Protein AF-A0A961A0A3-F1 (afdb_monomer_lite)

Secondary structure (DSSP, 8-state):
---TTS--SS-----------------------------SGGGSPPTTSPP--TT---TT-----S--S-SS-EEGGG--TTTS-TTS-HHHHHHHHHHHHHHHHHHHHHHHHHHHHHHHHHTTT----TTSSS-EEEEEE--TTS-TTS----SEEEEEEEE-TTS-EEEEEEEEE--TT-TTSEEEEEEEEE-TTSEEEEEEEEEETTTEEEEEEEEEEE-TTS-EEEEEEEEEEEEE-TTSSEEEEEEEEEEE-SSEEEEEEEEEEEEEEEETTEEEEEEEEEEEEEEEEEEE-PPTTSPP-GGGEEEEEEEEEEEEEEEETTEEEEEEEEEEE-TTT--B-TT-TTHHHHTTPPPPPP--------GGG---TTT---SEEEE--HHHHHHHH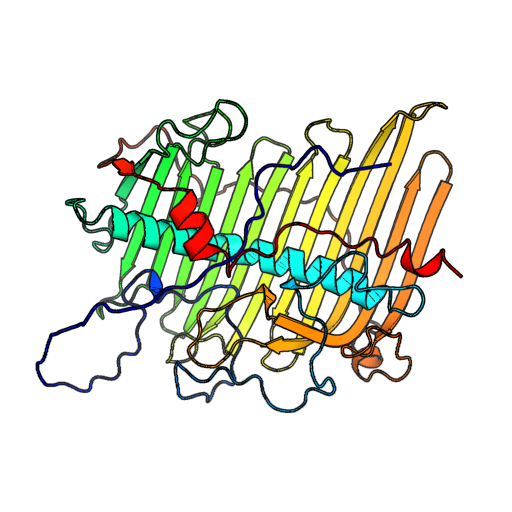GGG--------SSGGGT--

Radius of gyration: 22.67 Å; chains: 1; bounding box: 64×48×59 Å

Foldseek 3Di:
DDPPPDPPDDDDDDDDDDDDDDDDDDDDDDDPPPQLFAQDLVSADQLLAAAAAQPDDDPLDLDLDDDFPAPAFAFLLPDFQVLFALQFDLQVQVVSQVVQVLLLLSLVLVLVSLQVVVLCVVVVVPPDDLLPQDKAKAAEAQDPPPPPDPDDDFRMKIWGFDADPVSHTQKIKMWGAHPPHHNFHTFWIWMWGADPQQWIWIWIWGDDPQFWIKIWIKTAGAHSNNHGNWMKIKIKTWHADPVNQWIKIKIKIWIHHSWKIWIWMKMKIKGWDQDPVGIKIKMKMKTKTKMWTKDQQDHRPDDAFSSSIRTAWIKMWMKIWMAIPVGIDIDTDIWTAGRNRSGTDPPGPRSVVRPPDDIDDDDDDDGDQDDPRDDRSVPDDHPYYRYGHVVCSCVSSVSSHSDNRRHDSVCNNVPD

Sequence (416 aa):
MNQKTLFRGLAVFAVLLAGNLLSACGSSTGSTSSGTGVTTIDALPLSVSPVVASTSASMSARMMASTSLAESGTPLGELDSTTFGSSSSRAMCELSNRFRDSIGSAAQGDLILCYIQTAFVTNSNLDVDIYDGQPHVFALDFGESQNEEDGGGPSKIRITITKDSSGQITDFSMYACGDQGDADAQSEYLNQTIGSDGSFTMVSKGVRGEQDAHLVEVEGTLNSSGRFTSKTIDVSYTYQDTSGDFSGSGQSTLVQGSDQLTYSGFEGGSFSFETGEGTVEGTYSNRVYAVSELLDGNADGDPLNIGLYAIGDGAALVSWSGSDTFGSWSETATEGWNGDTTAPDSEAEEISSVEGQTLPTVTDVSIAFTGDEIYDCTADEPEATVIIDQTDLDETCSNLSLGHDYVDCYDINEEG

pLDDT: mean 81.53, std 21.29, range [19.03, 97.88]

Structure (mmCIF, N/CA/C/O backbone):
data_AF-A0A961A0A3-F1
#
_entry.id   AF-A0A961A0A3-F1
#
loop_
_atom_site.group_PDB
_atom_site.id
_atom_site.type_symbol
_atom_site.label_atom_id
_atom_site.label_alt_id
_atom_site.label_comp_id
_atom_site.label_asym_id
_atom_site.label_entity_id
_atom_site.label_seq_id
_atom_site.pdbx_PDB_ins_code
_atom_site.Cartn_x
_atom_site.Cartn_y
_atom_site.Cartn_z
_atom_site.occupancy
_atom_site.B_iso_or_equiv
_atom_site.auth_seq_id
_atom_site.auth_comp_id
_atom_site.auth_asym_id
_atom_site.auth_atom_id
_atom_site.pdbx_PDB_model_num
ATOM 1 N N . MET A 1 1 ? 27.831 4.145 -4.049 1.00 23.00 1 MET A N 1
ATOM 2 C CA . MET A 1 1 ? 28.430 4.460 -2.724 1.00 23.00 1 MET A CA 1
ATOM 3 C C . MET A 1 1 ? 27.495 3.857 -1.676 1.00 23.00 1 MET A C 1
ATOM 5 O O . MET A 1 1 ? 26.300 4.028 -1.827 1.00 23.00 1 MET A O 1
ATOM 9 N N . ASN A 1 2 ? 27.984 3.049 -0.725 1.00 22.70 2 ASN A N 1
ATOM 10 C CA . ASN A 1 2 ? 27.153 2.154 0.108 1.00 22.70 2 ASN A CA 1
ATOM 11 C C . ASN A 1 2 ? 26.049 2.880 0.916 1.00 22.70 2 ASN A C 1
ATOM 13 O O . ASN A 1 2 ? 26.308 3.337 2.026 1.00 22.70 2 ASN A O 1
ATOM 17 N N . GLN A 1 3 ? 24.808 2.852 0.418 1.00 25.61 3 GLN A N 1
ATOM 18 C CA . GLN A 1 3 ? 23.547 3.242 1.084 1.00 25.61 3 GLN A CA 1
ATOM 19 C C . GLN A 1 3 ? 23.142 2.328 2.271 1.00 25.61 3 GLN A C 1
ATOM 21 O O . GLN A 1 3 ? 22.043 2.411 2.802 1.00 25.61 3 GLN A O 1
ATOM 26 N N . LYS A 1 4 ? 24.031 1.445 2.743 1.00 24.33 4 LYS A N 1
ATOM 27 C CA . LYS A 1 4 ? 23.709 0.328 3.658 1.00 24.33 4 LYS A CA 1
ATOM 28 C C . LYS A 1 4 ? 23.647 0.678 5.156 1.00 24.33 4 LYS A C 1
ATOM 30 O O . LYS A 1 4 ? 23.757 -0.229 5.990 1.00 24.33 4 LYS A O 1
ATOM 35 N N . THR A 1 5 ? 23.516 1.954 5.532 1.00 24.55 5 THR A N 1
ATOM 36 C CA . THR A 1 5 ? 23.771 2.344 6.935 1.00 24.55 5 THR A CA 1
ATOM 37 C C . THR A 1 5 ? 22.895 3.428 7.557 1.00 24.55 5 THR A C 1
ATOM 39 O O . THR A 1 5 ? 23.265 3.878 8.635 1.00 24.55 5 THR A O 1
ATOM 42 N N . LEU A 1 6 ? 21.745 3.800 6.977 1.00 23.67 6 LEU A N 1
ATOM 43 C CA . LEU A 1 6 ? 20.834 4.753 7.645 1.00 23.67 6 LEU A CA 1
ATOM 44 C C . LEU A 1 6 ? 19.404 4.260 7.937 1.00 23.67 6 LEU A C 1
ATOM 46 O O . LEU A 1 6 ? 1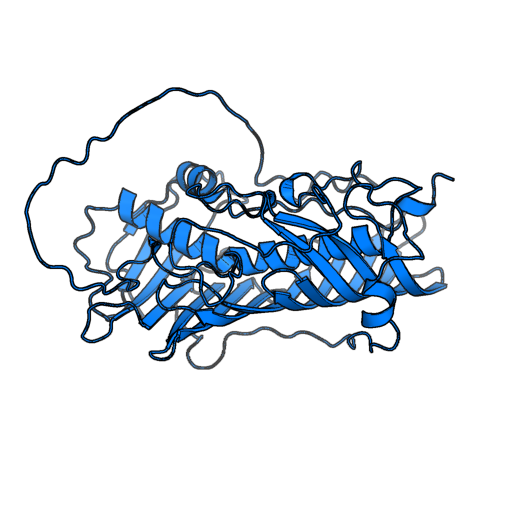8.689 4.949 8.641 1.00 23.67 6 LEU A O 1
ATOM 50 N N . PHE A 1 7 ? 19.014 3.052 7.521 1.00 26.67 7 PHE A N 1
ATOM 51 C CA . PHE A 1 7 ? 17.717 2.447 7.887 1.00 26.67 7 PHE A CA 1
ATOM 52 C C . PHE A 1 7 ? 17.903 1.039 8.467 1.00 26.67 7 PHE A C 1
ATOM 54 O O . PHE A 1 7 ? 17.322 0.053 8.026 1.00 26.67 7 PHE A O 1
ATOM 61 N N . ARG A 1 8 ? 18.799 0.919 9.453 1.00 22.03 8 ARG A N 1
ATOM 62 C CA . ARG A 1 8 ? 18.996 -0.318 10.225 1.00 22.03 8 ARG A CA 1
ATOM 63 C C . ARG A 1 8 ? 18.114 -0.293 11.468 1.00 22.03 8 ARG A C 1
ATOM 65 O O . ARG A 1 8 ? 18.623 -0.237 12.579 1.00 22.03 8 ARG A O 1
ATOM 72 N N . GLY A 1 9 ? 16.808 -0.342 11.254 1.00 22.22 9 GLY A N 1
ATOM 73 C CA . GLY A 1 9 ? 15.817 -0.356 12.322 1.00 22.22 9 GLY A CA 1
ATOM 74 C C . GLY A 1 9 ? 14.645 -1.275 12.013 1.00 22.22 9 GLY A C 1
ATOM 75 O O . GLY A 1 9 ? 13.529 -0.849 12.213 1.00 22.22 9 GLY A O 1
ATOM 76 N N . LEU A 1 10 ? 14.894 -2.463 11.444 1.00 25.67 10 LEU A N 1
ATOM 77 C CA . LEU A 1 10 ? 14.088 -3.695 11.547 1.00 25.67 10 LEU A CA 1
ATOM 78 C C . LEU A 1 10 ? 14.518 -4.648 10.422 1.00 25.67 10 LEU A C 1
ATOM 80 O O . LEU A 1 10 ? 14.302 -4.353 9.253 1.00 25.67 10 LEU A O 1
ATOM 84 N N . ALA A 1 11 ? 15.151 -5.767 10.781 1.00 20.67 11 ALA A N 1
ATOM 85 C CA . ALA A 1 11 ? 14.963 -7.094 10.180 1.00 20.67 11 ALA A CA 1
ATOM 86 C C . ALA A 1 11 ? 16.125 -8.037 10.541 1.00 20.67 11 ALA A C 1
ATOM 88 O O . ALA A 1 11 ? 17.293 -7.647 10.587 1.00 20.67 11 ALA A O 1
ATOM 89 N N . VAL A 1 12 ? 15.756 -9.317 10.648 1.00 21.05 12 VAL A N 1
ATOM 90 C CA . VAL A 1 12 ? 16.569 -10.545 10.657 1.00 21.05 12 VAL A CA 1
ATOM 91 C C . VAL A 1 12 ? 16.906 -11.124 12.040 1.00 21.05 12 VAL A C 1
ATOM 93 O O . VAL A 1 12 ? 17.910 -10.771 12.649 1.00 21.05 12 VAL A O 1
ATOM 96 N N . PHE A 1 13 ? 16.162 -12.169 12.440 1.00 20.72 13 PHE A N 1
ATOM 97 C CA . PHE A 1 13 ? 16.736 -13.522 12.554 1.00 20.72 13 PHE A CA 1
ATOM 98 C C . PHE A 1 13 ? 15.674 -14.634 12.446 1.00 20.72 13 PHE A C 1
ATOM 100 O O . PHE A 1 13 ? 14.594 -14.548 13.016 1.00 20.72 13 PHE A O 1
ATOM 107 N N . ALA A 1 14 ? 16.015 -15.694 11.706 1.00 20.44 14 ALA A N 1
ATOM 108 C CA . ALA A 1 14 ? 15.151 -16.811 11.334 1.00 20.44 14 ALA A CA 1
ATOM 109 C C . ALA A 1 14 ? 15.231 -18.033 12.284 1.00 20.44 14 ALA A C 1
ATOM 111 O O . ALA A 1 14 ? 16.320 -18.458 12.668 1.00 20.44 14 ALA A O 1
ATOM 112 N N . VAL A 1 15 ? 14.049 -18.619 12.536 1.00 20.36 15 VAL A N 1
ATOM 113 C CA . VAL A 1 15 ? 13.645 -20.046 12.643 1.00 20.36 15 VAL A CA 1
ATOM 114 C C . VAL A 1 15 ? 14.369 -21.008 13.609 1.00 20.36 15 VAL A C 1
ATOM 116 O O . VAL A 1 15 ? 15.500 -21.431 13.373 1.00 20.36 15 VAL A O 1
ATOM 119 N N . LEU A 1 16 ? 13.588 -21.573 14.552 1.00 19.03 16 LEU A N 1
ATOM 120 C CA . LEU A 1 16 ? 13.520 -23.029 14.804 1.00 19.03 16 LEU A CA 1
ATOM 121 C C . LEU A 1 16 ? 12.223 -23.455 15.535 1.00 19.03 16 LEU A C 1
ATOM 123 O O . LEU A 1 16 ? 11.919 -22.985 16.626 1.00 19.03 16 LEU A O 1
ATOM 127 N N . LEU A 1 17 ? 11.495 -24.393 14.913 1.00 20.84 17 LEU A N 1
ATOM 128 C CA . LEU A 1 17 ? 10.236 -25.023 15.343 1.00 20.84 17 LEU A CA 1
ATOM 129 C C . LEU A 1 17 ? 10.252 -25.646 16.756 1.00 20.84 17 LEU A C 1
ATOM 131 O O . LEU A 1 17 ? 11.180 -26.391 17.073 1.00 20.84 17 LEU A O 1
ATOM 135 N N . ALA A 1 18 ? 9.106 -25.573 17.462 1.00 20.38 18 ALA A N 1
ATOM 136 C CA . ALA A 1 18 ? 8.465 -26.734 18.116 1.00 20.38 18 ALA A CA 1
ATOM 137 C C . ALA A 1 18 ? 7.010 -26.473 18.600 1.00 20.38 18 ALA A C 1
ATOM 139 O O . ALA A 1 18 ? 6.784 -25.950 19.681 1.00 20.38 18 ALA A O 1
ATOM 140 N N . GLY A 1 19 ? 6.034 -26.952 17.820 1.00 20.33 19 GLY A N 1
ATOM 141 C CA . GLY A 1 19 ? 4.873 -27.761 18.234 1.00 20.33 19 GLY A CA 1
ATOM 142 C C . GLY A 1 19 ? 3.993 -27.428 19.461 1.00 20.33 19 GLY A C 1
ATOM 143 O O . GLY A 1 19 ? 4.349 -27.758 20.587 1.00 20.33 19 GLY A O 1
ATOM 144 N N . ASN A 1 20 ? 2.718 -27.160 19.131 1.00 21.73 20 ASN A N 1
ATOM 145 C CA . ASN A 1 20 ? 1.479 -27.833 19.586 1.00 21.73 20 ASN A CA 1
ATOM 146 C C . ASN A 1 20 ? 0.574 -27.238 20.696 1.00 21.73 20 ASN A C 1
ATOM 148 O O . ASN A 1 20 ? 0.892 -27.260 21.879 1.00 21.73 20 ASN A O 1
ATOM 152 N N . LEU A 1 21 ? -0.677 -27.035 20.239 1.00 23.64 21 LEU A N 1
ATOM 153 C CA . LEU A 1 21 ? -1.987 -27.326 20.850 1.00 23.64 21 LEU A CA 1
ATOM 154 C C . LEU A 1 21 ? -2.582 -26.314 21.840 1.00 23.64 21 LEU A C 1
ATOM 156 O O . LEU A 1 21 ? -2.347 -26.384 23.043 1.00 23.64 21 LEU A O 1
ATOM 160 N N . LEU A 1 22 ? -3.574 -25.559 21.351 1.00 23.69 22 LEU A N 1
ATOM 161 C CA . LEU A 1 22 ? -4.747 -25.213 22.151 1.00 23.69 22 LEU A CA 1
ATOM 162 C C . LEU A 1 22 ? -6.007 -25.854 21.559 1.00 23.69 22 LEU A C 1
ATOM 164 O O . LEU A 1 22 ? -6.425 -25.620 20.430 1.00 23.69 22 LEU A O 1
ATOM 168 N N . SER A 1 23 ? -6.569 -26.736 22.380 1.00 23.86 23 SER A N 1
ATOM 169 C CA . SER A 1 23 ? -7.814 -27.468 22.205 1.00 23.86 23 SER A CA 1
ATOM 170 C C . SER A 1 23 ? -9.001 -26.539 22.470 1.00 23.86 23 SER A C 1
ATOM 172 O O . SER A 1 23 ? -9.282 -26.231 23.627 1.00 23.86 23 SER A O 1
ATOM 174 N N . ALA A 1 24 ? -9.757 -26.168 21.436 1.00 24.48 24 ALA A N 1
ATOM 175 C CA . ALA A 1 24 ? -11.082 -25.579 21.609 1.00 24.48 24 ALA A CA 1
ATOM 176 C C . ALA A 1 24 ? -12.099 -26.688 21.932 1.00 24.48 24 ALA A C 1
ATOM 178 O O . ALA A 1 24 ? -12.445 -27.522 21.095 1.00 24.48 24 ALA A O 1
ATOM 179 N N . CYS A 1 25 ? -12.562 -26.713 23.181 1.00 23.69 25 CYS A N 1
ATOM 180 C CA . CYS A 1 25 ? -13.624 -27.589 23.656 1.00 23.69 25 CYS A CA 1
ATOM 181 C C . CYS A 1 25 ? -14.890 -26.738 23.832 1.00 23.69 25 CYS A C 1
ATOM 183 O O . CYS A 1 25 ? -14.920 -25.861 24.690 1.00 23.69 25 CYS A O 1
ATOM 185 N N . GLY A 1 26 ? -15.931 -26.988 23.035 1.00 25.61 26 GLY A N 1
ATOM 186 C CA . GLY A 1 26 ? -17.210 -26.286 23.166 1.00 25.61 26 GLY A CA 1
ATOM 187 C C . GLY A 1 26 ? -18.261 -26.787 22.181 1.00 25.61 26 GLY A C 1
ATOM 188 O O . GLY A 1 26 ? -18.357 -26.309 21.060 1.00 25.61 26 GLY A O 1
ATOM 189 N N . SER A 1 27 ? -19.053 -27.777 22.595 1.00 27.00 27 SER A N 1
ATOM 190 C CA . SER A 1 27 ? -20.219 -28.273 21.853 1.00 27.00 27 SER A CA 1
ATOM 191 C C . SER A 1 27 ? -21.494 -27.532 22.271 1.00 27.00 27 SER A C 1
ATOM 193 O O . SER A 1 27 ? -21.807 -27.525 23.457 1.00 27.00 27 SER A O 1
ATOM 195 N N . SER A 1 28 ? -22.288 -27.022 21.319 1.00 26.50 28 SER A N 1
ATOM 196 C CA . SER A 1 28 ? -23.733 -27.327 21.218 1.00 26.50 28 SER A CA 1
ATOM 197 C C . SER A 1 28 ? -24.417 -26.709 19.979 1.00 26.50 28 SER A C 1
ATOM 199 O O . SER A 1 28 ? -24.438 -25.508 19.764 1.00 26.50 28 SER A O 1
ATOM 201 N N . THR A 1 29 ? -24.979 -27.614 19.174 1.00 27.73 29 THR A N 1
ATOM 202 C CA . THR A 1 29 ? -26.204 -27.577 18.348 1.00 27.73 29 THR A CA 1
ATOM 203 C C . THR A 1 29 ? -26.929 -26.249 18.050 1.00 27.73 29 THR A C 1
ATOM 205 O O . THR A 1 29 ? -27.637 -25.722 18.899 1.00 27.73 29 THR A O 1
ATOM 208 N N . GLY A 1 30 ? -26.997 -25.923 16.750 1.00 29.06 30 GLY A N 1
ATOM 209 C CA . GLY A 1 30 ? -28.276 -25.773 16.039 1.00 29.06 30 GLY A CA 1
ATOM 210 C C . GLY A 1 30 ? -28.766 -24.359 15.712 1.00 29.06 30 GLY A C 1
ATOM 211 O O . GLY A 1 30 ? -29.608 -23.831 16.428 1.00 29.06 30 GLY A O 1
ATOM 212 N N . SER A 1 31 ? -28.372 -23.834 14.546 1.00 28.58 31 SER A N 1
ATOM 213 C CA . SER A 1 31 ? -29.263 -23.244 13.523 1.00 28.58 31 SER A CA 1
ATOM 214 C C . SER A 1 31 ? -28.430 -22.809 12.316 1.00 28.58 31 SER A C 1
ATOM 216 O O . SER A 1 31 ? -27.595 -21.920 12.412 1.00 28.58 31 SER A O 1
ATOM 218 N N . THR A 1 32 ? -28.645 -23.448 11.167 1.00 32.38 32 THR A N 1
ATOM 219 C CA . THR A 1 32 ? -28.157 -22.974 9.868 1.00 32.38 32 THR A CA 1
ATOM 220 C C . THR A 1 32 ? -28.912 -21.704 9.483 1.00 32.38 32 THR A C 1
ATOM 222 O O . THR A 1 32 ? -29.945 -21.768 8.817 1.00 32.38 32 THR A O 1
ATOM 225 N N . SER A 1 33 ? -28.398 -20.554 9.905 1.00 31.58 33 SER A N 1
ATOM 226 C CA . SER A 1 33 ? -28.515 -19.312 9.149 1.00 31.58 33 SER A CA 1
ATOM 227 C C . SER A 1 33 ? -27.120 -18.999 8.629 1.00 31.58 33 SER A C 1
ATOM 229 O O . SER A 1 33 ? -26.242 -18.607 9.390 1.00 31.58 33 SER A O 1
ATOM 231 N N . SER A 1 34 ? -26.901 -19.247 7.343 1.00 35.22 34 SER A N 1
ATOM 232 C CA . SER A 1 34 ? -25.707 -18.860 6.593 1.00 35.22 34 SER A CA 1
ATOM 233 C C . SER A 1 34 ? -25.646 -17.335 6.458 1.00 35.22 34 SER A C 1
ATOM 235 O O . SER A 1 34 ? -25.916 -16.786 5.395 1.00 35.22 34 SER A O 1
ATOM 237 N N . GLY A 1 35 ? -25.374 -16.665 7.576 1.00 38.62 35 GLY A N 1
ATOM 238 C CA . GLY A 1 35 ? -24.906 -15.289 7.621 1.00 38.62 35 GLY A CA 1
ATOM 239 C C . GLY A 1 35 ? -23.389 -15.328 7.696 1.00 38.62 35 GLY A C 1
ATOM 240 O O . GLY A 1 35 ? -22.830 -15.404 8.784 1.00 38.62 35 GLY A O 1
ATOM 241 N N . THR A 1 36 ? -22.737 -15.359 6.538 1.00 52.56 36 THR A N 1
ATOM 242 C CA . THR A 1 36 ? -21.280 -15.240 6.401 1.00 52.56 36 THR A CA 1
ATOM 243 C C . THR A 1 36 ? -20.917 -13.757 6.513 1.00 52.56 36 THR A C 1
ATOM 245 O O . THR A 1 36 ? -20.592 -13.114 5.524 1.00 52.56 36 THR A O 1
ATOM 248 N N . GLY A 1 37 ? -21.125 -13.181 7.696 1.00 62.78 37 GLY A N 1
ATOM 249 C CA . GLY A 1 37 ? -20.909 -11.761 7.959 1.00 62.78 37 GLY A CA 1
ATOM 250 C C . GLY A 1 37 ? -19.626 -11.507 8.740 1.00 62.78 37 GLY A C 1
ATOM 251 O O . GLY A 1 37 ? -19.222 -12.335 9.554 1.00 62.78 37 GLY A O 1
ATOM 252 N N . VAL A 1 38 ? -19.000 -10.355 8.511 1.00 79.19 38 VAL A N 1
ATOM 253 C CA . VAL A 1 38 ? -17.797 -9.908 9.228 1.00 79.19 38 VAL A CA 1
ATOM 254 C C . VAL A 1 38 ? -18.207 -9.423 10.617 1.00 79.19 38 VAL A C 1
ATOM 256 O O . VAL A 1 38 ? -18.822 -8.373 10.732 1.00 79.19 38 VAL A O 1
ATOM 259 N N . THR A 1 39 ? -17.943 -10.178 11.684 1.00 85.81 39 THR A N 1
ATOM 260 C CA . THR A 1 39 ? -18.427 -9.827 13.041 1.00 85.81 39 THR A CA 1
ATOM 261 C C . THR A 1 39 ? -17.349 -9.291 13.982 1.00 85.81 39 THR A C 1
ATOM 263 O O . THR A 1 39 ? -17.673 -8.761 15.050 1.00 85.81 39 THR A O 1
ATOM 266 N N . THR A 1 40 ? -16.084 -9.450 13.611 1.00 87.94 40 THR A N 1
ATOM 267 C CA . THR A 1 40 ? -14.895 -9.145 14.415 1.00 87.94 40 THR A CA 1
ATOM 268 C C . THR A 1 40 ? -13.804 -8.559 13.517 1.00 87.94 40 THR A C 1
ATOM 270 O O . THR A 1 40 ? -13.849 -8.747 12.301 1.00 87.94 40 THR A O 1
ATOM 273 N N . ILE A 1 41 ? -12.852 -7.827 14.106 1.00 86.62 41 ILE A N 1
ATOM 274 C CA . ILE A 1 41 ? -11.774 -7.145 13.362 1.00 86.62 41 ILE A CA 1
ATOM 275 C C . ILE A 1 41 ? -10.962 -8.139 12.518 1.00 86.62 41 ILE A C 1
ATOM 277 O O . ILE A 1 41 ? -10.655 -7.855 11.369 1.00 86.62 41 ILE A O 1
ATOM 281 N N . ASP A 1 42 ? -10.693 -9.335 13.045 1.00 84.62 42 ASP A N 1
ATOM 282 C CA . ASP A 1 42 ? -9.925 -10.392 12.370 1.00 84.62 42 ASP A CA 1
ATOM 283 C C . ASP A 1 42 ? -10.611 -10.973 11.126 1.00 84.62 42 ASP A C 1
ATOM 285 O O . ASP A 1 42 ? -9.980 -11.646 10.313 1.00 84.62 42 ASP A O 1
ATOM 289 N N . ALA A 1 43 ? -11.911 -10.713 10.977 1.00 86.62 43 ALA A N 1
ATOM 290 C CA . ALA A 1 43 ? -12.692 -11.109 9.817 1.00 86.62 43 ALA A CA 1
ATOM 291 C C . ALA A 1 43 ? -12.848 -9.977 8.787 1.00 86.62 43 ALA A C 1
ATOM 293 O O . ALA A 1 43 ? -13.506 -10.197 7.765 1.00 86.62 43 ALA A O 1
ATOM 294 N N . LEU A 1 44 ? -12.312 -8.773 9.045 1.00 90.00 44 LEU A N 1
ATOM 295 C CA . LEU A 1 44 ? -12.367 -7.672 8.084 1.00 90.00 44 LEU A CA 1
ATOM 296 C C . LEU A 1 44 ? -11.628 -8.053 6.791 1.00 90.00 44 LEU A C 1
ATOM 298 O O . LEU A 1 44 ? -10.585 -8.710 6.842 1.00 90.00 44 LEU A O 1
ATOM 302 N N . PRO A 1 45 ? -12.155 -7.669 5.614 1.00 90.94 45 PRO A N 1
ATOM 303 C CA . PRO A 1 45 ? -11.460 -7.890 4.357 1.00 90.94 45 PRO A CA 1
ATOM 304 C C . PRO A 1 45 ? -10.114 -7.164 4.364 1.00 90.94 45 PRO A C 1
ATOM 306 O O . PRO A 1 45 ? -10.066 -5.947 4.522 1.00 90.94 45 PRO A O 1
ATOM 309 N N . LEU A 1 46 ? -9.031 -7.910 4.147 1.00 92.25 46 LEU A N 1
ATOM 310 C CA . LEU A 1 46 ? -7.707 -7.315 3.995 1.00 92.25 46 LEU A CA 1
ATOM 311 C C . LEU A 1 46 ? -7.607 -6.640 2.628 1.00 92.25 46 LEU A C 1
ATOM 313 O O . LEU A 1 46 ? -7.911 -7.272 1.608 1.00 92.25 46 LEU A O 1
ATOM 317 N N . SER A 1 47 ? -7.137 -5.399 2.588 1.00 92.88 47 SER A N 1
ATOM 318 C CA . SER A 1 47 ? -6.946 -4.634 1.355 1.00 92.88 47 SER A CA 1
ATOM 319 C C . SER A 1 47 ? -6.070 -5.361 0.334 1.00 92.88 47 SER A C 1
ATOM 321 O O . SER A 1 47 ? -6.334 -5.320 -0.870 1.00 92.88 47 SER A O 1
ATOM 323 N N . VAL A 1 48 ? -5.075 -6.113 0.808 1.00 92.00 48 VAL A N 1
ATOM 324 C CA . VAL A 1 48 ? -4.143 -6.884 -0.023 1.00 92.00 48 VAL A CA 1
ATOM 325 C C . VAL A 1 48 ? -4.602 -8.314 -0.293 1.00 92.00 48 VAL A C 1
ATOM 327 O O . VAL A 1 48 ? -3.890 -9.054 -0.962 1.00 92.00 48 VAL A O 1
ATOM 330 N N . SER A 1 49 ? -5.792 -8.727 0.157 1.00 89.88 49 SER A N 1
ATOM 331 C CA . SER A 1 49 ? -6.323 -10.074 -0.117 1.00 89.88 49 SER A CA 1
ATOM 332 C C . SER A 1 49 ? -6.602 -10.311 -1.610 1.00 89.88 49 SER A C 1
ATOM 334 O O . SER A 1 49 ? -6.943 -9.369 -2.327 1.00 89.88 49 SER A O 1
ATOM 336 N N . PRO A 1 50 ? -6.478 -11.552 -2.111 1.00 85.50 50 PRO A N 1
ATOM 337 C CA . PRO A 1 50 ? -6.602 -11.826 -3.538 1.00 85.50 50 PRO A CA 1
ATOM 338 C C . PRO A 1 50 ? -8.034 -11.611 -4.032 1.00 85.50 50 PRO A C 1
ATOM 340 O O . PRO A 1 50 ? -9.012 -11.838 -3.305 1.00 85.50 50 PRO A O 1
ATOM 343 N N . VAL A 1 51 ? -8.148 -11.245 -5.306 1.00 85.94 51 VAL A N 1
ATOM 344 C CA . VAL A 1 51 ? -9.424 -11.170 -6.016 1.00 85.94 51 VAL A CA 1
ATOM 345 C C . VAL A 1 51 ? -9.818 -12.565 -6.495 1.00 85.94 51 VAL A C 1
ATOM 347 O O . VAL A 1 51 ? -9.024 -13.290 -7.085 1.00 85.94 51 VAL A O 1
ATOM 350 N N . VAL A 1 52 ? -11.062 -12.959 -6.235 1.00 80.50 52 VAL A N 1
ATOM 351 C CA . VAL A 1 52 ? -11.604 -14.267 -6.620 1.00 80.50 52 VAL A CA 1
ATOM 352 C C . VAL A 1 52 ? -12.698 -14.121 -7.670 1.00 80.50 52 VAL A C 1
ATOM 354 O O . VAL A 1 52 ? -13.401 -13.113 -7.734 1.00 80.50 52 VAL A O 1
ATOM 357 N N . ALA A 1 53 ? -12.923 -15.175 -8.454 1.00 71.81 53 ALA A N 1
ATOM 358 C CA . ALA A 1 53 ? -14.085 -15.226 -9.334 1.00 71.81 53 ALA A CA 1
ATOM 359 C C . ALA A 1 53 ? -15.403 -15.084 -8.538 1.00 71.81 53 ALA A C 1
ATOM 361 O O . ALA A 1 53 ? -15.572 -15.648 -7.453 1.00 71.81 53 ALA A O 1
ATOM 362 N N . SER A 1 54 ? -16.387 -14.388 -9.114 1.00 64.00 54 SER A N 1
ATOM 363 C CA . SER A 1 54 ? -17.669 -14.040 -8.469 1.00 64.00 54 SER A CA 1
ATOM 364 C C . SER A 1 54 ? -18.521 -15.227 -7.988 1.00 64.00 54 SER A C 1
ATOM 366 O O . SER A 1 54 ? -19.453 -15.039 -7.210 1.00 64.00 54 SER A O 1
ATOM 368 N N . THR A 1 55 ? -18.207 -16.453 -8.420 1.00 57.44 55 THR A N 1
ATOM 369 C CA . THR A 1 55 ? -18.938 -17.688 -8.074 1.00 57.44 55 THR A CA 1
ATOM 370 C C . THR A 1 55 ? -18.204 -18.598 -7.079 1.00 57.44 55 THR A C 1
ATOM 372 O O . THR A 1 55 ? -18.707 -19.678 -6.759 1.00 57.44 55 THR A O 1
ATOM 375 N N . SER A 1 56 ? -17.045 -18.183 -6.557 1.00 56.50 56 SER A N 1
ATOM 376 C CA . SER A 1 56 ? -16.259 -18.972 -5.600 1.00 56.50 56 SER A CA 1
ATOM 377 C C . SER A 1 56 ? -16.998 -19.141 -4.263 1.00 56.50 56 SER A C 1
ATOM 379 O O . SER A 1 56 ? -17.176 -18.199 -3.496 1.00 56.50 56 SER A O 1
ATOM 381 N N . ALA A 1 57 ? -17.451 -20.370 -3.990 1.00 40.59 57 ALA A N 1
ATOM 382 C CA . ALA A 1 57 ? -18.391 -20.705 -2.913 1.00 40.59 57 ALA A CA 1
ATOM 383 C C . ALA A 1 57 ? -17.747 -21.113 -1.565 1.00 40.59 57 ALA A C 1
ATOM 385 O O . ALA A 1 57 ? -18.454 -21.588 -0.677 1.00 40.59 57 ALA A O 1
ATOM 386 N N . SER A 1 58 ? -16.427 -20.970 -1.393 1.00 44.41 58 SER A N 1
ATOM 387 C CA . SER A 1 58 ? -15.707 -21.375 -0.174 1.00 44.41 58 SER A CA 1
ATOM 388 C C . SER A 1 58 ? -14.752 -20.281 0.303 1.00 44.41 58 SER A C 1
ATOM 390 O O . SER A 1 58 ? -13.962 -19.783 -0.495 1.00 44.41 58 SER A O 1
ATOM 392 N N . MET A 1 59 ? -14.767 -19.964 1.608 1.00 39.62 59 MET A N 1
ATOM 393 C CA . MET A 1 59 ? -13.793 -19.050 2.236 1.00 39.62 59 MET A CA 1
ATOM 394 C C . MET A 1 59 ? -12.348 -19.565 2.133 1.00 39.62 59 MET A C 1
ATOM 396 O O . MET A 1 59 ? -11.410 -18.780 2.224 1.00 39.62 59 MET A O 1
ATOM 400 N N . SER A 1 60 ? -12.167 -20.868 1.913 1.00 38.69 60 SER A N 1
ATOM 401 C CA . SER A 1 60 ? -10.855 -21.509 1.798 1.00 38.69 60 SER A CA 1
ATOM 402 C C . SER A 1 60 ? -10.328 -21.584 0.368 1.00 38.69 60 SER A C 1
ATOM 404 O O . SER A 1 60 ? -9.172 -21.927 0.219 1.00 38.69 60 SER A O 1
ATOM 406 N N . ALA A 1 61 ? -11.144 -21.316 -0.660 1.00 37.56 61 ALA A N 1
ATOM 407 C CA . ALA A 1 61 ? -10.730 -21.458 -2.057 1.00 37.56 61 ALA A CA 1
ATOM 408 C C . ALA A 1 61 ? -10.225 -20.115 -2.609 1.00 37.56 61 ALA A C 1
ATOM 410 O O . ALA A 1 61 ? -11.022 -19.240 -2.961 1.00 37.56 61 ALA A O 1
ATOM 411 N N . ARG A 1 62 ? -8.903 -19.946 -2.676 1.00 50.59 62 ARG A N 1
ATOM 412 C CA . ARG A 1 62 ? -8.216 -18.869 -3.397 1.00 50.59 62 ARG A CA 1
ATOM 413 C C . ARG A 1 62 ? -7.973 -19.365 -4.823 1.00 50.59 62 ARG A C 1
ATOM 415 O O . ARG A 1 62 ? -6.945 -19.946 -5.128 1.00 50.59 62 ARG A O 1
ATOM 422 N N . MET A 1 63 ? -8.957 -19.211 -5.707 1.00 40.09 63 MET A N 1
ATOM 423 C CA . MET A 1 63 ? -8.746 -19.511 -7.128 1.00 40.09 63 MET A CA 1
ATOM 424 C C . MET A 1 63 ? -8.695 -18.213 -7.926 1.00 40.09 63 MET A C 1
ATOM 426 O O . MET A 1 63 ? -9.740 -17.611 -8.189 1.00 40.09 63 MET A O 1
ATOM 430 N N . MET A 1 64 ? -7.481 -17.826 -8.320 1.00 47.38 64 MET A N 1
ATOM 431 C CA . MET A 1 64 ? -7.250 -17.044 -9.535 1.00 47.38 64 MET A CA 1
ATOM 432 C C . MET A 1 64 ? -7.406 -17.994 -10.732 1.00 47.38 64 MET A C 1
ATOM 434 O O . MET A 1 64 ? -6.960 -19.144 -10.691 1.00 47.38 64 MET A O 1
ATOM 438 N N . ALA A 1 65 ? -8.177 -17.598 -11.744 1.00 39.16 65 ALA A N 1
ATOM 439 C CA . ALA A 1 65 ? -8.670 -18.523 -12.764 1.00 39.16 65 ALA A CA 1
ATOM 440 C C . ALA A 1 65 ? -7.716 -18.660 -13.970 1.00 39.16 65 ALA A C 1
ATOM 442 O O . ALA A 1 65 ? -7.671 -17.806 -14.837 1.00 39.16 65 ALA A O 1
ATOM 443 N N . SER A 1 66 ? -7.024 -19.801 -14.032 1.00 38.81 66 SER A N 1
ATOM 444 C CA . SER A 1 66 ? -6.791 -20.716 -15.175 1.00 38.81 66 SER A CA 1
ATOM 445 C C . SER A 1 66 ? -6.354 -20.249 -16.582 1.00 38.81 66 SER A C 1
ATOM 447 O O . SER A 1 66 ? -6.513 -21.046 -17.514 1.00 38.81 66 SER A O 1
ATOM 449 N N . THR A 1 67 ? -5.787 -19.062 -16.787 1.00 44.41 67 THR A N 1
ATOM 450 C CA . THR A 1 67 ? -5.079 -18.742 -18.051 1.00 44.41 67 THR A CA 1
ATOM 451 C C . THR A 1 67 ? -3.761 -18.008 -17.835 1.00 44.41 67 THR A C 1
ATOM 453 O O . THR A 1 67 ? -3.406 -17.182 -18.662 1.00 44.41 67 THR A O 1
ATOM 456 N N . SER A 1 68 ? -3.046 -18.300 -16.747 1.00 53.53 68 SER A N 1
ATOM 457 C CA . SER A 1 68 ? -1.669 -17.818 -16.635 1.00 53.53 68 SER A CA 1
ATOM 458 C C . SER A 1 68 ? -0.780 -18.551 -17.644 1.00 53.53 68 SER A C 1
ATOM 460 O O . SER A 1 68 ? -0.840 -19.784 -17.742 1.00 53.53 68 SER A O 1
ATOM 462 N N . LEU A 1 69 ? -0.029 -17.786 -18.432 1.00 59.94 69 LEU A N 1
ATOM 463 C CA . LEU A 1 69 ? 1.032 -18.253 -19.318 1.00 59.94 69 LEU A CA 1
ATOM 464 C C . LEU A 1 69 ? 2.300 -18.597 -18.523 1.00 59.94 69 LEU A C 1
ATOM 466 O O . LEU A 1 69 ? 2.988 -19.553 -18.890 1.00 59.94 69 LEU A O 1
ATOM 470 N N . ALA A 1 70 ? 2.550 -17.895 -17.412 1.00 63.25 70 ALA A N 1
ATOM 471 C CA . ALA A 1 70 ? 3.641 -18.186 -16.485 1.00 63.25 70 ALA A CA 1
ATOM 472 C C . ALA A 1 70 ? 3.313 -19.364 -15.542 1.00 63.25 70 ALA A C 1
ATOM 474 O O . ALA A 1 70 ? 2.226 -19.468 -14.974 1.00 63.25 70 ALA A O 1
ATOM 475 N N . GLU A 1 71 ? 4.262 -20.275 -15.318 1.00 73.56 71 GLU A N 1
ATOM 476 C CA . GLU A 1 71 ? 4.060 -21.403 -14.394 1.00 73.56 71 GLU A CA 1
ATOM 477 C C . GLU A 1 71 ? 4.242 -21.004 -12.920 1.00 73.56 71 GLU A C 1
ATOM 479 O O . GLU A 1 71 ? 3.623 -21.603 -12.035 1.00 73.56 71 GLU A O 1
ATOM 484 N N . SER A 1 72 ? 5.099 -20.019 -12.644 1.00 80.94 72 SER A N 1
ATOM 485 C CA . SER A 1 72 ? 5.510 -19.639 -11.285 1.00 80.94 72 SER A CA 1
ATOM 486 C C . SER A 1 72 ? 5.644 -18.133 -11.060 1.00 80.94 72 SER A C 1
ATOM 488 O O . SER A 1 72 ? 5.368 -17.670 -9.951 1.00 80.94 72 SER A O 1
ATOM 490 N N . GLY A 1 73 ? 6.018 -17.375 -12.096 1.00 87.88 73 GLY A N 1
ATOM 491 C CA . GLY A 1 73 ? 6.298 -15.944 -11.983 1.00 87.88 73 GLY A CA 1
ATOM 492 C C . GLY A 1 73 ? 7.482 -15.625 -11.062 1.00 87.88 73 GLY A C 1
ATOM 493 O O . GLY A 1 73 ? 8.225 -16.505 -10.628 1.00 87.88 73 GLY A O 1
ATOM 494 N N . THR A 1 74 ? 7.645 -14.341 -10.739 1.00 89.94 74 THR A N 1
ATOM 495 C CA . THR A 1 74 ? 8.692 -13.840 -9.833 1.00 89.94 74 THR A CA 1
ATOM 496 C C . THR A 1 74 ? 8.088 -13.361 -8.500 1.00 89.94 74 THR A C 1
ATOM 498 O O . THR A 1 74 ? 7.379 -12.348 -8.504 1.00 89.94 74 THR A O 1
ATOM 501 N N . PRO A 1 75 ? 8.335 -14.053 -7.365 1.00 91.38 75 PRO A N 1
ATOM 502 C CA . PRO A 1 75 ? 7.760 -13.712 -6.058 1.00 91.38 75 PRO A CA 1
ATOM 503 C C . PRO A 1 75 ? 8.259 -12.387 -5.469 1.00 91.38 75 PRO A C 1
ATOM 505 O O . PRO A 1 75 ? 9.458 -12.118 -5.473 1.00 91.38 75 PRO A O 1
ATOM 508 N N . LEU A 1 76 ? 7.365 -11.598 -4.865 1.00 90.56 76 LEU A N 1
ATOM 509 C CA . LEU A 1 76 ? 7.695 -10.284 -4.291 1.00 90.56 76 LEU A CA 1
ATOM 510 C C . LEU A 1 76 ? 8.641 -10.359 -3.094 1.00 90.56 76 LEU A C 1
ATOM 512 O O . LEU A 1 76 ? 9.497 -9.493 -2.930 1.00 90.56 76 LEU A O 1
ATOM 516 N N . GLY A 1 77 ? 8.474 -11.375 -2.245 1.00 88.31 77 GLY A N 1
ATOM 517 C CA . GLY A 1 77 ? 9.278 -11.551 -1.034 1.00 88.31 77 GLY A CA 1
ATOM 518 C C . GLY A 1 77 ? 10.707 -12.023 -1.304 1.00 88.31 77 GLY A C 1
ATOM 519 O O . GLY A 1 77 ? 11.525 -12.025 -0.388 1.00 88.31 77 GLY A O 1
ATOM 520 N N . GLU A 1 78 ? 11.006 -12.425 -2.541 1.00 87.69 78 GLU A N 1
ATOM 521 C CA . GLU A 1 78 ? 12.324 -12.911 -2.964 1.00 87.69 78 GLU A CA 1
ATOM 522 C C . GLU A 1 78 ? 13.065 -11.900 -3.853 1.00 87.69 78 GLU A C 1
ATOM 524 O O . GLU A 1 78 ? 14.205 -12.151 -4.236 1.00 87.69 78 GLU A O 1
ATOM 529 N N . LEU A 1 79 ? 12.445 -10.749 -4.155 1.00 87.75 79 LEU A N 1
ATOM 530 C CA . LEU A 1 79 ? 13.049 -9.709 -4.983 1.00 87.75 79 LEU A CA 1
ATOM 531 C C . LEU A 1 79 ? 14.266 -9.091 -4.295 1.00 87.75 79 LEU A C 1
ATOM 533 O O . LEU A 1 79 ? 14.153 -8.420 -3.264 1.00 87.75 79 LEU A O 1
ATOM 537 N N . ASP A 1 80 ? 15.418 -9.259 -4.933 1.00 87.12 80 ASP A N 1
ATOM 538 C CA . ASP A 1 80 ? 16.682 -8.657 -4.536 1.00 87.12 80 ASP A CA 1
ATOM 539 C C . ASP A 1 80 ? 17.515 -8.208 -5.750 1.00 87.12 80 ASP A C 1
ATOM 541 O O . ASP A 1 80 ? 17.155 -8.414 -6.912 1.00 87.12 80 ASP A O 1
ATOM 545 N N . SER A 1 81 ? 18.678 -7.608 -5.486 1.00 82.50 81 SER A N 1
ATOM 546 C CA . SER A 1 81 ? 19.590 -7.121 -6.530 1.00 82.50 81 SER A CA 1
ATOM 547 C C . SER A 1 81 ? 20.174 -8.217 -7.433 1.00 82.50 81 SER A C 1
ATOM 549 O O . SER A 1 81 ? 20.892 -7.899 -8.371 1.00 82.50 81 SER A O 1
ATOM 551 N N . THR A 1 82 ? 19.971 -9.500 -7.119 1.00 87.06 82 THR A N 1
ATOM 552 C CA . THR A 1 82 ? 20.428 -10.640 -7.931 1.00 87.06 82 THR A CA 1
ATOM 553 C C . THR A 1 82 ? 19.312 -11.271 -8.758 1.00 87.06 82 THR A C 1
ATOM 555 O O . THR A 1 82 ? 19.598 -12.088 -9.632 1.00 87.06 82 THR A O 1
ATOM 558 N N . THR A 1 83 ? 18.061 -10.877 -8.508 1.00 89.50 83 THR A N 1
ATOM 559 C CA . THR A 1 83 ? 16.881 -11.364 -9.231 1.00 89.50 83 THR A CA 1
ATOM 560 C C . THR A 1 83 ? 16.900 -10.920 -10.693 1.00 89.50 83 THR A C 1
ATOM 562 O O . THR A 1 83 ? 16.583 -11.705 -11.583 1.00 89.50 83 THR A O 1
ATOM 565 N N . PHE A 1 84 ? 17.323 -9.680 -10.946 1.00 91.19 84 PHE A N 1
ATOM 566 C CA . PHE A 1 84 ? 17.422 -9.112 -12.286 1.00 91.19 84 PHE A CA 1
ATOM 567 C C . PHE A 1 84 ? 18.890 -8.980 -12.692 1.00 91.19 84 PHE A C 1
ATOM 569 O O . PHE A 1 84 ? 19.698 -8.399 -11.970 1.00 91.19 84 PHE A O 1
ATOM 576 N N . GLY A 1 85 ? 19.236 -9.537 -13.850 1.00 89.06 85 GLY A N 1
ATOM 577 C CA . GLY A 1 85 ? 20.571 -9.443 -14.442 1.00 89.06 85 GLY A CA 1
ATOM 578 C C . GLY A 1 85 ? 20.520 -8.795 -15.818 1.00 89.06 85 GLY A C 1
ATOM 579 O O . GLY A 1 85 ? 19.455 -8.418 -16.288 1.00 89.06 85 GLY A O 1
ATOM 580 N N . SER A 1 86 ? 21.649 -8.726 -16.522 1.00 88.19 86 SER A N 1
ATOM 581 C CA . SER A 1 86 ? 21.743 -7.970 -17.784 1.00 88.19 86 SER A CA 1
ATOM 582 C C . SER A 1 86 ? 20.964 -8.495 -18.982 1.00 88.19 86 SER A C 1
ATOM 584 O O . SER A 1 86 ? 20.897 -7.848 -20.025 1.00 88.19 86 SER A O 1
ATOM 586 N N . SER A 1 87 ? 20.345 -9.661 -18.837 1.00 89.88 87 SER A N 1
ATOM 587 C CA . SER A 1 87 ? 19.396 -10.213 -19.798 1.00 89.88 87 SER A CA 1
ATOM 588 C C . SER A 1 87 ? 17.940 -10.069 -19.358 1.00 89.88 87 SER A C 1
ATOM 590 O O . SER A 1 87 ? 17.083 -10.677 -19.993 1.00 89.88 87 SER A O 1
ATOM 592 N N . SER A 1 88 ? 17.666 -9.367 -18.258 1.00 93.88 88 SER A N 1
ATOM 593 C CA . SER A 1 88 ? 16.328 -9.192 -17.699 1.00 93.88 88 SER A CA 1
ATOM 594 C C . SER A 1 88 ? 15.638 -7.957 -18.259 1.00 93.88 88 SER A C 1
ATOM 596 O O . SER A 1 88 ? 16.270 -7.012 -18.731 1.00 93.88 88 SER A O 1
ATOM 598 N N . SER A 1 89 ? 14.314 -7.973 -18.182 1.00 93.81 89 SER A N 1
ATOM 599 C CA . SER A 1 89 ? 13.480 -6.871 -18.601 1.00 93.81 89 SER A CA 1
ATOM 600 C C . SER A 1 89 ? 13.534 -5.728 -17.601 1.00 93.81 89 SER A C 1
ATOM 602 O O . SER A 1 89 ? 13.244 -5.902 -16.412 1.00 93.81 89 SER A O 1
ATOM 604 N N . ARG A 1 90 ? 13.860 -4.528 -18.089 1.00 92.12 90 ARG A N 1
ATOM 605 C CA . ARG A 1 90 ? 13.888 -3.332 -17.242 1.00 92.12 90 ARG A CA 1
ATOM 606 C C . ARG A 1 90 ? 12.476 -2.930 -16.835 1.00 92.12 90 ARG A C 1
ATOM 608 O O . ARG A 1 90 ? 12.259 -2.565 -15.683 1.00 92.12 90 ARG A O 1
ATOM 615 N N . ALA A 1 91 ? 11.514 -3.045 -17.749 1.00 93.44 91 ALA A N 1
ATOM 616 C CA . ALA A 1 91 ? 10.103 -2.832 -17.448 1.00 93.44 91 ALA A CA 1
ATOM 617 C C . ALA A 1 91 ? 9.575 -3.761 -16.344 1.00 93.44 91 ALA A C 1
ATOM 619 O O . ALA A 1 91 ? 8.868 -3.290 -15.452 1.00 93.44 91 ALA A O 1
ATOM 620 N N . MET A 1 92 ? 9.948 -5.045 -16.361 1.00 94.44 92 MET A N 1
ATOM 621 C CA . MET A 1 92 ? 9.554 -5.983 -15.307 1.00 94.44 92 MET A CA 1
ATOM 622 C C . MET A 1 92 ? 10.166 -5.616 -13.952 1.00 94.44 92 MET A C 1
ATOM 624 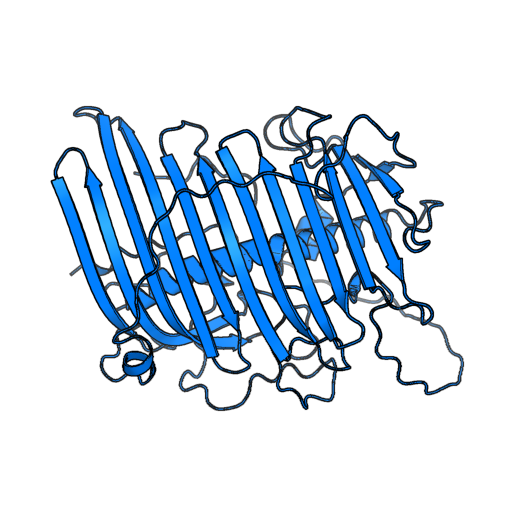O O . MET A 1 92 ? 9.464 -5.646 -12.941 1.00 94.44 92 MET A O 1
ATOM 628 N N . CYS A 1 93 ? 11.452 -5.253 -13.924 1.00 93.44 93 CYS A N 1
ATOM 629 C CA . CYS A 1 93 ? 12.122 -4.806 -12.701 1.00 93.44 93 CYS A CA 1
ATOM 630 C C . CYS A 1 93 ? 11.408 -3.593 -12.090 1.00 93.44 93 CYS A C 1
ATOM 632 O O . CYS A 1 93 ? 11.044 -3.604 -10.913 1.00 93.44 93 CYS A O 1
ATOM 634 N N . GLU A 1 94 ? 11.120 -2.581 -12.913 1.00 91.88 94 GLU A N 1
ATOM 635 C CA . GLU A 1 94 ? 10.417 -1.375 -12.474 1.00 91.88 94 GLU A CA 1
ATOM 636 C C . GLU A 1 94 ? 9.012 -1.698 -11.973 1.00 91.88 94 GLU A C 1
ATOM 638 O O . GLU A 1 94 ? 8.638 -1.267 -10.886 1.00 91.88 94 GLU A O 1
ATOM 643 N N . LEU A 1 95 ? 8.238 -2.501 -12.714 1.00 93.31 95 LEU A N 1
ATOM 644 C CA . LEU A 1 95 ? 6.916 -2.922 -12.257 1.00 93.31 95 LEU A CA 1
ATOM 645 C C . LEU A 1 95 ? 6.994 -3.673 -10.925 1.00 93.31 95 LEU A C 1
ATOM 647 O O . LEU A 1 95 ? 6.144 -3.460 -10.069 1.00 93.31 95 LEU A O 1
ATOM 651 N N . SER A 1 96 ? 7.999 -4.525 -10.732 1.00 92.19 96 SER A N 1
ATOM 652 C CA . SER A 1 96 ? 8.145 -5.325 -9.514 1.00 92.19 96 SER A CA 1
ATOM 653 C C . SER A 1 96 ? 8.410 -4.451 -8.287 1.00 92.19 96 SER A C 1
ATOM 655 O O . SER A 1 96 ? 7.727 -4.619 -7.277 1.00 92.19 96 SER A O 1
ATOM 657 N N . ASN A 1 97 ? 9.314 -3.466 -8.391 1.00 90.75 97 ASN A N 1
ATOM 658 C CA . ASN A 1 97 ? 9.522 -2.458 -7.341 1.00 90.75 97 ASN A CA 1
ATOM 659 C C . ASN A 1 97 ? 8.221 -1.698 -7.055 1.00 90.75 97 ASN A C 1
ATOM 661 O O . ASN A 1 97 ? 7.753 -1.637 -5.923 1.00 90.75 97 ASN A O 1
ATOM 665 N N . ARG A 1 98 ? 7.582 -1.187 -8.110 1.00 90.19 98 ARG A N 1
ATOM 666 C CA . ARG A 1 98 ? 6.366 -0.374 -8.009 1.00 90.19 98 ARG A CA 1
ATOM 667 C C . ARG A 1 98 ? 5.187 -1.126 -7.413 1.00 90.19 98 ARG A C 1
ATOM 669 O O . ARG A 1 98 ? 4.435 -0.573 -6.618 1.00 90.19 98 ARG A O 1
ATOM 676 N N . PHE A 1 99 ? 5.011 -2.383 -7.792 1.00 91.25 99 PHE A N 1
ATOM 677 C CA . PHE A 1 99 ? 3.957 -3.229 -7.263 1.00 91.25 99 PHE A CA 1
ATOM 678 C C . PHE A 1 99 ? 4.231 -3.624 -5.812 1.00 91.25 99 PHE A C 1
ATOM 680 O O . PHE A 1 99 ? 3.303 -3.587 -5.003 1.00 91.25 99 PHE A O 1
ATOM 687 N N . ARG A 1 100 ? 5.489 -3.936 -5.462 1.00 91.62 100 ARG A N 1
ATOM 688 C CA . ARG A 1 100 ? 5.918 -4.157 -4.073 1.00 91.62 100 ARG A CA 1
ATOM 689 C C . ARG A 1 100 ? 5.618 -2.935 -3.209 1.00 91.62 100 ARG A C 1
ATOM 691 O O . ARG A 1 100 ? 5.026 -3.102 -2.146 1.00 91.62 100 ARG A O 1
ATOM 698 N N . ASP A 1 101 ? 5.925 -1.732 -3.689 1.00 89.44 101 ASP A N 1
ATOM 699 C CA . ASP A 1 101 ? 5.630 -0.484 -2.981 1.00 89.44 101 ASP A CA 1
ATOM 700 C C . ASP A 1 101 ? 4.122 -0.262 -2.819 1.00 89.44 101 ASP A C 1
ATOM 702 O O . ASP A 1 101 ? 3.657 0.017 -1.713 1.00 89.44 101 ASP A O 1
ATOM 706 N N . SER A 1 102 ? 3.326 -0.431 -3.882 1.00 91.19 102 SER A N 1
ATOM 707 C CA . SER A 1 102 ? 1.872 -0.226 -3.812 1.00 91.19 102 SER A CA 1
ATOM 708 C C . SER A 1 102 ? 1.176 -1.253 -2.913 1.00 91.19 102 SER A C 1
ATOM 710 O O . SER A 1 102 ? 0.307 -0.884 -2.125 1.00 91.19 102 SER A O 1
ATOM 712 N N . ILE A 1 103 ? 1.554 -2.534 -2.991 1.00 92.06 103 ILE A N 1
ATOM 713 C CA . ILE A 1 103 ? 0.993 -3.585 -2.129 1.00 92.06 103 ILE A CA 1
ATOM 714 C C . ILE A 1 103 ? 1.487 -3.444 -0.692 1.00 92.06 103 ILE A C 1
ATOM 716 O O . ILE A 1 103 ? 0.683 -3.586 0.223 1.00 92.06 103 ILE A O 1
ATOM 720 N N . GLY A 1 104 ? 2.764 -3.128 -0.477 1.00 91.81 104 GLY A N 1
ATOM 721 C CA . GLY A 1 104 ? 3.305 -2.856 0.855 1.00 91.81 104 GLY A CA 1
ATOM 722 C C . GLY A 1 104 ? 2.652 -1.636 1.506 1.00 91.81 104 GLY A C 1
ATOM 723 O O . GLY A 1 104 ? 2.338 -1.670 2.692 1.00 91.81 104 GLY A O 1
ATOM 724 N N . SER A 1 105 ? 2.368 -0.592 0.723 1.00 90.94 105 SER A N 1
ATOM 725 C CA . SER A 1 105 ? 1.617 0.580 1.185 1.00 90.94 105 SER A CA 1
ATOM 726 C C . SER A 1 105 ? 0.186 0.202 1.549 1.00 90.94 105 SER A C 1
ATOM 728 O O . SER A 1 105 ? -0.265 0.510 2.647 1.00 90.94 105 SER A O 1
ATOM 730 N N . ALA A 1 106 ? -0.519 -0.527 0.679 1.00 91.31 106 ALA A N 1
ATOM 731 C CA . ALA A 1 106 ? -1.871 -0.992 0.979 1.00 91.31 106 ALA A CA 1
ATOM 732 C C . ALA A 1 106 ? -1.925 -1.875 2.231 1.00 91.31 106 ALA A C 1
ATOM 734 O O . ALA A 1 106 ? -2.805 -1.707 3.076 1.00 91.31 106 ALA A O 1
ATOM 735 N N . ALA A 1 107 ? -0.919 -2.735 2.406 1.00 93.19 107 ALA A N 1
ATOM 736 C CA . ALA A 1 107 ? -0.784 -3.588 3.574 1.00 93.19 107 ALA A CA 1
ATOM 737 C C . ALA A 1 107 ? -0.620 -2.810 4.887 1.00 93.19 107 ALA A C 1
ATOM 739 O O . ALA A 1 107 ? -0.852 -3.406 5.929 1.00 93.19 107 ALA A O 1
ATOM 740 N N . GLN A 1 108 ? -0.286 -1.511 4.890 1.00 89.94 108 GLN A N 1
ATOM 741 C CA . GLN A 1 108 ? -0.192 -0.725 6.131 1.00 89.94 108 GLN A CA 1
ATOM 742 C C . GLN A 1 108 ? -1.516 -0.698 6.901 1.00 89.94 108 GLN A C 1
ATOM 744 O O . GLN A 1 108 ? -1.531 -0.915 8.112 1.00 89.94 108 GLN A O 1
ATOM 749 N N . GLY A 1 109 ? -2.646 -0.523 6.206 1.00 90.50 109 GLY A N 1
ATOM 750 C CA . GLY A 1 109 ? -3.964 -0.610 6.839 1.00 90.50 109 GLY A CA 1
ATOM 751 C C . GLY A 1 109 ? -4.225 -1.997 7.434 1.00 90.50 109 GLY A C 1
ATOM 752 O O . GLY A 1 109 ? -4.721 -2.118 8.553 1.00 90.50 109 GLY A O 1
ATOM 753 N N . ASP A 1 110 ? -3.819 -3.049 6.722 1.00 93.38 110 ASP A N 1
ATOM 754 C CA . ASP A 1 110 ? -3.966 -4.438 7.167 1.00 93.38 110 ASP A CA 1
ATOM 755 C C . ASP A 1 110 ? -3.035 -4.774 8.350 1.00 93.38 110 ASP A C 1
ATOM 757 O O . ASP A 1 110 ? -3.435 -5.480 9.277 1.00 93.38 110 ASP A O 1
ATOM 761 N N . LEU A 1 111 ? -1.816 -4.227 8.357 1.00 91.88 111 LEU A N 1
ATOM 762 C CA . LEU A 1 111 ? -0.848 -4.311 9.452 1.00 91.88 111 LEU A CA 1
ATOM 763 C C . LEU A 1 111 ? -1.400 -3.648 10.713 1.00 91.88 111 LEU A C 1
ATOM 765 O O . LEU A 1 111 ? -1.365 -4.255 11.780 1.00 91.88 111 LEU A O 1
ATOM 769 N N . ILE A 1 112 ? -1.979 -2.450 10.592 1.00 91.31 112 ILE A N 1
ATOM 770 C CA . ILE A 1 112 ? -2.638 -1.756 11.706 1.00 91.31 112 ILE A CA 1
ATOM 771 C C . ILE A 1 112 ? -3.755 -2.626 12.298 1.00 91.31 112 ILE A C 1
ATOM 773 O O . ILE A 1 112 ? -3.823 -2.792 13.517 1.00 91.31 112 ILE A O 1
ATOM 777 N N . LEU A 1 113 ? -4.611 -3.224 11.461 1.00 92.12 113 LEU A N 1
ATOM 778 C CA . LEU A 1 113 ? -5.666 -4.126 11.936 1.00 92.12 113 LEU A CA 1
ATOM 779 C C . LEU A 1 113 ? -5.093 -5.358 12.647 1.00 92.12 113 LEU A C 1
ATOM 781 O O . LEU A 1 113 ? -5.588 -5.729 13.715 1.00 92.12 113 LEU A O 1
ATOM 785 N N . CYS A 1 114 ? -4.030 -5.954 12.099 1.00 92.56 114 CYS A N 1
ATOM 786 C CA . CYS A 1 114 ? -3.321 -7.076 12.713 1.00 92.56 114 CYS A CA 1
ATOM 787 C C . CYS A 1 114 ? -2.731 -6.698 14.083 1.00 92.56 114 CYS A C 1
ATOM 789 O O . CYS A 1 114 ? -2.877 -7.448 15.055 1.00 92.56 114 CYS A O 1
ATOM 791 N N . TYR A 1 115 ? -2.141 -5.505 14.201 1.00 91.06 115 TYR A N 1
ATOM 792 C CA . TYR A 1 115 ? -1.598 -4.991 15.456 1.00 91.06 115 TYR A CA 1
ATOM 793 C C . TYR A 1 115 ? -2.678 -4.752 16.501 1.00 91.06 115 TYR A C 1
ATOM 795 O O . TYR A 1 115 ? -2.527 -5.200 17.636 1.00 91.06 115 TYR A O 1
ATOM 803 N N . ILE A 1 116 ? -3.793 -4.119 16.130 1.00 90.38 116 ILE A N 1
ATOM 804 C CA . ILE A 1 116 ? -4.930 -3.921 17.038 1.00 90.38 116 ILE A CA 1
ATOM 805 C C . ILE A 1 116 ? -5.454 -5.274 17.510 1.00 90.38 116 ILE A C 1
ATOM 807 O O . ILE A 1 116 ? -5.607 -5.496 18.708 1.00 90.38 116 ILE A O 1
ATOM 811 N N . GLN A 1 117 ? -5.695 -6.210 16.595 1.00 89.69 117 GLN A N 1
ATOM 812 C CA . GLN A 1 117 ? -6.188 -7.532 16.961 1.00 89.69 117 GLN A CA 1
ATOM 813 C C . GLN A 1 117 ? -5.260 -8.216 17.975 1.00 89.69 117 GLN A C 1
ATOM 815 O O . GLN A 1 117 ? -5.719 -8.685 19.018 1.00 89.69 117 GLN A O 1
ATOM 820 N N . THR A 1 118 ? -3.961 -8.248 17.685 1.00 89.38 118 THR A N 1
ATOM 821 C CA . THR A 1 118 ? -2.965 -8.919 18.528 1.00 89.38 118 THR A CA 1
ATOM 822 C C . THR A 1 118 ? -2.845 -8.231 19.888 1.00 89.38 118 THR A C 1
ATOM 824 O O . THR A 1 118 ? -2.927 -8.884 20.931 1.00 89.38 118 THR A O 1
ATOM 827 N N . ALA A 1 119 ? -2.780 -6.897 19.902 1.00 88.44 119 ALA A N 1
ATOM 828 C CA . ALA A 1 119 ? -2.703 -6.111 21.125 1.00 88.44 119 ALA A CA 1
ATOM 829 C C . ALA A 1 119 ? -3.925 -6.330 22.032 1.00 88.44 119 ALA A C 1
ATOM 831 O O . ALA A 1 119 ? -3.770 -6.567 23.231 1.00 88.44 119 ALA A O 1
ATOM 832 N N . PHE A 1 120 ? -5.146 -6.322 21.493 1.00 88.50 120 PHE A N 1
ATOM 833 C CA . PHE A 1 120 ? -6.357 -6.515 22.300 1.00 88.50 120 PHE A CA 1
ATOM 834 C C . PHE A 1 120 ? -6.536 -7.959 22.791 1.00 88.50 120 PHE A C 1
ATOM 836 O O . PHE A 1 120 ? -7.079 -8.168 23.877 1.00 88.50 120 PHE A O 1
ATOM 843 N N . VAL A 1 121 ? -6.030 -8.959 22.060 1.00 86.56 121 VAL A N 1
ATOM 844 C CA . VAL A 1 121 ? -5.982 -10.352 22.543 1.00 86.56 121 VAL A CA 1
ATOM 845 C C . VAL A 1 121 ? -5.065 -10.468 23.765 1.00 86.56 121 VAL A C 1
ATOM 847 O O . VAL A 1 121 ? -5.463 -11.032 24.791 1.00 86.56 121 VAL A O 1
ATOM 850 N N . THR A 1 122 ? -3.870 -9.880 23.697 1.00 84.69 122 THR A N 1
ATOM 851 C CA . THR A 1 122 ? -2.899 -9.875 24.804 1.00 84.69 122 THR A CA 1
ATOM 852 C C . THR A 1 122 ? -3.393 -9.050 25.999 1.00 84.69 122 THR A C 1
ATOM 854 O O . THR A 1 122 ? -3.119 -9.387 27.153 1.00 84.69 122 THR A O 1
ATOM 857 N N . ASN A 1 123 ? -4.230 -8.041 25.748 1.00 87.38 123 ASN A N 1
ATOM 858 C CA . ASN A 1 123 ? -4.855 -7.188 26.759 1.00 87.38 123 ASN A CA 1
ATOM 859 C C . ASN A 1 123 ? -6.319 -7.583 27.063 1.00 87.38 123 ASN A C 1
ATOM 861 O O . ASN A 1 123 ? -7.151 -6.738 27.376 1.00 87.38 123 ASN A O 1
ATOM 865 N N . SER A 1 124 ? -6.646 -8.879 27.058 1.00 83.62 124 SER A N 1
ATOM 866 C CA . SER A 1 124 ? -8.016 -9.395 27.288 1.00 83.62 124 SER A CA 1
ATOM 867 C C . SER A 1 124 ? -8.687 -9.023 28.627 1.00 83.62 124 SER A C 1
ATOM 869 O O . SER A 1 124 ? -9.866 -9.311 28.822 1.00 83.62 124 SER A O 1
ATOM 871 N N . ASN A 1 125 ? -7.964 -8.391 29.559 1.00 83.31 125 ASN A N 1
ATOM 872 C CA . ASN A 1 125 ? -8.498 -7.916 30.841 1.00 83.31 125 ASN A CA 1
ATOM 873 C C . ASN A 1 125 ? -9.039 -6.475 30.794 1.00 83.31 125 ASN A C 1
ATOM 875 O O . ASN A 1 125 ? -9.433 -5.951 31.837 1.00 83.31 125 ASN A O 1
ATOM 879 N N . LEU A 1 126 ? -9.024 -5.820 29.630 1.00 86.19 126 LEU A N 1
ATOM 880 C CA . LEU A 1 126 ? -9.646 -4.512 29.450 1.00 86.19 126 LEU A CA 1
ATOM 881 C C . LEU A 1 126 ? -11.169 -4.650 29.606 1.00 86.19 126 LEU A C 1
ATOM 883 O O . LEU A 1 126 ? -11.811 -5.379 28.856 1.00 86.19 126 LEU A O 1
ATOM 887 N N . ASP A 1 127 ? -11.754 -3.957 30.586 1.00 88.00 127 ASP A N 1
ATOM 888 C CA . ASP A 1 127 ? -13.209 -3.914 30.824 1.00 88.00 127 ASP A CA 1
ATOM 889 C C . ASP A 1 127 ? -13.891 -2.926 29.854 1.00 88.00 127 ASP A C 1
ATOM 891 O O . ASP A 1 127 ? -14.628 -2.032 30.265 1.00 88.00 127 ASP A O 1
ATOM 895 N N . VAL A 1 128 ? -13.563 -3.039 28.561 1.00 89.94 128 VAL A N 1
ATOM 896 C CA . VAL A 1 128 ? -14.034 -2.163 27.480 1.00 89.94 128 VAL A CA 1
ATOM 897 C C . VAL A 1 128 ? -14.511 -3.027 26.316 1.00 89.94 128 VAL A C 1
ATOM 899 O O . VAL A 1 128 ? -13.752 -3.835 25.780 1.00 89.94 128 VAL A O 1
ATOM 902 N N . ASP A 1 129 ? -15.772 -2.860 25.920 1.00 91.56 129 ASP A N 1
ATOM 903 C CA . ASP A 1 129 ? -16.335 -3.519 24.740 1.00 91.56 129 ASP A CA 1
ATOM 904 C C . ASP A 1 129 ? -16.178 -2.623 23.510 1.00 91.56 129 ASP A C 1
ATOM 906 O O . ASP A 1 129 ? -17.038 -1.801 23.222 1.00 91.56 129 ASP A O 1
ATOM 910 N N . ILE A 1 130 ? -15.101 -2.832 22.749 1.00 92.69 130 ILE A N 1
ATOM 911 C CA . ILE A 1 130 ? -14.806 -2.057 21.532 1.00 92.69 130 ILE A CA 1
ATOM 912 C C . ILE A 1 130 ? -15.827 -2.245 20.394 1.00 92.69 130 ILE A C 1
ATOM 914 O O . ILE A 1 130 ? -15.695 -1.620 19.342 1.00 92.69 130 ILE A O 1
ATOM 918 N N . TYR A 1 131 ? -16.819 -3.127 20.556 1.00 93.50 131 TYR A N 1
ATOM 919 C CA . TYR A 1 131 ? -17.842 -3.424 19.554 1.00 93.50 131 TYR A CA 1
ATOM 920 C C . TYR A 1 131 ? -19.207 -2.780 19.852 1.00 93.50 131 TYR A C 1
ATOM 922 O O . TYR A 1 131 ? -20.198 -3.147 19.210 1.00 93.50 131 TYR A O 1
ATOM 930 N N . ASP A 1 132 ? -19.287 -1.847 20.803 1.00 94.56 132 ASP A N 1
ATOM 931 C CA . ASP A 1 132 ? -20.539 -1.212 21.239 1.00 94.56 132 ASP A CA 1
ATOM 932 C C . ASP A 1 132 ? -21.021 -0.052 20.332 1.00 94.56 132 ASP A C 1
ATOM 934 O O . ASP A 1 132 ? -22.100 0.517 20.543 1.00 94.56 132 ASP A O 1
ATOM 938 N N . GLY A 1 133 ? -20.251 0.280 19.289 1.00 95.50 133 GLY A N 1
ATOM 939 C CA . GLY A 1 133 ? -20.537 1.371 18.356 1.00 95.50 133 GLY A CA 1
ATOM 940 C C . GLY A 1 133 ? -20.131 2.759 18.849 1.00 95.50 133 GLY A C 1
ATOM 941 O O . GLY A 1 133 ? -20.422 3.739 18.162 1.00 95.50 133 GLY A O 1
ATOM 942 N N . GLN A 1 134 ? -19.516 2.877 20.026 1.00 96.75 134 GLN A N 1
ATOM 943 C CA . GLN A 1 134 ? -18.965 4.122 20.546 1.00 96.75 134 GLN A CA 1
ATOM 944 C C . GLN A 1 134 ? -17.470 4.247 20.222 1.00 96.75 134 GLN A C 1
ATOM 946 O O . GLN A 1 134 ? -16.783 3.254 19.975 1.00 96.75 134 GLN A O 1
ATOM 951 N N . PRO A 1 135 ? -16.952 5.485 20.172 1.00 96.62 135 PRO A N 1
ATOM 952 C CA . PRO A 1 135 ? -15.521 5.697 20.096 1.00 96.62 135 PRO A CA 1
ATOM 953 C C . PRO A 1 135 ? -14.853 5.379 21.430 1.00 96.62 135 PRO A C 1
ATOM 955 O O . PRO A 1 135 ? -15.291 5.884 22.462 1.00 96.62 135 PRO A O 1
ATOM 958 N N . HIS A 1 136 ? -13.754 4.631 21.369 1.00 96.25 136 HIS A N 1
ATOM 959 C CA . HIS A 1 136 ? -12.917 4.319 22.520 1.00 96.25 136 HIS A CA 1
ATOM 960 C C . HIS A 1 136 ? -11.504 4.849 22.351 1.00 96.25 136 HIS A C 1
ATOM 962 O O . HIS A 1 136 ? -10.937 4.752 21.259 1.00 96.25 136 HIS A O 1
ATOM 968 N N . VAL A 1 137 ? -10.926 5.375 23.430 1.00 96.44 137 VAL A N 1
ATOM 969 C CA . VAL A 1 137 ? -9.568 5.940 23.425 1.00 96.44 137 VAL A CA 1
ATOM 970 C C . VAL A 1 137 ? -8.652 5.138 24.336 1.00 96.44 137 VAL A C 1
ATOM 972 O O . VAL A 1 137 ? -8.956 4.912 25.505 1.00 96.44 137 VAL A O 1
ATOM 975 N N . PHE A 1 138 ? -7.495 4.745 23.811 1.00 95.69 138 PHE A N 1
ATOM 976 C CA . PHE A 1 138 ? -6.507 3.943 24.522 1.00 95.69 138 PHE A CA 1
ATOM 977 C C . PHE A 1 138 ? -5.136 4.605 24.478 1.00 95.69 138 PHE A C 1
ATOM 979 O O . PHE A 1 138 ? -4.720 5.115 23.439 1.00 95.69 138 PHE A O 1
ATOM 986 N N . ALA A 1 139 ? -4.424 4.560 25.601 1.00 93.56 139 ALA A N 1
ATOM 987 C CA . ALA A 1 139 ? -2.997 4.838 25.645 1.00 93.56 139 ALA A CA 1
ATOM 988 C C . ALA A 1 139 ? -2.249 3.581 25.203 1.00 93.56 139 ALA A C 1
ATOM 990 O O . ALA A 1 139 ? -2.654 2.474 25.564 1.00 93.56 139 ALA A O 1
ATOM 991 N N . LEU A 1 140 ? -1.156 3.747 24.468 1.00 91.50 140 LEU A N 1
ATOM 992 C CA . LEU A 1 140 ? -0.286 2.646 24.075 1.00 91.50 140 LEU A CA 1
ATOM 993 C C . LEU A 1 140 ? 1.015 2.705 24.872 1.00 91.50 140 LEU A C 1
ATOM 995 O O . LEU A 1 140 ? 1.640 3.758 24.984 1.00 91.50 140 LEU A O 1
ATOM 999 N N . ASP A 1 141 ? 1.414 1.568 25.433 1.00 89.25 141 ASP A N 1
ATOM 1000 C CA . ASP A 1 141 ? 2.659 1.424 26.186 1.00 89.25 141 ASP A CA 1
ATOM 1001 C C . ASP A 1 141 ? 3.530 0.343 25.543 1.00 89.25 141 ASP A C 1
ATOM 1003 O O . ASP A 1 141 ? 3.234 -0.846 25.641 1.00 89.25 141 ASP A O 1
ATOM 1007 N N . PHE A 1 142 ? 4.611 0.768 24.889 1.00 84.06 142 PHE A N 1
ATOM 1008 C CA . PHE A 1 142 ? 5.593 -0.108 24.238 1.00 84.06 142 PHE A CA 1
ATOM 1009 C C . PHE A 1 142 ? 6.697 -0.599 25.204 1.00 84.06 142 PHE A C 1
ATOM 1011 O O . PHE A 1 142 ? 7.643 -1.273 24.788 1.00 84.06 142 PHE A O 1
ATOM 1018 N N . GLY A 1 143 ? 6.597 -0.272 26.500 1.00 76.88 143 GLY A N 1
ATOM 1019 C CA . GLY A 1 143 ? 7.528 -0.682 27.550 1.00 76.88 143 GLY A CA 1
ATOM 1020 C C . GLY A 1 143 ? 8.913 -0.013 27.505 1.00 76.88 143 GLY A C 1
ATOM 1021 O O . GLY A 1 143 ? 9.242 0.774 26.624 1.00 76.88 143 GLY A O 1
ATOM 1022 N N . GLU A 1 144 ? 9.773 -0.363 28.473 1.00 62.00 144 GLU A N 1
ATOM 1023 C CA . GLU A 1 144 ? 11.138 0.189 28.637 1.00 62.00 144 GLU A CA 1
ATOM 1024 C C . GLU A 1 144 ? 12.173 -0.357 27.624 1.00 62.00 144 GLU A C 1
ATOM 1026 O O . GLU A 1 144 ? 13.348 -0.003 27.687 1.00 62.00 144 GLU A O 1
ATOM 1031 N N . SER A 1 145 ? 11.784 -1.256 26.711 1.00 51.44 145 SER A N 1
ATOM 1032 C CA . SER A 1 145 ? 12.726 -1.929 25.793 1.00 51.44 145 SER A CA 1
ATOM 1033 C C . SER A 1 145 ? 13.188 -1.069 24.607 1.00 51.44 145 SER A C 1
ATOM 1035 O O . SER A 1 145 ? 14.096 -1.462 23.871 1.00 51.44 145 SER A O 1
ATOM 1037 N N . GLN A 1 146 ? 12.622 0.127 24.467 1.00 51.50 146 GLN A N 1
ATOM 1038 C CA . GLN A 1 146 ? 13.002 1.123 23.476 1.00 51.50 146 GLN A CA 1
ATOM 1039 C C . GLN A 1 146 ? 14.251 1.867 23.981 1.00 51.50 146 GLN A C 1
ATOM 1041 O O . GLN A 1 146 ? 14.155 2.815 24.758 1.00 51.50 146 GLN A O 1
ATOM 1046 N N . ASN A 1 147 ? 15.448 1.424 23.586 1.00 44.50 147 ASN A N 1
ATOM 1047 C CA . ASN A 1 147 ? 16.664 2.217 23.784 1.00 44.50 147 ASN A CA 1
ATOM 1048 C C . ASN A 1 147 ? 16.562 3.511 22.949 1.00 44.50 147 ASN A C 1
ATOM 1050 O O . ASN A 1 147 ? 16.938 3.520 21.786 1.00 44.50 147 ASN A O 1
ATOM 1054 N N . GLU A 1 148 ? 15.996 4.546 23.568 1.00 46.72 148 GLU A N 1
ATOM 1055 C CA . GLU A 1 148 ? 16.108 6.011 23.418 1.00 46.72 148 GLU A CA 1
ATOM 1056 C C . GLU A 1 148 ? 16.338 6.717 22.060 1.00 46.72 148 GLU A C 1
ATOM 1058 O O . GLU A 1 148 ? 16.348 7.944 22.087 1.00 46.72 148 GLU A O 1
ATOM 1063 N N . GLU A 1 149 ? 16.452 6.082 20.888 1.00 45.78 149 GLU A N 1
ATOM 1064 C CA . GLU A 1 149 ? 16.686 6.853 19.642 1.00 45.78 149 GLU A CA 1
ATOM 1065 C C . GLU A 1 149 ? 15.737 6.560 18.462 1.00 45.78 149 GLU A C 1
ATOM 1067 O O . GLU A 1 149 ? 15.417 7.508 17.757 1.00 45.78 149 GLU A O 1
ATOM 1072 N N . ASP A 1 150 ? 15.167 5.356 18.303 1.00 46.44 150 ASP A N 1
ATOM 1073 C CA . ASP A 1 150 ? 14.347 5.016 17.108 1.00 46.44 150 ASP A CA 1
ATOM 1074 C C . ASP A 1 150 ? 13.032 4.271 17.431 1.00 46.44 150 ASP A C 1
ATOM 1076 O O . ASP A 1 150 ? 12.475 3.538 16.615 1.00 46.44 150 ASP A O 1
ATOM 1080 N N . GLY A 1 151 ? 12.551 4.409 18.665 1.00 48.91 151 GLY A N 1
ATOM 1081 C CA . GLY A 1 151 ? 11.661 3.433 19.279 1.00 48.91 151 GLY A CA 1
ATOM 1082 C C . GLY A 1 151 ? 10.384 3.998 19.882 1.00 48.91 151 GLY A C 1
ATOM 1083 O O . GLY A 1 151 ? 10.241 4.017 21.102 1.00 48.91 151 GLY A O 1
ATOM 1084 N N . GLY A 1 152 ? 9.447 4.471 19.069 1.00 61.38 152 GLY A N 1
ATOM 1085 C CA . GLY A 1 152 ? 8.144 4.895 19.573 1.00 61.38 152 GLY A CA 1
ATOM 1086 C C . GLY A 1 152 ? 7.073 4.739 18.513 1.00 61.38 152 GLY A C 1
ATOM 1087 O O . GLY A 1 152 ? 7.172 5.347 17.455 1.00 61.38 152 GLY A O 1
ATOM 1088 N N . GLY A 1 153 ? 6.066 3.911 18.786 1.00 76.94 153 GLY A N 1
ATOM 1089 C CA . GLY A 1 153 ? 4.804 3.978 18.058 1.00 76.94 153 GLY A CA 1
ATOM 1090 C C . GLY A 1 153 ? 3.923 5.116 18.592 1.00 76.94 153 GLY A C 1
ATOM 1091 O O . GLY A 1 153 ? 4.343 5.850 19.491 1.00 76.94 153 GLY A O 1
ATOM 1092 N N . PRO A 1 154 ? 2.692 5.257 18.077 1.00 88.44 154 PRO A N 1
ATOM 1093 C CA . PRO A 1 154 ? 1.765 6.278 18.551 1.00 88.44 154 PRO A CA 1
ATOM 1094 C C . PRO A 1 154 ? 1.514 6.151 20.058 1.00 88.44 154 PRO A C 1
ATOM 1096 O O . PRO A 1 154 ? 1.333 5.052 20.571 1.00 88.44 154 PRO A O 1
ATOM 1099 N N . SER A 1 155 ? 1.456 7.269 20.777 1.00 89.06 155 SER A N 1
ATOM 1100 C CA . SER A 1 155 ? 1.179 7.298 22.220 1.00 89.06 155 SER A CA 1
ATOM 1101 C C . SER A 1 155 ? -0.272 6.943 22.560 1.00 89.06 155 SER A C 1
ATOM 1103 O O . SER A 1 155 ? -0.565 6.467 23.663 1.00 89.06 155 SER A O 1
ATOM 1105 N N . LYS A 1 156 ? -1.200 7.179 21.627 1.00 91.88 156 LYS A N 1
ATOM 1106 C CA . LYS A 1 156 ? -2.628 6.919 21.813 1.00 91.88 156 LYS A CA 1
ATOM 1107 C C . LYS A 1 156 ? -3.331 6.600 20.506 1.00 91.88 156 LYS A C 1
ATOM 1109 O O . LYS A 1 156 ? -2.956 7.088 19.440 1.00 91.88 156 LYS A O 1
ATOM 1114 N N . ILE A 1 157 ? -4.413 5.840 20.620 1.00 95.50 157 ILE A N 1
ATOM 1115 C CA . ILE A 1 157 ? -5.319 5.547 19.512 1.00 95.50 157 ILE A CA 1
ATOM 1116 C C . ILE A 1 157 ? -6.769 5.784 19.914 1.00 95.50 157 ILE A C 1
ATOM 1118 O O . ILE A 1 157 ? -7.144 5.607 21.074 1.00 95.50 157 ILE A O 1
ATOM 1122 N N . ARG A 1 158 ? -7.592 6.153 18.935 1.00 96.69 158 ARG A N 1
ATOM 1123 C CA . ARG A 1 158 ? -9.050 6.213 19.045 1.00 96.69 158 ARG A CA 1
ATOM 1124 C C . ARG A 1 158 ? -9.653 5.256 18.029 1.00 96.69 158 ARG A C 1
ATOM 1126 O O . ARG A 1 158 ? -9.417 5.449 16.844 1.00 96.69 158 ARG A O 1
ATOM 1133 N N . ILE A 1 159 ? -10.428 4.270 18.474 1.00 97.00 159 ILE A N 1
ATOM 1134 C CA . ILE A 1 159 ? -11.066 3.259 17.614 1.00 97.00 159 ILE A CA 1
ATOM 1135 C C . ILE A 1 159 ? -12.587 3.419 17.673 1.00 97.00 159 ILE A C 1
ATOM 1137 O O . ILE A 1 159 ? -13.143 3.740 18.719 1.00 97.00 159 ILE A O 1
ATOM 1141 N N . THR A 1 160 ? -13.284 3.196 16.562 1.00 97.38 160 THR A N 1
ATOM 1142 C CA . THR A 1 160 ? -14.747 3.050 16.517 1.00 97.38 160 THR A CA 1
ATOM 1143 C C . THR A 1 160 ? -15.116 1.889 15.601 1.00 97.38 160 THR A C 1
ATOM 1145 O O . THR A 1 160 ? -14.586 1.783 14.497 1.00 97.38 160 THR A O 1
ATOM 1148 N N . ILE A 1 161 ? -16.030 1.023 16.048 1.00 97.06 161 ILE A N 1
ATOM 1149 C CA . ILE A 1 161 ? -16.514 -0.125 15.268 1.00 97.06 161 ILE A CA 1
ATOM 1150 C C . ILE A 1 161 ? -18.035 -0.095 15.226 1.00 97.06 161 ILE A C 1
ATOM 1152 O O . ILE A 1 161 ? -18.696 -0.326 16.237 1.00 97.06 161 ILE A O 1
ATOM 1156 N N . THR A 1 162 ? -18.606 0.138 14.049 1.00 97.00 162 THR A N 1
ATOM 1157 C CA . THR A 1 162 ? -20.061 0.159 13.865 1.00 97.00 162 THR A CA 1
ATOM 1158 C C . THR A 1 162 ? -20.549 -1.173 13.320 1.00 97.00 162 THR A C 1
ATOM 1160 O O . THR A 1 162 ? -19.999 -1.695 12.348 1.00 97.00 162 THR A O 1
ATOM 1163 N N . LYS A 1 163 ? -21.624 -1.700 13.916 1.00 95.69 163 LYS A N 1
ATOM 1164 C CA . LYS A 1 163 ? -22.306 -2.915 13.461 1.00 95.69 163 LYS A CA 1
ATOM 1165 C C . LYS A 1 163 ? -23.726 -2.632 12.971 1.00 95.69 163 LYS A C 1
ATOM 1167 O O . LYS A 1 163 ? -24.425 -1.782 13.522 1.00 95.69 163 LYS A O 1
ATOM 1172 N N . ASP A 1 164 ? -24.175 -3.385 11.972 1.00 93.81 164 ASP A N 1
ATOM 1173 C CA . ASP A 1 164 ? -25.569 -3.392 11.534 1.00 93.81 164 ASP A CA 1
ATOM 1174 C C . ASP A 1 164 ? -26.486 -4.121 12.539 1.00 93.81 164 ASP A C 1
ATOM 1176 O O . ASP A 1 164 ? -26.050 -4.724 13.524 1.00 93.81 164 ASP A O 1
ATOM 1180 N N . SER A 1 165 ? -27.796 -4.127 12.271 1.00 92.31 165 SER A N 1
ATOM 1181 C CA . SER A 1 165 ? -28.771 -4.846 13.107 1.00 92.31 165 SER A CA 1
ATOM 1182 C C . SER A 1 165 ? -28.583 -6.370 13.135 1.00 92.31 165 SER A C 1
ATOM 1184 O O . SER A 1 165 ? -29.213 -7.046 13.949 1.00 92.31 165 SER A O 1
ATOM 1186 N N . SER A 1 166 ? -27.768 -6.911 12.229 1.00 90.56 166 SER A N 1
ATOM 1187 C CA . SER A 1 166 ? -27.421 -8.330 12.128 1.00 90.56 166 SER A CA 1
ATOM 1188 C C . SER A 1 166 ? -26.130 -8.665 12.889 1.00 90.56 166 SER A C 1
ATOM 1190 O O . SER A 1 166 ? -25.771 -9.839 12.969 1.00 90.56 166 SER A O 1
ATOM 1192 N N . GLY A 1 167 ? -25.446 -7.661 13.453 1.00 90.88 167 GLY A N 1
ATOM 1193 C CA . GLY A 1 167 ? -24.178 -7.798 14.170 1.00 90.88 167 GLY A CA 1
ATOM 1194 C C . GLY A 1 167 ? -22.931 -7.784 13.279 1.00 90.88 167 GLY A C 1
ATOM 1195 O O . GLY A 1 167 ? -21.848 -8.100 13.773 1.00 90.88 167 GLY A O 1
ATOM 1196 N N . GLN A 1 168 ? -23.065 -7.441 11.996 1.00 92.06 168 GLN A N 1
ATOM 1197 C CA . GLN A 1 168 ? -21.957 -7.354 11.043 1.00 92.06 168 GLN A CA 1
ATOM 1198 C C . GLN A 1 168 ? -21.308 -5.978 11.103 1.00 92.06 168 GLN A C 1
ATOM 1200 O O . GLN A 1 168 ? -22.018 -4.979 11.122 1.00 92.06 168 GLN A O 1
ATOM 1205 N N . ILE A 1 169 ? -19.980 -5.922 11.102 1.00 93.50 169 ILE A N 1
ATOM 1206 C CA . ILE A 1 169 ? -19.213 -4.683 11.018 1.00 93.50 169 ILE A CA 1
ATOM 1207 C C . ILE A 1 169 ? -19.483 -4.040 9.657 1.00 93.50 169 ILE A C 1
ATOM 1209 O O . ILE A 1 169 ? -19.293 -4.664 8.616 1.00 93.50 169 ILE A O 1
ATOM 1213 N N . THR A 1 170 ? -19.942 -2.793 9.687 1.00 95.62 170 THR A N 1
ATOM 1214 C CA . THR A 1 170 ? -20.162 -1.956 8.499 1.00 95.62 170 THR A CA 1
ATOM 1215 C C . THR A 1 170 ? -19.169 -0.813 8.409 1.00 95.62 170 THR A C 1
ATOM 1217 O O . THR A 1 170 ? -18.994 -0.261 7.331 1.00 95.62 170 THR A O 1
ATOM 1220 N N . ASP A 1 171 ? -18.555 -0.438 9.531 1.00 97.06 171 ASP A N 1
ATOM 1221 C CA . ASP A 1 171 ? -17.542 0.609 9.590 1.00 97.06 171 ASP A CA 1
ATOM 1222 C C . ASP A 1 171 ? -16.522 0.291 10.687 1.00 97.06 171 ASP A C 1
ATOM 1224 O O . ASP A 1 171 ? -16.891 -0.128 11.790 1.00 97.06 171 ASP A O 1
ATOM 1228 N N . PHE A 1 172 ? -15.252 0.495 10.368 1.00 97.00 172 PHE A N 1
ATOM 1229 C CA . PHE A 1 172 ? -14.142 0.547 11.304 1.00 97.00 172 PHE A CA 1
ATOM 1230 C C . PHE A 1 172 ? -13.406 1.864 11.067 1.00 97.00 172 PHE A C 1
ATOM 1232 O O . PHE A 1 172 ? -13.053 2.170 9.931 1.00 97.00 172 PHE A O 1
ATOM 1239 N N . SER A 1 173 ? -13.128 2.626 12.121 1.00 97.50 173 SER A N 1
ATOM 1240 C CA . SER A 1 173 ? -12.226 3.775 12.048 1.00 97.50 173 SER A CA 1
ATOM 1241 C C . SER A 1 173 ? -11.218 3.773 13.187 1.00 97.50 173 SER A C 1
ATOM 1243 O O . SER A 1 173 ? -11.533 3.403 14.319 1.00 97.50 173 SER A O 1
ATOM 1245 N N . MET A 1 174 ? -10.000 4.207 12.878 1.00 97.38 174 MET A N 1
ATOM 1246 C CA . MET A 1 174 ? -8.923 4.414 13.827 1.00 97.38 174 MET A CA 1
ATOM 1247 C C . MET A 1 174 ? -8.222 5.743 13.550 1.00 97.38 174 MET A C 1
ATOM 1249 O O . MET A 1 174 ? -7.948 6.089 12.405 1.00 97.38 174 MET A O 1
ATOM 1253 N N . TYR A 1 175 ? -7.877 6.443 14.621 1.00 96.69 175 TYR A N 1
ATOM 1254 C CA . TYR A 1 175 ? -6.968 7.582 14.622 1.00 96.69 175 TYR A CA 1
ATOM 1255 C C . TYR A 1 175 ? -5.798 7.239 15.534 1.00 96.69 175 TYR A C 1
ATOM 1257 O O . TYR A 1 175 ? -6.021 6.663 16.602 1.00 96.69 175 TYR A O 1
ATOM 1265 N N . ALA A 1 176 ? -4.583 7.612 15.153 1.00 94.75 176 ALA A N 1
ATOM 1266 C CA . ALA A 1 176 ? -3.412 7.494 16.011 1.00 94.75 176 ALA A CA 1
ATOM 1267 C C . ALA A 1 176 ? -2.785 8.867 16.249 1.00 94.75 176 ALA A C 1
ATOM 1269 O O . ALA A 1 176 ? -2.729 9.695 15.337 1.00 94.75 176 ALA A O 1
ATOM 1270 N N . CYS A 1 177 ? -2.319 9.099 17.472 1.00 92.19 177 CYS A N 1
ATOM 1271 C CA . CYS A 1 177 ? -1.605 10.313 17.843 1.00 92.19 177 CYS A CA 1
ATOM 1272 C C . CYS A 1 177 ? -0.290 9.987 18.534 1.00 92.19 177 CYS A C 1
ATOM 1274 O O . CYS A 1 177 ? -0.147 8.922 19.136 1.00 92.19 177 CYS A O 1
ATOM 1276 N N . GLY A 1 178 ? 0.625 10.949 18.524 1.00 82.19 178 GLY A N 1
ATOM 1277 C CA . GLY A 1 178 ? 1.846 10.884 19.307 1.00 82.19 178 GLY A CA 1
ATOM 1278 C C . GLY A 1 178 ? 2.945 10.057 18.668 1.00 82.19 178 GLY A C 1
ATOM 1279 O O . GLY A 1 178 ? 3.466 9.160 19.322 1.00 82.19 178 GLY A O 1
ATOM 1280 N N . ASP A 1 179 ? 3.278 10.361 17.414 1.00 71.25 179 ASP A N 1
ATOM 1281 C CA . ASP A 1 179 ? 4.435 9.816 16.692 1.00 71.25 179 ASP A CA 1
ATOM 1282 C C . ASP A 1 179 ? 5.550 10.888 16.613 1.00 71.25 179 ASP A C 1
ATOM 1284 O O . ASP A 1 179 ? 5.267 12.086 16.581 1.00 71.25 179 ASP A O 1
ATOM 1288 N N . GLN A 1 180 ? 6.822 10.478 16.622 1.00 64.31 180 GLN A N 1
ATOM 1289 C CA . GLN A 1 180 ? 8.008 11.349 16.466 1.00 64.31 180 GLN A CA 1
ATOM 1290 C C . GLN A 1 180 ? 8.136 12.564 17.418 1.00 64.31 180 GLN A C 1
ATOM 1292 O O . GLN A 1 180 ? 8.682 13.610 17.062 1.00 64.31 180 GLN A O 1
ATOM 1297 N N . GLY A 1 181 ? 7.703 12.426 18.672 1.00 64.62 181 GLY A N 1
ATOM 1298 C CA . GLY A 1 181 ? 8.036 13.381 19.738 1.00 64.62 181 GLY A CA 1
ATOM 1299 C C . GLY A 1 181 ? 7.051 14.536 19.947 1.00 64.62 181 GLY A C 1
ATOM 1300 O O . GLY A 1 181 ? 7.229 15.284 20.910 1.00 64.62 181 GLY A O 1
ATOM 1301 N N . ASP A 1 182 ? 5.991 14.645 19.138 1.00 78.69 182 ASP A N 1
ATOM 1302 C CA . ASP A 1 182 ? 4.813 15.458 19.469 1.00 78.69 182 ASP A CA 1
ATOM 1303 C C . ASP A 1 182 ? 3.651 14.548 19.878 1.00 78.69 182 ASP A C 1
ATOM 1305 O O . ASP A 1 182 ? 2.931 14.014 19.037 1.00 78.69 182 ASP A O 1
ATOM 1309 N N . ALA A 1 183 ? 3.478 14.371 21.192 1.00 75.81 183 ALA A N 1
ATOM 1310 C CA . ALA A 1 183 ? 2.466 13.492 21.777 1.00 75.81 183 ALA A CA 1
ATOM 1311 C C . ALA A 1 183 ? 1.022 13.853 21.373 1.00 75.81 183 ALA A C 1
ATOM 1313 O O . ALA A 1 183 ? 0.148 12.986 21.435 1.00 75.81 183 ALA A O 1
ATOM 1314 N N . ASP A 1 184 ? 0.793 15.099 20.947 1.00 83.94 184 ASP A N 1
ATOM 1315 C CA . ASP A 1 184 ? -0.526 15.659 20.655 1.00 83.94 184 ASP A CA 1
ATOM 1316 C C . ASP A 1 184 ? -0.766 15.858 19.145 1.00 83.94 184 ASP A C 1
ATOM 1318 O O . ASP A 1 184 ? -1.789 16.416 18.745 1.00 83.94 184 ASP A O 1
ATOM 1322 N N . ALA A 1 185 ? 0.142 15.398 18.281 1.00 89.38 185 ALA A N 1
ATOM 1323 C CA . ALA A 1 185 ? -0.060 15.416 16.836 1.00 89.38 185 ALA A CA 1
ATOM 1324 C C . ALA A 1 185 ? -0.711 14.112 16.354 1.00 89.38 185 ALA A C 1
ATOM 1326 O O . ALA A 1 185 ? -0.283 13.017 16.728 1.00 89.38 185 ALA A O 1
ATOM 1327 N N . GLN A 1 186 ? -1.732 14.220 15.498 1.00 92.75 186 GLN A N 1
ATOM 1328 C CA . GLN A 1 186 ? -2.277 13.068 14.779 1.00 92.75 186 GLN A CA 1
ATOM 1329 C C . GLN A 1 186 ? -1.265 12.609 13.729 1.00 92.75 186 GLN A C 1
ATOM 1331 O O . GLN A 1 186 ? -0.786 13.428 12.947 1.00 92.75 186 GLN A O 1
ATOM 1336 N N . SER A 1 187 ? -0.984 11.309 13.692 1.00 92.12 187 SER A N 1
ATOM 1337 C CA . SER A 1 187 ? -0.031 10.709 12.757 1.00 92.12 187 SER A CA 1
ATOM 1338 C C . SER A 1 187 ? -0.675 9.758 11.756 1.00 92.12 187 SER A C 1
ATOM 1340 O O . SER A 1 187 ? -0.186 9.671 10.637 1.00 92.12 187 SER A O 1
ATOM 1342 N N . GLU A 1 188 ? -1.784 9.100 12.111 1.00 94.75 188 GLU A N 1
ATOM 1343 C CA . GLU A 1 188 ? -2.449 8.113 11.250 1.00 94.75 188 GLU A CA 1
ATOM 1344 C C . GLU A 1 188 ? -3.977 8.233 11.321 1.00 94.75 188 GLU A C 1
ATOM 1346 O O . GLU A 1 188 ? -4.557 8.544 12.368 1.00 94.75 188 GLU A O 1
ATOM 1351 N N . TYR A 1 189 ? -4.629 7.932 10.203 1.00 96.62 189 TYR A N 1
ATOM 1352 C CA . TYR A 1 189 ? -6.059 7.700 10.067 1.00 96.62 189 TYR A CA 1
ATOM 1353 C C . TYR A 1 189 ? -6.285 6.439 9.232 1.00 96.62 189 TYR A C 1
ATOM 1355 O O . TYR A 1 189 ? -5.723 6.299 8.149 1.00 96.62 189 TYR A O 1
ATOM 1363 N N . LEU A 1 190 ? -7.144 5.546 9.711 1.00 97.56 190 LEU A N 1
ATOM 1364 C CA . LEU A 1 190 ? -7.599 4.370 8.979 1.00 97.56 190 LEU A CA 1
ATOM 1365 C C . LEU A 1 190 ? -9.123 4.311 9.040 1.00 97.56 190 LEU A C 1
ATOM 1367 O O . LEU A 1 190 ? -9.698 4.381 10.122 1.00 97.56 190 LEU A O 1
ATOM 1371 N N . ASN A 1 191 ? -9.781 4.127 7.902 1.00 97.75 191 ASN A N 1
ATOM 1372 C CA . ASN A 1 191 ? -11.200 3.809 7.824 1.00 97.75 191 ASN A CA 1
ATOM 1373 C C . ASN A 1 191 ? -11.441 2.648 6.864 1.00 97.75 191 ASN A C 1
ATOM 1375 O O . ASN A 1 191 ? -10.808 2.575 5.816 1.00 97.75 191 ASN A O 1
ATOM 1379 N N . GLN A 1 192 ? -12.372 1.765 7.217 1.00 97.19 192 GLN A N 1
ATOM 1380 C CA . GLN A 1 192 ? -12.918 0.735 6.343 1.00 97.19 192 GLN A CA 1
ATOM 1381 C C . GLN A 1 192 ? -14.439 0.748 6.435 1.00 97.19 192 GLN A C 1
ATOM 1383 O O . GLN A 1 192 ? -14.989 0.598 7.523 1.00 97.19 192 GLN A O 1
ATOM 1388 N N . THR A 1 193 ? -15.117 0.864 5.296 1.00 97.12 193 THR A N 1
ATOM 1389 C CA . THR A 1 193 ? -16.578 0.818 5.194 1.00 97.12 193 THR A CA 1
ATOM 1390 C C . THR A 1 193 ? -17.011 -0.365 4.330 1.00 97.12 193 THR A C 1
ATOM 1392 O O . THR A 1 193 ? -16.494 -0.576 3.231 1.00 97.12 193 THR A O 1
ATOM 1395 N N . ILE A 1 194 ? -18.004 -1.121 4.808 1.00 96.12 194 ILE A N 1
ATOM 1396 C CA . ILE A 1 194 ? -18.640 -2.233 4.092 1.00 96.12 194 ILE A CA 1
ATOM 1397 C C . ILE A 1 194 ? -20.115 -1.894 3.867 1.00 96.12 194 ILE A C 1
ATOM 1399 O O . ILE A 1 194 ? -20.924 -1.848 4.798 1.00 96.12 194 ILE A O 1
ATOM 1403 N N . GLY A 1 195 ? -20.469 -1.670 2.605 1.00 94.62 195 GLY A N 1
ATOM 1404 C CA . GLY A 1 195 ? -21.832 -1.411 2.164 1.00 94.62 195 GLY A CA 1
ATOM 1405 C C . GLY A 1 195 ? -22.693 -2.672 2.160 1.00 94.62 195 GLY A C 1
ATOM 1406 O O . GLY A 1 195 ? -22.226 -3.788 1.932 1.00 94.62 195 GLY A O 1
ATOM 1407 N N . SER A 1 196 ? -24.002 -2.500 2.359 1.00 91.06 196 SER A N 1
ATOM 1408 C CA . SER A 1 196 ? -24.968 -3.611 2.351 1.00 91.06 196 SER A CA 1
ATOM 1409 C C . SER A 1 196 ? -25.099 -4.327 0.999 1.00 91.06 196 SER A C 1
ATOM 1411 O O . SER A 1 196 ? -25.674 -5.411 0.923 1.00 91.06 196 SER A O 1
ATOM 1413 N N . ASP A 1 197 ? -24.630 -3.698 -0.076 1.00 90.69 197 ASP A N 1
ATOM 1414 C CA . ASP A 1 197 ? -24.569 -4.238 -1.435 1.00 90.69 197 ASP A CA 1
ATOM 1415 C C . ASP A 1 197 ? -23.237 -4.945 -1.746 1.00 90.69 197 ASP A C 1
ATOM 1417 O O . ASP A 1 197 ? -23.063 -5.449 -2.854 1.00 90.69 197 ASP A O 1
ATOM 1421 N N . GLY A 1 198 ? -22.325 -5.016 -0.771 1.00 90.81 198 GLY A N 1
ATOM 1422 C CA . GLY A 1 198 ? -20.991 -5.581 -0.927 1.00 90.81 198 GLY A CA 1
ATOM 1423 C C . GLY A 1 198 ? -19.938 -4.571 -1.380 1.00 90.81 198 GLY A C 1
ATOM 1424 O O . GLY A 1 198 ? -18.804 -4.984 -1.606 1.00 90.81 198 GLY A O 1
ATOM 1425 N N . SER A 1 199 ? -20.251 -3.276 -1.515 1.00 95.81 199 SER A N 1
ATOM 1426 C CA . SER A 1 199 ? -19.212 -2.268 -1.756 1.00 95.81 199 SER A CA 1
ATOM 1427 C C . SER A 1 199 ? -18.227 -2.228 -0.587 1.00 95.81 199 SER A C 1
ATOM 1429 O O . SER A 1 199 ? -18.644 -2.241 0.571 1.00 95.81 199 SER A O 1
ATOM 1431 N N . PHE A 1 200 ? -16.936 -2.131 -0.873 1.00 96.56 200 PHE A N 1
ATOM 1432 C CA . PHE A 1 200 ? -15.895 -1.937 0.131 1.00 96.56 200 PHE A CA 1
ATOM 1433 C C . PHE A 1 200 ? -15.108 -0.676 -0.194 1.00 96.56 200 PHE A C 1
ATOM 1435 O O . PHE A 1 200 ? -14.721 -0.490 -1.349 1.00 96.56 200 PHE A O 1
ATOM 1442 N N . THR A 1 201 ? -14.844 0.138 0.824 1.00 97.56 201 THR A N 1
ATOM 1443 C CA . THR A 1 201 ? -13.894 1.248 0.741 1.00 97.56 201 THR A CA 1
ATOM 1444 C C . THR A 1 201 ? -12.952 1.221 1.936 1.00 97.56 201 THR A C 1
ATOM 1446 O O . THR A 1 201 ? -13.399 1.003 3.061 1.00 97.56 201 THR A O 1
ATOM 1449 N N . MET A 1 202 ? -11.669 1.487 1.714 1.00 97.62 202 MET A N 1
ATOM 1450 C CA . MET A 1 202 ? -10.690 1.755 2.763 1.00 97.62 202 MET A CA 1
ATOM 1451 C C . MET A 1 202 ? -9.947 3.049 2.459 1.00 97.62 202 MET A C 1
ATOM 1453 O O . MET A 1 202 ? -9.608 3.295 1.307 1.00 97.62 202 MET A O 1
ATOM 1457 N N . VAL A 1 203 ? -9.637 3.812 3.502 1.00 97.69 203 VAL A N 1
ATOM 1458 C CA . VAL A 1 203 ? -8.673 4.914 3.468 1.00 97.69 203 VAL A CA 1
ATOM 1459 C C . VAL A 1 203 ? -7.659 4.680 4.583 1.00 97.69 203 VAL A C 1
ATOM 1461 O O . VAL A 1 203 ? -8.057 4.595 5.739 1.00 97.69 203 VAL A O 1
ATOM 1464 N N . SER A 1 204 ? -6.369 4.578 4.265 1.00 96.62 204 SER A N 1
ATOM 1465 C CA . SER A 1 204 ? -5.263 4.677 5.230 1.00 96.62 204 SER A CA 1
ATOM 1466 C C . SER A 1 204 ? -4.430 5.890 4.873 1.00 96.62 204 SER A C 1
ATOM 1468 O O . SER A 1 204 ? -4.043 6.070 3.721 1.00 96.62 204 SER A O 1
ATOM 1470 N N . LYS A 1 205 ? -4.190 6.754 5.848 1.00 95.69 205 LYS A N 1
ATOM 1471 C CA . LYS A 1 205 ? -3.492 8.012 5.648 1.00 95.69 205 LYS A CA 1
ATOM 1472 C C . LYS A 1 205 ? -2.574 8.264 6.826 1.00 95.69 205 LYS A C 1
ATOM 1474 O O . LYS A 1 205 ? -3.052 8.372 7.953 1.00 95.69 205 LYS A O 1
ATOM 1479 N N . GLY A 1 206 ? -1.297 8.445 6.535 1.00 93.31 206 GLY A N 1
ATOM 1480 C CA . GLY A 1 206 ? -0.298 8.846 7.510 1.00 93.31 206 GLY A CA 1
ATOM 1481 C C . GLY A 1 206 ? 0.315 10.176 7.128 1.00 93.31 206 GLY A C 1
ATOM 1482 O O . GLY A 1 206 ? 0.568 10.444 5.953 1.00 93.31 206 GLY A O 1
ATOM 1483 N N . VAL A 1 207 ? 0.549 11.020 8.126 1.00 89.94 207 VAL A N 1
ATOM 1484 C CA . VAL A 1 207 ? 1.273 12.282 7.964 1.00 89.94 207 VAL A CA 1
ATOM 1485 C C . VAL A 1 207 ? 2.314 12.360 9.072 1.00 89.94 207 VAL A C 1
ATOM 1487 O O . VAL A 1 207 ? 1.980 12.462 10.251 1.00 89.94 207 VAL A O 1
ATOM 1490 N N . ARG A 1 208 ? 3.587 12.298 8.683 1.00 81.12 208 ARG A N 1
ATOM 1491 C CA . ARG A 1 208 ? 4.753 12.387 9.561 1.00 81.12 208 ARG A CA 1
ATOM 1492 C C . ARG A 1 208 ? 5.534 13.652 9.219 1.00 81.12 208 ARG A C 1
ATOM 1494 O O . ARG A 1 208 ? 6.254 13.738 8.226 1.00 81.12 208 ARG A O 1
ATOM 1501 N N . GLY A 1 209 ? 5.363 14.671 10.055 1.00 72.19 209 GLY A N 1
ATOM 1502 C CA . GLY A 1 209 ? 5.939 15.989 9.802 1.00 72.19 209 GLY A CA 1
ATOM 1503 C C . GLY A 1 209 ? 5.380 16.645 8.533 1.00 72.19 209 GLY A C 1
ATOM 1504 O O . GLY A 1 209 ? 4.256 16.377 8.118 1.00 72.19 209 GLY A O 1
ATOM 1505 N N . GLU A 1 210 ? 6.154 17.551 7.932 1.00 64.38 210 GLU A N 1
ATOM 1506 C CA . GLU A 1 210 ? 5.728 18.288 6.729 1.00 64.38 210 GLU A CA 1
ATOM 1507 C C . GLU A 1 210 ? 6.027 17.546 5.413 1.00 64.38 210 GLU A C 1
ATOM 1509 O O . GLU A 1 210 ? 5.626 18.031 4.356 1.00 64.38 210 GLU A O 1
ATOM 1514 N N . GLN A 1 211 ? 6.776 16.434 5.447 1.00 72.44 211 GLN A N 1
ATOM 1515 C CA . GLN A 1 211 ? 7.485 15.939 4.255 1.00 72.44 211 GLN A CA 1
ATOM 1516 C C . GLN A 1 211 ? 7.347 14.431 3.993 1.00 72.44 211 GLN A C 1
ATOM 1518 O O . GLN A 1 211 ? 7.488 14.020 2.841 1.00 72.44 211 GLN A O 1
ATOM 1523 N N . ASP A 1 212 ? 6.961 13.635 4.996 1.00 86.94 212 ASP A N 1
ATOM 1524 C CA . ASP A 1 212 ? 6.658 12.211 4.833 1.00 86.94 212 ASP A CA 1
ATOM 1525 C C . ASP A 1 212 ? 5.160 11.977 5.028 1.00 86.94 212 ASP A C 1
ATOM 1527 O O . ASP A 1 212 ? 4.607 12.214 6.103 1.00 86.94 212 ASP A O 1
ATOM 1531 N N . ALA A 1 213 ? 4.476 11.515 3.989 1.00 91.56 213 ALA A N 1
ATOM 1532 C CA . ALA A 1 213 ? 3.054 11.219 4.074 1.00 91.56 213 ALA A CA 1
ATOM 1533 C C . ALA A 1 213 ? 2.675 10.097 3.117 1.00 91.56 213 ALA A C 1
ATOM 1535 O O . ALA A 1 213 ? 3.233 9.982 2.026 1.00 91.56 213 ALA A O 1
ATOM 1536 N N . HIS A 1 214 ? 1.677 9.308 3.499 1.00 93.56 214 HIS A N 1
ATOM 1537 C CA . HIS A 1 214 ? 1.061 8.310 2.634 1.00 93.56 214 HIS A CA 1
ATOM 1538 C C . HIS A 1 214 ? -0.453 8.458 2.632 1.00 93.56 214 HIS A C 1
ATOM 1540 O O . HIS A 1 214 ? -1.070 8.880 3.609 1.00 93.56 214 HIS A O 1
ATOM 1546 N N . LEU A 1 215 ? -1.050 8.088 1.510 1.00 95.75 215 LEU A N 1
ATOM 1547 C CA . LEU A 1 215 ? -2.477 7.919 1.325 1.00 95.75 215 LEU A CA 1
ATOM 1548 C C . LEU A 1 215 ? -2.682 6.656 0.502 1.00 95.75 215 LEU A C 1
ATOM 1550 O O . LEU A 1 215 ? -2.176 6.544 -0.611 1.00 95.75 215 LEU A O 1
ATOM 1554 N N . VAL A 1 216 ? -3.443 5.728 1.051 1.00 97.25 216 VAL A N 1
ATOM 1555 C CA . VAL A 1 216 ? -3.914 4.530 0.379 1.00 97.25 216 VAL A CA 1
ATOM 1556 C C . VAL A 1 216 ? -5.427 4.565 0.389 1.00 97.25 216 VAL A C 1
ATOM 1558 O O . VAL A 1 216 ? -6.043 4.626 1.452 1.00 97.25 216 VAL A O 1
ATOM 1561 N N . GLU A 1 217 ? -6.017 4.467 -0.790 1.00 97.88 217 GLU A N 1
ATOM 1562 C CA . GLU A 1 217 ? -7.449 4.300 -0.975 1.00 97.88 217 GLU A CA 1
ATOM 1563 C C . GLU A 1 217 ? -7.695 2.960 -1.663 1.00 97.88 217 GLU A C 1
ATOM 1565 O O . GLU A 1 217 ? -7.008 2.589 -2.612 1.00 97.88 217 GLU A O 1
ATOM 1570 N N . VAL A 1 218 ? -8.648 2.185 -1.156 1.00 97.62 218 VAL A N 1
ATOM 1571 C CA . VAL A 1 218 ? -8.977 0.871 -1.713 1.00 97.62 218 VAL A CA 1
ATOM 1572 C C . VAL A 1 218 ? -10.462 0.823 -1.944 1.00 97.62 218 VAL A C 1
ATOM 1574 O O . VAL A 1 218 ? -11.233 0.934 -0.998 1.00 97.62 218 VAL A O 1
ATOM 1577 N N . GLU A 1 219 ? -10.869 0.599 -3.182 1.00 97.88 219 GLU A N 1
ATOM 1578 C CA . GLU A 1 219 ? -12.269 0.435 -3.549 1.00 97.88 219 GLU A CA 1
ATOM 1579 C C . GLU A 1 219 ? -12.480 -0.946 -4.154 1.00 97.88 219 GLU A C 1
ATOM 1581 O O . GLU A 1 219 ? -11.679 -1.426 -4.955 1.00 97.88 219 GLU A O 1
ATOM 1586 N N . GLY A 1 220 ? -13.576 -1.610 -3.807 1.00 95.81 220 GLY A N 1
ATOM 1587 C CA . GLY A 1 220 ? -13.855 -2.920 -4.372 1.00 95.81 220 GLY A CA 1
ATOM 1588 C C . GLY A 1 220 ? -15.270 -3.411 -4.149 1.00 95.81 220 GLY A C 1
ATOM 1589 O O . GLY A 1 220 ? -16.132 -2.736 -3.588 1.00 95.81 220 GLY A O 1
ATOM 1590 N N . THR A 1 221 ? -15.518 -4.624 -4.628 1.00 93.44 221 THR A N 1
ATOM 1591 C CA . THR A 1 221 ? -16.785 -5.328 -4.416 1.00 93.44 221 THR A CA 1
ATOM 1592 C C . THR A 1 221 ? -16.504 -6.673 -3.780 1.00 93.44 221 THR A C 1
ATOM 1594 O O . THR A 1 221 ? -15.694 -7.445 -4.287 1.00 93.44 221 THR A O 1
ATOM 1597 N N . LEU A 1 222 ? -17.187 -6.953 -2.679 1.00 91.50 222 LEU A N 1
ATOM 1598 C CA . LEU A 1 222 ? -17.127 -8.207 -1.954 1.00 91.50 222 LEU A CA 1
ATOM 1599 C C . LEU A 1 222 ? -18.260 -9.128 -2.410 1.00 91.50 222 LEU A C 1
ATOM 1601 O O . LEU A 1 222 ? -19.403 -8.708 -2.591 1.00 91.50 222 LEU A O 1
ATOM 1605 N N . ASN A 1 223 ? -17.965 -10.416 -2.550 1.00 87.00 223 ASN A N 1
ATOM 1606 C CA . ASN A 1 223 ? -18.999 -11.436 -2.669 1.00 87.00 223 ASN A CA 1
ATOM 1607 C C . ASN A 1 223 ? -19.642 -11.742 -1.302 1.00 87.00 223 ASN A C 1
ATOM 1609 O O . ASN A 1 223 ? -19.224 -11.244 -0.257 1.00 87.00 223 ASN A O 1
ATOM 1613 N N . SER A 1 224 ? -20.632 -12.638 -1.285 1.00 82.25 224 SER A N 1
ATOM 1614 C CA . SER A 1 224 ? -21.337 -13.050 -0.059 1.00 82.25 224 SER A CA 1
ATOM 1615 C C . SER A 1 224 ? -20.463 -13.742 0.995 1.00 82.25 224 SER A C 1
ATOM 1617 O O . SER A 1 224 ? -20.962 -14.072 2.065 1.00 82.25 224 SER A O 1
ATOM 1619 N N . SER A 1 225 ? -19.205 -14.038 0.673 1.00 79.56 225 SER A N 1
ATOM 1620 C CA . SER A 1 225 ? -18.216 -14.619 1.582 1.00 79.56 225 SER A CA 1
ATOM 1621 C C . SER A 1 225 ? -17.203 -13.577 2.073 1.00 79.56 225 SER A C 1
ATOM 1623 O O . SER A 1 225 ? -16.194 -13.965 2.654 1.00 79.56 225 SER A O 1
ATOM 1625 N N . GLY A 1 226 ? -17.421 -12.282 1.800 1.00 83.19 226 GLY A N 1
ATOM 1626 C CA . GLY A 1 226 ? -16.523 -11.196 2.205 1.00 83.19 226 GLY A CA 1
ATOM 1627 C C . GLY A 1 226 ? -15.226 -11.120 1.394 1.00 83.19 226 GLY A C 1
ATOM 1628 O O . GLY A 1 226 ? -14.221 -10.637 1.899 1.00 83.19 226 GLY A O 1
ATOM 1629 N N . ARG A 1 227 ? -15.207 -11.637 0.156 1.00 84.19 227 ARG A N 1
ATOM 1630 C CA . ARG A 1 227 ? -14.001 -11.692 -0.693 1.00 84.19 227 ARG A CA 1
ATOM 1631 C C . ARG A 1 227 ? -14.120 -10.764 -1.887 1.00 84.19 227 ARG A C 1
ATOM 1633 O O . ARG A 1 227 ? -15.164 -10.769 -2.537 1.00 84.19 227 ARG A O 1
ATOM 1640 N N . PHE A 1 228 ? -13.047 -10.050 -2.215 1.00 90.38 228 PHE A N 1
ATOM 1641 C CA . PHE A 1 228 ? -13.021 -9.181 -3.387 1.00 90.38 228 PHE A CA 1
ATOM 1642 C C . PHE A 1 228 ? -13.266 -9.963 -4.679 1.00 90.38 228 PHE A C 1
ATOM 1644 O O . PHE A 1 228 ? -12.627 -10.980 -4.931 1.00 90.38 228 PHE A O 1
ATOM 1651 N N . THR A 1 229 ? -14.177 -9.467 -5.510 1.00 88.81 229 THR A N 1
ATOM 1652 C CA . THR A 1 229 ? -14.378 -9.911 -6.901 1.00 88.81 229 THR A CA 1
ATOM 1653 C C . THR A 1 229 ? -13.748 -8.964 -7.915 1.00 88.81 229 THR A C 1
ATOM 1655 O O . THR A 1 229 ? -13.628 -9.298 -9.088 1.00 88.81 229 THR A O 1
ATOM 1658 N N . SER A 1 230 ? -13.365 -7.782 -7.446 1.00 87.56 230 SER A N 1
ATOM 1659 C CA . SER A 1 230 ? -12.574 -6.768 -8.131 1.00 87.56 230 SER A CA 1
ATOM 1660 C C . SER A 1 230 ? -12.141 -5.752 -7.084 1.00 87.56 230 SER A C 1
ATOM 1662 O O . SER A 1 230 ? -12.914 -5.480 -6.154 1.00 87.56 230 SER A O 1
ATOM 1664 N N . LYS A 1 231 ? -10.959 -5.164 -7.247 1.00 93.94 231 LYS A N 1
ATOM 1665 C CA . LYS A 1 231 ? -10.560 -4.005 -6.449 1.00 93.94 231 LYS A CA 1
ATOM 1666 C C . LYS A 1 231 ? -9.590 -3.099 -7.193 1.00 93.94 231 LYS A C 1
ATOM 1668 O O . LYS A 1 231 ? -8.834 -3.558 -8.052 1.00 93.94 231 LYS A O 1
ATOM 1673 N N . THR A 1 232 ? -9.609 -1.842 -6.795 1.00 96.94 232 THR A N 1
ATOM 1674 C CA . THR A 1 232 ? -8.650 -0.810 -7.157 1.00 96.94 232 THR A CA 1
ATOM 1675 C C . THR A 1 232 ? -7.951 -0.364 -5.882 1.00 96.94 232 THR A C 1
ATOM 1677 O O . THR A 1 232 ? -8.599 -0.212 -4.849 1.00 96.94 232 THR A O 1
ATOM 1680 N N . ILE A 1 233 ? -6.637 -0.204 -5.950 1.00 97.31 233 ILE A N 1
ATOM 1681 C CA . ILE A 1 233 ? -5.800 0.329 -4.882 1.00 97.31 233 ILE A CA 1
ATOM 1682 C C . ILE A 1 233 ? -5.110 1.564 -5.452 1.00 97.31 233 ILE A C 1
ATOM 1684 O O . ILE A 1 233 ? -4.297 1.450 -6.369 1.00 97.31 233 ILE A O 1
ATOM 1688 N N . ASP A 1 234 ? -5.433 2.725 -4.911 1.00 97.75 234 ASP A N 1
ATOM 1689 C CA . ASP A 1 234 ? -4.779 3.987 -5.211 1.00 97.75 234 ASP A CA 1
ATOM 1690 C C . ASP A 1 234 ? -3.801 4.313 -4.084 1.00 97.75 234 ASP A C 1
ATOM 1692 O O . ASP A 1 234 ? -4.145 4.265 -2.906 1.00 97.75 234 ASP A O 1
ATOM 1696 N N . VAL A 1 235 ? -2.559 4.622 -4.440 1.00 96.62 235 VAL A N 1
ATOM 1697 C CA . VAL A 1 235 ? -1.493 4.956 -3.494 1.00 96.62 235 VAL A CA 1
ATOM 1698 C C . VAL A 1 235 ? -0.910 6.294 -3.889 1.00 96.62 235 VAL A C 1
ATOM 1700 O O . VAL A 1 235 ? -0.542 6.490 -5.043 1.00 96.62 235 VAL A O 1
ATOM 1703 N N . SER A 1 236 ? -0.793 7.200 -2.931 1.00 95.69 236 SER A N 1
ATOM 1704 C CA . SER A 1 236 ? -0.065 8.455 -3.058 1.00 95.69 236 SER A CA 1
ATOM 1705 C C . SER A 1 236 ? 0.898 8.587 -1.893 1.00 95.69 236 SER A C 1
ATOM 1707 O O . SER A 1 236 ? 0.565 8.215 -0.768 1.00 95.69 236 SER A O 1
ATOM 1709 N N . TYR A 1 237 ? 2.080 9.131 -2.141 1.00 93.44 237 TYR A N 1
ATOM 1710 C CA . TYR A 1 237 ? 3.052 9.350 -1.082 1.00 93.44 237 TYR A CA 1
ATOM 1711 C C . TYR A 1 237 ? 3.943 10.551 -1.371 1.00 93.44 237 TYR A C 1
ATOM 1713 O O . TYR A 1 237 ? 4.156 10.936 -2.524 1.00 93.44 237 TYR A O 1
ATOM 1721 N N . THR A 1 238 ? 4.480 11.120 -0.3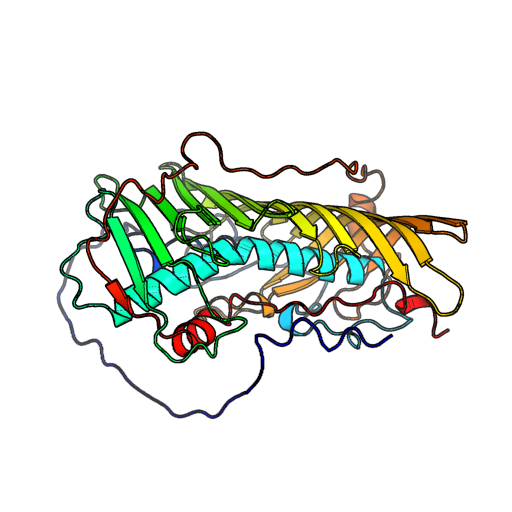02 1.00 93.06 238 THR A N 1
ATOM 1722 C CA . THR A 1 238 ? 5.603 12.055 -0.316 1.00 93.06 238 THR A CA 1
ATOM 1723 C C . THR A 1 238 ? 6.659 11.529 0.635 1.00 93.06 238 THR A C 1
ATOM 1725 O O . THR A 1 238 ? 6.322 10.905 1.643 1.00 93.06 238 THR A O 1
ATOM 1728 N N . TYR A 1 239 ? 7.923 11.775 0.320 1.00 90.06 239 TYR A N 1
ATOM 1729 C CA . TYR A 1 239 ? 9.003 11.457 1.235 1.00 90.06 239 TYR A CA 1
ATOM 1730 C C . TYR A 1 239 ? 10.127 12.491 1.155 1.00 90.06 239 TYR A C 1
ATOM 1732 O O . TYR A 1 239 ? 10.375 13.095 0.101 1.00 90.06 239 TYR A O 1
ATOM 1740 N N . GLN A 1 240 ? 10.860 12.633 2.253 1.00 87.88 240 GLN A N 1
ATOM 1741 C CA . GLN A 1 240 ? 12.156 13.291 2.303 1.00 87.88 240 GLN A CA 1
ATOM 1742 C C . GLN A 1 240 ? 13.100 12.511 3.223 1.00 87.88 240 GLN A C 1
ATOM 1744 O O . GLN A 1 240 ? 12.728 12.085 4.310 1.00 87.88 240 GLN A O 1
ATOM 1749 N N . ASP A 1 241 ? 14.349 12.326 2.803 1.00 83.44 241 ASP A N 1
ATOM 1750 C CA . ASP A 1 241 ? 15.355 11.730 3.675 1.00 83.44 241 ASP A CA 1
ATOM 1751 C C . ASP A 1 241 ? 15.716 12.656 4.851 1.00 83.44 241 ASP A C 1
ATOM 1753 O O . ASP A 1 241 ? 15.513 13.867 4.830 1.00 83.44 241 ASP A O 1
ATOM 1757 N N . THR A 1 242 ? 16.313 12.107 5.907 1.00 78.12 242 THR A N 1
ATOM 1758 C CA . THR A 1 242 ? 16.641 12.895 7.109 1.00 78.12 242 THR A CA 1
ATOM 1759 C C . THR A 1 242 ? 17.608 14.057 6.829 1.00 78.12 242 THR A C 1
ATOM 1761 O O . THR A 1 242 ? 17.630 15.038 7.572 1.00 78.12 242 THR A O 1
ATOM 1764 N N . SER A 1 243 ? 18.422 13.953 5.774 1.00 81.88 243 SER A N 1
ATOM 1765 C CA . SER A 1 243 ? 19.344 15.004 5.326 1.00 81.88 243 SER A CA 1
ATOM 1766 C C . SER A 1 243 ? 18.653 16.151 4.581 1.00 81.88 243 SER A C 1
ATOM 1768 O O . SER A 1 243 ? 19.206 17.249 4.537 1.00 81.88 243 SER A O 1
ATOM 1770 N N . GLY A 1 244 ? 17.473 15.916 4.001 1.00 82.31 244 GLY A N 1
ATOM 1771 C CA . GLY A 1 244 ? 16.861 16.796 3.003 1.00 82.31 244 GLY A CA 1
ATOM 1772 C C . GLY A 1 244 ? 17.542 16.746 1.628 1.00 82.31 244 GLY A C 1
ATOM 1773 O O . GLY A 1 244 ? 17.206 17.536 0.746 1.00 82.31 244 GLY A O 1
ATOM 1774 N N . ASP A 1 245 ? 18.485 15.824 1.450 1.00 87.94 245 ASP A N 1
ATOM 1775 C CA . ASP A 1 245 ? 19.280 15.615 0.241 1.00 87.94 245 ASP A CA 1
ATOM 1776 C C . ASP A 1 245 ? 18.485 14.847 -0.820 1.00 87.94 245 ASP A C 1
ATOM 1778 O O . ASP A 1 245 ? 18.797 14.916 -2.007 1.00 87.94 245 ASP A O 1
ATOM 1782 N N . PHE A 1 246 ? 17.440 14.126 -0.418 1.00 88.94 246 PHE A N 1
ATOM 1783 C CA . PHE A 1 246 ? 16.582 13.375 -1.318 1.00 88.94 246 PHE A CA 1
ATOM 1784 C C . PHE A 1 246 ? 15.122 13.600 -0.959 1.00 88.94 246 PHE A C 1
ATOM 1786 O O . PHE A 1 246 ? 14.714 13.416 0.183 1.00 88.94 246 PHE A O 1
ATOM 1793 N N . SER A 1 247 ? 14.315 13.985 -1.941 1.00 91.69 247 SER A N 1
ATOM 1794 C CA . SER A 1 247 ? 12.871 14.129 -1.763 1.00 91.69 247 SER A CA 1
ATOM 1795 C C . SER A 1 247 ? 12.130 13.700 -3.010 1.00 91.69 247 SER A C 1
ATOM 1797 O O . SER A 1 247 ? 12.646 13.803 -4.126 1.00 91.69 247 SER A O 1
ATOM 1799 N N . GLY A 1 248 ? 10.904 13.237 -2.827 1.00 91.62 248 GLY A N 1
ATOM 1800 C CA . GLY A 1 248 ? 10.074 12.821 -3.936 1.00 91.62 248 GLY A CA 1
ATOM 1801 C C . GLY A 1 248 ? 8.621 12.659 -3.556 1.00 91.62 248 GLY A C 1
ATOM 1802 O O . GLY A 1 248 ? 8.208 12.798 -2.405 1.00 91.62 248 GLY A O 1
ATOM 1803 N N . SER A 1 249 ? 7.833 12.390 -4.581 1.00 93.38 249 SER A N 1
ATOM 1804 C CA . SER A 1 249 ? 6.438 12.026 -4.445 1.00 93.38 249 SER A CA 1
ATOM 1805 C C . SER A 1 249 ? 6.036 11.096 -5.571 1.00 93.38 249 SER A C 1
ATOM 1807 O O . SER A 1 249 ? 6.624 11.115 -6.658 1.00 93.38 249 SER A O 1
ATOM 1809 N N . GLY A 1 250 ? 5.014 10.296 -5.315 1.00 94.06 250 GLY A N 1
ATOM 1810 C CA . GLY A 1 250 ? 4.478 9.381 -6.300 1.00 94.06 250 GLY A CA 1
ATOM 1811 C C . GLY A 1 250 ? 2.986 9.190 -6.143 1.00 94.06 250 GLY A C 1
ATOM 1812 O O . GLY A 1 250 ? 2.404 9.441 -5.086 1.00 94.06 250 GLY A O 1
ATOM 1813 N N . GLN A 1 251 ? 2.378 8.737 -7.231 1.00 96.19 251 GLN A N 1
ATOM 1814 C CA . GLN A 1 251 ? 1.006 8.270 -7.251 1.00 96.19 251 GLN A CA 1
ATOM 1815 C C . GLN A 1 251 ? 0.912 7.038 -8.137 1.00 96.19 251 GLN A C 1
ATOM 1817 O O . GLN A 1 251 ? 1.516 6.979 -9.208 1.00 96.19 251 GLN A O 1
ATOM 1822 N N . SER A 1 252 ? 0.120 6.066 -7.717 1.00 96.50 252 SER A N 1
ATOM 1823 C CA . SER A 1 252 ? -0.155 4.874 -8.499 1.00 96.50 252 SER A CA 1
ATOM 1824 C C . SER A 1 252 ? -1.579 4.393 -8.300 1.00 96.50 252 SER A C 1
ATOM 1826 O O . SER A 1 252 ? -2.143 4.542 -7.223 1.00 96.50 252 SER A O 1
ATOM 1828 N N . THR A 1 253 ? -2.119 3.789 -9.347 1.00 97.31 253 THR A N 1
ATOM 1829 C CA . THR A 1 253 ? -3.381 3.066 -9.354 1.00 97.31 253 THR A CA 1
ATOM 1830 C C . THR A 1 253 ? -3.088 1.636 -9.766 1.00 97.31 253 THR A C 1
ATOM 1832 O O . THR A 1 253 ? -2.486 1.377 -10.813 1.00 97.31 253 THR A O 1
ATOM 1835 N N . LEU A 1 254 ? -3.555 0.707 -8.949 1.00 95.75 254 LEU A N 1
ATOM 1836 C CA . LEU A 1 254 ? -3.427 -0.720 -9.141 1.00 95.75 254 LEU A CA 1
ATOM 1837 C C . LEU A 1 254 ? -4.820 -1.336 -9.232 1.00 95.75 254 LEU A C 1
ATOM 1839 O O . LEU A 1 254 ? -5.557 -1.366 -8.251 1.00 95.75 254 LEU A O 1
ATOM 1843 N N . VAL A 1 255 ? -5.175 -1.869 -10.394 1.00 94.44 255 VAL A N 1
ATOM 1844 C CA . VAL A 1 255 ? -6.439 -2.584 -10.592 1.00 94.44 255 VAL A CA 1
ATOM 1845 C C . VAL A 1 255 ? -6.152 -4.077 -10.595 1.00 94.44 255 VAL A C 1
ATOM 1847 O O . VAL A 1 255 ? -5.409 -4.568 -11.446 1.00 94.44 255 VAL A O 1
ATOM 1850 N N . GLN A 1 256 ? -6.742 -4.797 -9.642 1.00 89.50 256 GLN A N 1
ATOM 1851 C CA . GLN A 1 256 ? -6.629 -6.250 -9.545 1.00 89.50 256 GLN A CA 1
ATOM 1852 C C . GLN A 1 256 ? -7.906 -6.919 -10.062 1.00 89.50 256 GLN A C 1
ATOM 1854 O O . GLN A 1 256 ? -9.002 -6.730 -9.519 1.00 89.50 256 GLN A O 1
ATOM 1859 N N . GLY A 1 257 ? -7.745 -7.714 -11.118 1.00 82.88 257 GLY A N 1
ATOM 1860 C CA . GLY A 1 257 ? -8.701 -8.718 -11.567 1.00 82.88 257 GLY A CA 1
ATOM 1861 C C . GLY A 1 257 ? -8.399 -10.092 -10.965 1.00 82.88 257 GLY A C 1
ATOM 1862 O O . GLY A 1 257 ? -7.533 -10.239 -10.108 1.00 82.88 257 GLY A O 1
ATOM 1863 N N . SER A 1 258 ? -9.130 -11.113 -11.412 1.00 74.31 258 SER A N 1
ATOM 1864 C CA . SER A 1 258 ? -8.956 -12.505 -10.957 1.00 74.31 258 SER A CA 1
ATOM 1865 C C . SER A 1 258 ? -7.802 -13.262 -11.628 1.00 74.31 258 SER A C 1
ATOM 1867 O O . SER A 1 258 ? -7.589 -14.435 -11.333 1.00 74.31 258 SER A O 1
ATOM 1869 N N . ASP A 1 259 ? -7.161 -12.637 -12.605 1.00 70.69 259 ASP A N 1
ATOM 1870 C CA . ASP A 1 259 ? -6.189 -13.208 -13.542 1.00 70.69 259 ASP A CA 1
ATOM 1871 C C . ASP A 1 259 ? -5.157 -12.162 -13.990 1.00 70.69 259 ASP A C 1
ATOM 1873 O O . ASP A 1 259 ? -4.003 -12.495 -14.238 1.00 70.69 259 ASP A O 1
ATOM 1877 N N . GLN A 1 260 ? -5.557 -10.890 -14.042 1.00 83.50 260 GLN A N 1
ATOM 1878 C CA . GLN A 1 260 ? -4.719 -9.802 -14.524 1.00 83.50 260 GLN A CA 1
ATOM 1879 C C . GLN A 1 260 ? -4.585 -8.656 -13.517 1.00 83.50 260 GLN A C 1
ATOM 1881 O O . GLN A 1 260 ? -5.506 -8.311 -12.773 1.00 83.50 260 GLN A O 1
ATOM 1886 N N . LEU A 1 261 ? -3.420 -8.027 -13.571 1.00 90.50 261 LEU A N 1
ATOM 1887 C CA . LEU A 1 261 ? -3.044 -6.793 -12.917 1.00 90.50 261 LEU A CA 1
ATOM 1888 C C . LEU A 1 261 ? -2.918 -5.677 -13.951 1.00 90.50 261 LEU A C 1
ATOM 1890 O O . LEU A 1 261 ? -2.270 -5.850 -14.981 1.00 90.50 261 LEU A O 1
ATOM 1894 N N . THR A 1 262 ? -3.474 -4.506 -13.657 1.00 95.00 262 THR A N 1
ATOM 1895 C CA . THR A 1 262 ? -3.102 -3.264 -14.344 1.00 95.00 262 THR A CA 1
ATOM 1896 C C . THR A 1 262 ? -2.481 -2.310 -13.339 1.00 95.00 262 THR A C 1
ATOM 1898 O O . THR A 1 262 ? -3.068 -2.051 -12.290 1.00 95.00 262 THR A O 1
ATOM 1901 N N . TYR A 1 263 ? -1.316 -1.769 -13.674 1.00 96.62 263 TYR A N 1
ATOM 1902 C CA . TYR A 1 263 ? -0.628 -0.746 -12.897 1.00 96.62 263 TYR A CA 1
ATOM 1903 C C . TYR A 1 263 ? -0.520 0.528 -13.728 1.00 96.62 263 TYR A C 1
ATOM 1905 O O . TYR A 1 263 ? -0.131 0.482 -14.892 1.00 96.62 263 TYR A O 1
ATOM 1913 N N . SER A 1 264 ? -0.798 1.681 -13.135 1.00 97.12 264 SER A N 1
ATOM 1914 C CA . SER A 1 264 ? -0.503 2.982 -13.730 1.00 97.12 264 SER A CA 1
ATOM 1915 C C . SER A 1 264 ? 0.007 3.911 -12.649 1.00 97.12 264 SER A C 1
ATOM 1917 O O . SER A 1 264 ? -0.726 4.203 -11.713 1.00 97.12 264 SER A O 1
ATOM 1919 N N . GLY A 1 265 ? 1.226 4.422 -12.773 1.00 96.06 265 GLY A N 1
ATOM 1920 C CA . GLY A 1 265 ? 1.772 5.302 -11.750 1.00 96.06 265 GLY A CA 1
ATOM 1921 C C . GLY A 1 265 ? 2.971 6.115 -12.194 1.00 96.06 265 GLY A C 1
ATOM 1922 O O . GLY A 1 265 ? 3.568 5.881 -13.249 1.00 96.06 265 GLY A O 1
ATOM 1923 N N . PHE A 1 266 ? 3.297 7.103 -11.377 1.00 94.44 266 PHE A N 1
ATOM 1924 C CA . PHE A 1 266 ? 4.491 7.908 -11.508 1.00 94.44 266 PHE A CA 1
ATOM 1925 C C . PHE A 1 266 ? 5.175 8.081 -10.159 1.00 94.44 266 PHE A C 1
ATOM 1927 O O . PHE A 1 266 ? 4.543 8.050 -9.107 1.00 94.44 266 PHE A O 1
ATOM 1934 N N . GLU A 1 267 ? 6.464 8.359 -10.231 1.00 93.06 267 GLU A N 1
ATOM 1935 C CA . GLU A 1 267 ? 7.247 8.929 -9.151 1.00 93.06 267 GLU A CA 1
ATOM 1936 C C . GLU A 1 267 ? 8.137 10.018 -9.737 1.00 93.06 267 GLU A C 1
ATOM 1938 O O . GLU A 1 267 ? 8.615 9.914 -10.871 1.00 93.06 267 GLU A O 1
ATOM 1943 N N . GLY A 1 268 ? 8.360 11.078 -8.980 1.00 92.44 268 GLY A N 1
ATOM 1944 C CA . GLY A 1 268 ? 9.348 12.081 -9.322 1.00 92.44 268 GLY A CA 1
ATOM 1945 C C . GLY A 1 268 ? 9.860 12.791 -8.089 1.00 92.44 268 GLY A C 1
ATOM 1946 O O . GLY A 1 268 ? 9.209 12.822 -7.045 1.00 92.44 268 GLY A O 1
ATOM 1947 N N . GLY A 1 269 ? 11.035 13.384 -8.222 1.00 93.25 269 GLY A N 1
ATOM 1948 C CA . GLY A 1 269 ? 11.687 14.009 -7.091 1.00 93.25 269 GLY A CA 1
ATOM 1949 C C . GLY A 1 269 ? 12.952 14.754 -7.458 1.00 93.25 269 GLY A C 1
ATOM 1950 O O . GLY A 1 269 ? 13.257 14.989 -8.632 1.00 93.25 269 GLY A O 1
ATOM 1951 N N . SER A 1 270 ? 13.682 15.130 -6.419 1.00 93.25 270 SER A N 1
ATOM 1952 C CA . SER A 1 270 ? 14.948 15.838 -6.509 1.00 93.25 270 SER A CA 1
ATOM 1953 C C . SER A 1 270 ? 15.992 15.211 -5.602 1.00 93.25 270 SER A C 1
ATOM 1955 O O . SER A 1 270 ? 15.670 14.555 -4.610 1.00 93.25 270 SER A O 1
ATOM 1957 N N . PHE A 1 271 ? 17.248 15.415 -5.972 1.00 92.38 271 PHE A N 1
ATOM 1958 C CA . PHE A 1 271 ? 18.392 14.987 -5.192 1.00 92.38 271 PHE A CA 1
ATOM 1959 C C . PHE A 1 271 ? 19.455 16.082 -5.152 1.00 92.38 271 PHE A C 1
ATOM 1961 O O . PHE A 1 271 ? 19.616 16.838 -6.113 1.00 92.38 271 PHE A O 1
ATOM 1968 N N . SER A 1 272 ? 20.203 16.133 -4.059 1.00 92.69 272 SER A N 1
ATOM 1969 C CA . SER A 1 272 ? 21.390 16.955 -3.871 1.00 92.69 272 SER A CA 1
ATOM 1970 C C . SER A 1 272 ? 22.400 16.149 -3.070 1.00 92.69 272 SER A C 1
ATOM 1972 O O . SER A 1 272 ? 22.091 15.684 -1.983 1.00 92.69 272 SER A O 1
ATOM 1974 N N . PHE A 1 273 ? 23.597 15.922 -3.607 1.00 87.38 273 PHE A N 1
ATOM 1975 C CA . PHE A 1 273 ? 24.644 15.222 -2.868 1.00 87.38 273 PHE A CA 1
ATOM 1976 C C . PHE A 1 273 ? 26.016 15.853 -3.076 1.00 87.38 273 PHE A C 1
ATOM 1978 O O . PHE A 1 273 ? 26.400 16.267 -4.173 1.00 87.38 273 PHE A O 1
ATOM 1985 N N . GLU A 1 274 ? 26.796 15.887 -2.000 1.00 88.88 274 GLU A N 1
ATOM 1986 C CA . GLU A 1 274 ? 28.172 16.371 -2.022 1.00 88.88 274 GLU A CA 1
ATOM 1987 C C . GLU A 1 274 ? 29.112 15.325 -2.628 1.00 88.88 274 GLU A C 1
ATOM 1989 O O . GLU A 1 274 ? 29.246 14.200 -2.138 1.00 88.88 274 GLU A O 1
ATOM 1994 N N . THR A 1 275 ? 29.832 15.713 -3.678 1.00 85.12 275 THR A N 1
ATOM 1995 C CA . THR A 1 275 ? 30.915 14.917 -4.261 1.00 85.12 275 THR A CA 1
ATOM 1996 C C . THR A 1 275 ? 32.269 15.555 -3.961 1.00 85.12 275 THR A C 1
ATOM 1998 O O . THR A 1 275 ? 32.373 16.724 -3.593 1.00 85.12 275 THR A O 1
ATOM 2001 N N . GLY A 1 276 ? 33.356 14.810 -4.182 1.00 85.19 276 GLY A N 1
ATOM 2002 C CA . GLY A 1 276 ? 34.714 15.363 -4.084 1.00 85.19 276 GLY A CA 1
ATOM 2003 C C . GLY A 1 276 ? 35.005 16.512 -5.066 1.00 85.19 276 GLY A C 1
ATOM 2004 O O . GLY A 1 276 ? 36.034 17.173 -4.926 1.00 85.19 276 GLY A O 1
ATOM 2005 N N . GLU A 1 277 ? 34.120 16.751 -6.038 1.00 86.06 277 GLU A N 1
ATOM 2006 C CA . GLU A 1 277 ? 34.237 17.784 -7.071 1.00 86.06 277 GLU A CA 1
ATOM 2007 C C . GLU A 1 277 ? 33.195 18.915 -6.917 1.00 86.06 277 GLU A C 1
ATOM 2009 O O . GLU A 1 277 ? 33.244 19.890 -7.668 1.00 86.06 277 GLU A O 1
ATOM 2014 N N . GLY A 1 278 ? 32.309 18.830 -5.915 1.00 88.25 278 GLY A N 1
ATOM 2015 C CA . GLY A 1 278 ? 31.240 19.793 -5.620 1.00 88.25 278 GLY A CA 1
ATOM 2016 C C . GLY A 1 278 ? 29.870 19.134 -5.427 1.00 88.25 278 GLY A C 1
ATOM 2017 O O . GLY A 1 278 ? 29.744 17.911 -5.500 1.00 88.25 278 GLY A O 1
ATOM 2018 N N . THR A 1 279 ? 28.839 19.943 -5.198 1.00 92.50 279 THR A N 1
ATOM 2019 C CA . THR A 1 279 ? 27.446 19.492 -5.079 1.00 92.50 279 THR A CA 1
ATOM 2020 C C . THR A 1 279 ? 26.890 19.088 -6.448 1.00 92.50 279 THR A C 1
ATOM 2022 O O . THR A 1 279 ? 26.993 19.845 -7.420 1.00 92.50 279 THR A O 1
ATOM 2025 N N . VAL A 1 280 ? 26.305 17.895 -6.533 1.00 91.62 280 VAL A N 1
ATOM 2026 C CA . VAL A 1 280 ? 25.529 17.441 -7.691 1.00 91.62 280 VAL A CA 1
ATOM 2027 C C . VAL A 1 280 ? 24.061 17.513 -7.316 1.00 91.62 280 VAL A C 1
ATOM 2029 O O . VAL A 1 280 ? 23.633 16.866 -6.366 1.00 91.62 280 VAL A O 1
ATOM 2032 N N . GLU A 1 281 ? 23.309 18.305 -8.070 1.00 94.75 281 GLU A N 1
ATOM 2033 C CA . GLU A 1 281 ? 21.876 18.493 -7.875 1.00 94.75 281 GLU A CA 1
ATOM 2034 C C . GLU A 1 281 ? 21.140 18.020 -9.115 1.00 94.75 281 GLU A C 1
ATOM 2036 O O . GLU A 1 281 ? 21.619 18.205 -10.239 1.00 94.75 281 GLU A O 1
ATOM 2041 N N . GLY A 1 282 ? 19.963 17.443 -8.919 1.00 94.44 282 GLY A N 1
ATOM 2042 C CA . GLY A 1 282 ? 19.181 16.945 -10.026 1.00 94.44 282 GLY A CA 1
ATOM 2043 C C . GLY A 1 282 ? 17.737 16.624 -9.698 1.00 94.44 282 GLY A C 1
ATOM 2044 O O . GLY A 1 282 ? 17.254 16.801 -8.582 1.00 94.44 282 GLY A O 1
ATOM 2045 N N . THR A 1 283 ? 17.037 16.177 -10.733 1.00 94.81 283 THR A N 1
ATOM 2046 C CA . THR A 1 283 ? 15.650 15.730 -10.686 1.00 94.81 283 THR A CA 1
ATOM 2047 C C . THR A 1 283 ? 15.515 14.413 -11.419 1.00 94.81 283 THR A C 1
ATOM 2049 O O . THR A 1 283 ? 16.310 14.102 -12.310 1.00 94.81 283 THR A O 1
ATOM 2052 N N . TYR A 1 284 ? 14.494 13.649 -11.063 1.00 92.50 284 TYR A N 1
ATOM 2053 C CA . TYR A 1 284 ? 14.158 12.413 -11.747 1.00 92.50 284 TYR A CA 1
ATOM 2054 C C . TYR A 1 284 ? 12.637 12.272 -11.861 1.00 92.50 284 TYR A C 1
ATOM 2056 O O . TYR A 1 284 ? 11.874 12.869 -11.100 1.00 92.50 284 TYR A O 1
ATOM 2064 N N . SER A 1 285 ? 12.197 11.499 -12.846 1.00 93.81 285 SER A N 1
ATOM 2065 C CA . SER A 1 285 ? 10.807 11.124 -13.046 1.00 93.81 285 SER A CA 1
ATOM 2066 C C . SER A 1 285 ? 10.722 9.761 -13.717 1.00 93.81 285 SER A C 1
ATOM 2068 O O . SER A 1 285 ? 11.271 9.556 -14.802 1.00 93.81 285 SER A O 1
ATOM 2070 N N . ASN A 1 286 ? 9.964 8.875 -13.083 1.00 92.44 286 ASN A N 1
ATOM 2071 C CA . ASN A 1 286 ? 9.640 7.535 -13.537 1.00 92.44 286 ASN A CA 1
ATOM 2072 C C . ASN A 1 286 ? 8.129 7.458 -13.745 1.00 92.44 286 ASN A C 1
ATOM 2074 O O . ASN A 1 286 ? 7.355 7.909 -12.905 1.00 92.44 286 ASN A O 1
ATOM 2078 N N . ARG A 1 287 ? 7.692 6.914 -14.875 1.00 94.50 287 ARG A N 1
ATOM 2079 C CA . ARG A 1 287 ? 6.276 6.730 -15.204 1.00 94.50 287 ARG A CA 1
ATOM 2080 C C . ARG A 1 287 ? 6.093 5.365 -15.817 1.00 94.50 287 ARG A C 1
ATOM 2082 O O . ARG A 1 287 ? 6.875 4.977 -16.683 1.00 94.50 287 ARG A O 1
ATOM 2089 N N . VAL A 1 288 ? 5.033 4.682 -15.429 1.00 95.56 288 VAL A N 1
ATOM 2090 C CA . VAL A 1 288 ? 4.741 3.341 -15.913 1.00 95.56 288 VAL A CA 1
ATOM 2091 C C . VAL A 1 288 ? 3.242 3.171 -16.115 1.00 95.56 288 VAL A C 1
ATOM 2093 O O . VAL A 1 288 ? 2.426 3.653 -15.330 1.00 95.56 288 VAL A O 1
ATOM 2096 N N . TYR A 1 289 ? 2.894 2.478 -17.188 1.00 97.00 289 TYR A N 1
ATOM 2097 C CA . TYR A 1 289 ? 1.615 1.819 -17.368 1.00 97.00 289 TYR A CA 1
ATOM 2098 C C . TYR A 1 289 ? 1.913 0.370 -17.738 1.00 97.00 289 TYR A C 1
ATOM 2100 O O . TYR A 1 289 ? 2.577 0.129 -18.746 1.00 97.00 289 TYR A O 1
ATOM 2108 N N . ALA A 1 290 ? 1.446 -0.582 -16.943 1.00 97.25 290 ALA A N 1
ATOM 2109 C CA . ALA A 1 290 ? 1.739 -1.991 -17.128 1.00 97.25 290 ALA A CA 1
ATOM 2110 C C . ALA A 1 290 ? 0.486 -2.850 -17.036 1.00 97.25 290 ALA A C 1
ATOM 2112 O O . ALA A 1 290 ? -0.452 -2.542 -16.299 1.00 97.25 290 ALA A O 1
ATOM 2113 N N . VAL A 1 291 ? 0.521 -3.956 -17.766 1.00 95.69 291 VAL A N 1
ATOM 2114 C CA . VAL A 1 291 ? -0.437 -5.048 -17.673 1.00 95.69 291 VAL A CA 1
ATOM 2115 C C . VAL A 1 291 ? 0.368 -6.318 -17.459 1.00 95.69 291 VAL A C 1
ATOM 2117 O O . VAL A 1 291 ? 1.322 -6.567 -18.190 1.00 95.69 291 VAL A O 1
ATOM 2120 N N . SER A 1 292 ? 0.016 -7.088 -16.438 1.00 94.06 292 SER A N 1
ATOM 2121 C CA . SER A 1 292 ? 0.752 -8.293 -16.064 1.00 94.06 292 SER A CA 1
ATOM 2122 C C . SER A 1 292 ? -0.187 -9.328 -15.483 1.00 94.06 292 SER A C 1
ATOM 2124 O O . SER A 1 292 ? -1.210 -8.990 -14.891 1.00 94.06 292 SER A O 1
ATOM 2126 N N . GLU A 1 293 ? 0.192 -10.587 -15.572 1.00 91.12 293 GLU A N 1
ATOM 2127 C CA . GLU A 1 293 ? -0.377 -11.626 -14.733 1.00 91.12 293 GLU A CA 1
ATOM 2128 C C . GLU A 1 293 ? 0.043 -11.392 -13.279 1.00 91.12 293 GLU A C 1
ATOM 2130 O O . GLU A 1 293 ? 1.191 -11.040 -12.988 1.00 91.12 293 GLU A O 1
ATOM 2135 N N . LEU A 1 294 ? -0.900 -11.593 -12.363 1.00 88.25 294 LEU A N 1
ATOM 2136 C CA . LEU A 1 294 ? -0.615 -11.721 -10.942 1.00 88.25 294 LEU A CA 1
ATOM 2137 C C . LEU A 1 294 ? -0.820 -13.184 -10.580 1.00 88.25 294 LEU A C 1
ATOM 2139 O O . LEU A 1 294 ? -1.794 -13.800 -11.007 1.00 88.25 294 LEU A O 1
ATOM 2143 N N . LEU A 1 295 ? 0.076 -13.730 -9.775 1.00 86.31 295 LEU A N 1
ATOM 2144 C CA . LEU A 1 295 ? -0.007 -15.088 -9.264 1.00 86.31 295 LEU A CA 1
ATOM 2145 C C . LEU A 1 295 ? -0.104 -15.044 -7.744 1.00 86.31 295 LEU A C 1
ATOM 2147 O O . LEU A 1 295 ? 0.631 -14.310 -7.085 1.00 86.31 295 LEU A O 1
ATOM 2151 N N . ASP A 1 296 ? -1.028 -15.826 -7.187 1.00 85.50 296 ASP A N 1
ATOM 2152 C CA . ASP A 1 296 ? -1.148 -16.022 -5.743 1.00 85.50 296 ASP A CA 1
ATOM 2153 C C . ASP A 1 296 ? -0.469 -17.339 -5.357 1.00 85.50 296 ASP A C 1
ATOM 2155 O O . ASP A 1 296 ? -1.033 -18.417 -5.550 1.00 85.50 296 ASP A O 1
ATOM 2159 N N . GLY A 1 297 ? 0.753 -17.252 -4.825 1.00 84.56 297 GLY A N 1
ATOM 2160 C CA . GLY A 1 297 ? 1.500 -18.401 -4.312 1.00 84.56 297 GLY A CA 1
ATOM 2161 C C . GLY A 1 297 ? 1.036 -18.882 -2.932 1.00 84.56 297 GLY A C 1
ATOM 2162 O O . GLY A 1 297 ? 1.597 -19.843 -2.403 1.00 84.56 297 GLY A O 1
ATOM 2163 N N . ASN A 1 298 ? 0.037 -18.236 -2.319 1.00 84.75 298 ASN A N 1
ATOM 2164 C CA . ASN A 1 298 ? -0.487 -18.651 -1.022 1.00 84.75 298 ASN A CA 1
ATOM 2165 C C . ASN A 1 298 ? -1.299 -19.946 -1.136 1.00 84.75 298 ASN A C 1
ATOM 2167 O O . ASN A 1 298 ? -2.177 -20.082 -1.988 1.00 84.75 298 ASN A O 1
ATOM 2171 N N . ALA A 1 299 ? -1.072 -20.883 -0.215 1.00 80.06 299 ALA A N 1
ATOM 2172 C CA . ALA A 1 299 ? -1.876 -22.095 -0.150 1.00 80.06 299 ALA A CA 1
ATOM 2173 C C . ALA A 1 299 ? -3.275 -21.830 0.440 1.00 80.06 299 ALA A C 1
ATOM 2175 O O . ALA A 1 299 ? -3.480 -20.982 1.315 1.00 80.06 299 ALA A O 1
ATOM 2176 N N . ASP A 1 300 ? -4.257 -22.605 -0.023 1.00 75.62 300 ASP A N 1
ATOM 2177 C CA . ASP A 1 300 ? -5.624 -22.575 0.495 1.00 75.62 300 ASP A CA 1
ATOM 2178 C C . ASP A 1 300 ? -5.658 -22.882 2.003 1.00 75.62 300 ASP A C 1
ATOM 2180 O O . ASP A 1 300 ? -5.320 -23.981 2.444 1.00 75.62 300 ASP A O 1
ATOM 2184 N N . GLY A 1 301 ? -6.141 -21.919 2.793 1.00 73.69 301 GLY A N 1
ATOM 2185 C CA . GLY A 1 301 ? -6.278 -22.036 4.248 1.00 73.69 301 GLY A CA 1
ATOM 2186 C C . GLY A 1 301 ? -5.105 -21.485 5.062 1.00 73.69 301 GLY A C 1
ATOM 2187 O O . GLY A 1 301 ? -5.265 -21.339 6.274 1.00 73.69 301 GLY A O 1
ATOM 2188 N N . ASP A 1 302 ? -3.993 -21.121 4.421 1.00 81.25 302 ASP A N 1
ATOM 2189 C CA . ASP A 1 302 ? -2.877 -20.462 5.099 1.00 81.25 302 ASP A CA 1
ATOM 2190 C C . ASP A 1 302 ? -3.146 -18.952 5.290 1.00 81.25 302 ASP A C 1
ATOM 2192 O O . ASP A 1 302 ? -3.908 -18.338 4.514 1.00 81.25 302 ASP A O 1
ATOM 2196 N N . PRO A 1 303 ? -2.541 -18.330 6.327 1.00 84.12 303 PRO A N 1
ATOM 2197 C CA . PRO A 1 303 ? -2.512 -16.879 6.464 1.00 84.12 303 PRO A CA 1
ATOM 2198 C C . PRO A 1 303 ? -1.982 -16.232 5.185 1.00 84.12 303 PRO A C 1
ATOM 2200 O O . PRO A 1 303 ? -1.072 -16.753 4.545 1.00 84.12 303 PRO A O 1
ATOM 2203 N N . LEU A 1 304 ? -2.564 -15.096 4.800 1.00 88.69 304 LEU A N 1
ATOM 2204 C CA . LEU A 1 304 ? -2.108 -14.362 3.623 1.00 88.69 304 LEU A CA 1
ATOM 2205 C C . LEU A 1 304 ? -0.667 -13.889 3.826 1.00 88.69 304 LEU A C 1
ATOM 2207 O O . LEU A 1 304 ? -0.425 -13.099 4.723 1.00 88.69 304 LEU A O 1
ATOM 2211 N N . ASN A 1 305 ? 0.251 -14.296 2.965 1.00 91.50 305 ASN A N 1
ATOM 2212 C CA . ASN A 1 305 ? 1.591 -13.746 2.872 1.00 91.50 305 ASN A CA 1
ATOM 2213 C C . ASN A 1 305 ? 1.725 -12.976 1.554 1.00 91.50 305 ASN A C 1
ATOM 2215 O O . ASN A 1 305 ? 1.681 -13.567 0.472 1.00 91.50 305 ASN A O 1
ATOM 2219 N N . ILE A 1 306 ? 1.884 -11.655 1.645 1.00 92.38 306 ILE A N 1
ATOM 2220 C CA . ILE A 1 306 ? 1.999 -10.799 0.455 1.00 92.38 306 ILE A CA 1
ATOM 2221 C C . ILE A 1 306 ? 3.318 -11.016 -0.296 1.00 92.38 306 ILE A C 1
ATOM 2223 O O . ILE A 1 306 ? 3.387 -10.749 -1.492 1.00 92.38 306 ILE A O 1
ATOM 2227 N N . GLY A 1 307 ? 4.341 -11.566 0.368 1.00 91.81 307 GLY A N 1
ATOM 2228 C CA . GLY A 1 307 ? 5.604 -11.971 -0.253 1.00 91.81 307 GLY A CA 1
ATOM 2229 C C . GLY A 1 307 ? 5.475 -13.160 -1.199 1.00 91.81 307 GLY A C 1
ATOM 2230 O O . GLY A 1 307 ? 6.347 -13.349 -2.042 1.00 91.81 307 GLY A O 1
ATOM 2231 N N . LEU A 1 308 ? 4.387 -13.930 -1.095 1.00 91.31 308 LEU A N 1
ATOM 2232 C CA . LEU A 1 308 ? 4.094 -15.048 -1.995 1.00 91.31 308 LEU A CA 1
ATOM 2233 C C . LEU A 1 308 ? 3.306 -14.631 -3.242 1.00 91.31 308 LEU A C 1
ATOM 2235 O O . LEU A 1 308 ? 3.032 -15.481 -4.089 1.00 91.31 308 LEU A O 1
ATOM 2239 N N . TYR A 1 309 ? 2.929 -13.357 -3.376 1.00 90.56 309 TYR A N 1
ATOM 2240 C CA . TYR A 1 309 ? 2.483 -12.867 -4.675 1.00 90.56 309 TYR A CA 1
ATOM 2241 C C . TYR A 1 309 ? 3.641 -12.895 -5.659 1.00 90.56 309 TYR A C 1
ATOM 2243 O O . TYR A 1 309 ? 4.771 -12.600 -5.280 1.00 90.56 309 TYR A O 1
ATOM 2251 N N . ALA A 1 310 ? 3.356 -13.226 -6.912 1.00 90.56 310 ALA A N 1
ATOM 2252 C CA . ALA A 1 310 ? 4.352 -13.233 -7.969 1.00 90.56 310 ALA A CA 1
ATOM 2253 C C . ALA A 1 310 ? 3.859 -12.484 -9.209 1.00 90.56 310 ALA A C 1
ATOM 2255 O O . ALA A 1 310 ? 2.682 -12.554 -9.570 1.00 90.56 310 ALA A O 1
ATOM 2256 N N . ILE A 1 311 ? 4.776 -11.756 -9.845 1.00 92.06 311 ILE A N 1
ATOM 2257 C CA . ILE A 1 311 ? 4.556 -11.116 -11.145 1.00 92.06 311 ILE A CA 1
ATOM 2258 C C . ILE A 1 311 ? 4.780 -12.172 -12.229 1.00 92.06 311 ILE A C 1
ATOM 2260 O O . ILE A 1 311 ? 5.870 -12.740 -12.314 1.00 92.06 311 ILE A O 1
ATOM 2264 N N . GLY A 1 312 ? 3.745 -12.465 -13.014 1.00 92.94 312 GLY A N 1
ATOM 2265 C CA . GLY A 1 312 ? 3.828 -13.374 -14.157 1.00 92.94 312 GLY A CA 1
ATOM 2266 C C . GLY A 1 312 ? 4.226 -12.654 -15.447 1.00 92.94 312 GLY A C 1
ATOM 2267 O O . GLY A 1 312 ? 4.909 -11.626 -15.411 1.00 92.94 312 GLY A O 1
ATOM 2268 N N . ASP A 1 313 ? 3.819 -13.211 -16.585 1.00 93.00 313 ASP A N 1
ATOM 2269 C CA . ASP A 1 313 ? 4.049 -12.608 -17.902 1.00 93.00 313 ASP A CA 1
ATOM 2270 C C . ASP A 1 313 ? 3.363 -11.239 -17.996 1.00 93.00 313 ASP A C 1
ATOM 2272 O O . ASP A 1 313 ? 2.348 -10.980 -17.339 1.00 93.00 313 ASP A O 1
ATOM 2276 N N . GLY A 1 314 ? 3.931 -10.329 -18.784 1.00 95.62 314 GLY A N 1
ATOM 2277 C CA . GLY A 1 314 ? 3.357 -9.000 -18.914 1.00 95.62 314 GLY A CA 1
ATOM 2278 C C . GLY A 1 314 ? 4.096 -8.073 -19.859 1.00 95.62 314 GLY A C 1
ATOM 2279 O O . GLY A 1 314 ? 5.074 -8.434 -20.513 1.00 95.62 314 GLY A O 1
ATOM 2280 N N . ALA A 1 315 ? 3.602 -6.841 -19.931 1.00 97.12 315 ALA A N 1
ATOM 2281 C CA . ALA A 1 315 ? 4.237 -5.758 -20.658 1.00 97.12 315 ALA A CA 1
ATOM 2282 C C . ALA A 1 315 ? 4.003 -4.411 -19.978 1.00 97.12 315 ALA A C 1
ATOM 2284 O O . ALA A 1 315 ? 3.018 -4.204 -19.262 1.00 97.12 315 ALA A O 1
ATOM 2285 N N . ALA A 1 316 ? 4.892 -3.457 -20.245 1.00 97.44 316 ALA A N 1
ATOM 2286 C CA . ALA A 1 316 ? 4.740 -2.089 -19.783 1.00 97.44 316 ALA A CA 1
ATOM 2287 C C . ALA A 1 316 ? 5.162 -1.068 -20.837 1.00 97.44 316 ALA A C 1
ATOM 2289 O O . ALA A 1 316 ? 6.124 -1.253 -21.581 1.00 97.44 316 ALA A O 1
ATOM 2290 N N . LEU A 1 317 ? 4.443 0.050 -20.850 1.00 96.31 317 LEU A N 1
ATOM 2291 C CA . LEU A 1 317 ? 4.927 1.319 -21.360 1.00 96.31 317 LEU A CA 1
ATOM 2292 C C . LEU A 1 317 ? 5.575 2.055 -20.189 1.00 96.31 317 LEU A C 1
ATOM 2294 O O . LEU A 1 317 ? 4.936 2.298 -19.167 1.00 96.31 317 LEU A O 1
ATOM 2298 N N . VAL A 1 318 ? 6.835 2.425 -20.347 1.00 94.38 318 VAL A N 1
ATOM 2299 C CA . VAL A 1 318 ? 7.658 3.030 -19.299 1.00 94.38 318 VAL A CA 1
ATOM 2300 C C . VAL A 1 318 ? 8.336 4.277 -19.834 1.00 94.38 318 VAL A C 1
ATOM 2302 O O . VAL A 1 318 ? 8.701 4.356 -21.008 1.00 94.38 318 VAL A O 1
ATOM 2305 N N . SER A 1 319 ? 8.494 5.281 -18.980 1.00 93.62 319 SER A N 1
ATOM 2306 C CA . SER A 1 319 ? 9.322 6.442 -19.269 1.00 93.62 319 SER A CA 1
ATOM 2307 C C . SER A 1 319 ? 10.124 6.836 -18.052 1.00 93.62 319 SER A C 1
ATOM 2309 O O . SER A 1 319 ? 9.575 7.045 -16.973 1.00 93.62 319 SER A O 1
ATOM 2311 N N . TRP A 1 320 ? 11.411 7.033 -18.292 1.00 91.19 320 TRP A N 1
ATOM 2312 C CA . TRP A 1 320 ? 12.358 7.533 -17.315 1.00 91.19 320 TRP A CA 1
ATOM 2313 C C . TRP A 1 320 ? 12.928 8.837 -17.829 1.00 91.19 320 TRP A C 1
ATOM 2315 O O . TRP A 1 320 ? 13.191 9.001 -19.023 1.00 91.19 320 TRP A O 1
ATOM 2325 N N . SER A 1 321 ? 13.105 9.793 -16.941 1.00 92.75 321 SER A N 1
ATOM 2326 C CA . SER A 1 321 ? 13.728 11.060 -17.276 1.00 92.75 321 SER A CA 1
ATOM 2327 C C . SER A 1 321 ? 14.364 11.669 -16.051 1.00 92.75 321 SER A C 1
ATOM 2329 O O . SER A 1 321 ? 14.000 11.349 -14.925 1.00 92.75 321 SER A O 1
ATOM 2331 N N . GLY A 1 322 ? 15.309 12.560 -16.278 1.00 93.06 322 GLY A N 1
ATOM 2332 C CA . GLY A 1 322 ? 15.908 13.324 -15.210 1.00 93.06 322 GLY A CA 1
ATOM 2333 C C . GLY A 1 322 ? 16.879 14.353 -15.741 1.00 93.06 322 GLY A C 1
ATOM 2334 O O . GLY A 1 322 ? 17.105 14.490 -16.951 1.00 93.06 322 GLY A O 1
ATOM 2335 N N . SER A 1 323 ? 17.421 15.112 -14.810 1.00 94.81 323 SER A N 1
ATOM 2336 C CA . SER A 1 323 ? 18.473 16.074 -15.074 1.00 94.81 323 SER A CA 1
ATOM 2337 C C . SER A 1 323 ? 19.402 16.150 -13.888 1.00 94.81 323 SER A C 1
ATOM 2339 O O . SER A 1 323 ? 18.938 16.063 -12.760 1.00 94.81 323 SER A O 1
ATOM 2341 N N . ASP A 1 324 ? 20.668 16.416 -14.129 1.00 91.50 324 ASP A N 1
ATOM 2342 C CA . ASP A 1 324 ? 21.651 16.720 -13.106 1.00 91.50 324 ASP A CA 1
ATOM 2343 C C . ASP A 1 324 ? 22.545 17.881 -13.567 1.00 91.50 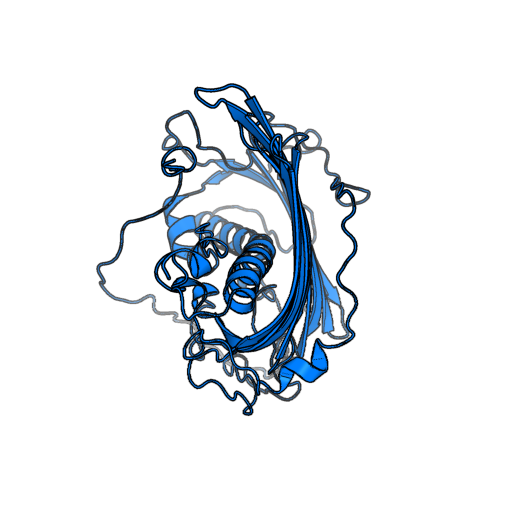324 ASP A C 1
ATOM 2345 O O . ASP A 1 324 ? 22.328 18.499 -14.617 1.00 91.50 324 ASP A O 1
ATOM 2349 N N . THR A 1 325 ? 23.584 18.178 -12.789 1.00 87.94 325 THR A N 1
ATOM 2350 C CA . THR A 1 325 ? 24.598 19.184 -13.130 1.00 87.94 325 THR A CA 1
ATOM 2351 C C . THR A 1 325 ? 25.305 18.917 -14.475 1.00 87.94 325 THR A C 1
ATOM 2353 O O . THR A 1 325 ? 25.894 19.835 -15.053 1.00 87.94 325 THR A O 1
ATOM 2356 N N . PHE A 1 326 ? 25.258 17.691 -15.005 1.00 87.81 326 PHE A N 1
ATOM 2357 C CA . PHE A 1 326 ? 25.963 17.259 -16.214 1.00 87.81 326 PHE A CA 1
ATOM 2358 C C . PHE A 1 326 ? 25.072 17.192 -17.460 1.00 87.81 326 PHE A C 1
ATOM 2360 O O . PHE A 1 326 ? 25.588 17.267 -18.581 1.00 87.81 326 PHE A O 1
ATOM 2367 N N . GLY A 1 327 ? 23.752 17.111 -17.307 1.00 91.50 327 GLY A N 1
ATOM 2368 C CA . GLY A 1 327 ? 22.824 17.158 -18.428 1.00 91.50 327 GLY A CA 1
ATOM 2369 C C . GLY A 1 327 ? 21.430 16.652 -18.093 1.00 91.50 327 GLY A C 1
ATOM 2370 O O . GLY A 1 327 ? 21.034 16.554 -16.942 1.00 91.50 327 GLY A O 1
ATOM 2371 N N . SER A 1 328 ? 20.663 16.350 -19.136 1.00 94.50 328 SER A N 1
ATOM 2372 C CA . SER A 1 328 ? 19.326 15.766 -19.025 1.00 94.50 328 SER A CA 1
ATOM 2373 C C . SER A 1 328 ? 19.245 14.482 -19.831 1.00 94.50 328 SER A C 1
ATOM 2375 O O . SER A 1 328 ? 19.781 14.423 -20.942 1.00 94.50 328 SER A O 1
ATOM 2377 N N . TRP A 1 329 ? 18.504 13.506 -19.326 1.00 92.19 329 TRP A N 1
ATOM 2378 C CA . TRP A 1 329 ? 18.217 12.246 -19.999 1.00 92.19 329 TRP A CA 1
ATOM 2379 C C . TRP A 1 329 ? 16.711 12.011 -20.034 1.00 92.19 329 TRP A C 1
ATOM 2381 O O . TRP A 1 329 ? 15.960 12.459 -19.167 1.00 92.19 329 TRP A O 1
ATOM 2391 N N . SER A 1 330 ? 16.256 11.323 -21.074 1.00 93.56 330 SER A N 1
ATOM 2392 C CA . SER A 1 330 ? 14.886 10.841 -21.153 1.00 93.56 330 SER A CA 1
ATOM 2393 C C . SER A 1 330 ? 14.814 9.655 -22.096 1.00 93.56 330 SER A C 1
ATOM 2395 O O . SER A 1 330 ? 15.414 9.660 -23.171 1.00 93.56 330 SER A O 1
ATOM 2397 N N . GLU A 1 331 ? 14.048 8.661 -21.683 1.00 91.56 331 GLU A N 1
ATOM 2398 C CA . GLU A 1 331 ? 13.765 7.452 -22.426 1.00 91.56 331 GLU A CA 1
ATOM 2399 C C . GLU A 1 331 ? 12.274 7.122 -22.292 1.00 91.56 331 GLU A C 1
ATOM 2401 O O . GLU A 1 331 ? 11.606 7.459 -21.307 1.00 91.56 331 GLU A O 1
ATOM 2406 N N . THR A 1 332 ? 11.716 6.513 -23.331 1.00 93.62 332 THR A N 1
ATOM 2407 C CA . THR A 1 332 ? 10.383 5.915 -23.309 1.00 93.62 332 THR A CA 1
ATOM 2408 C C . THR A 1 332 ? 10.456 4.634 -24.110 1.00 93.62 332 THR A C 1
ATOM 2410 O O . THR A 1 332 ? 10.925 4.655 -25.249 1.00 93.62 332 THR A O 1
ATOM 2413 N N . ALA A 1 333 ? 10.004 3.541 -23.515 1.00 93.12 333 ALA A N 1
ATOM 2414 C CA . ALA A 1 333 ? 10.067 2.222 -24.114 1.00 93.12 333 ALA A CA 1
ATOM 2415 C C . ALA A 1 333 ? 8.772 1.457 -23.845 1.00 93.12 333 ALA A C 1
ATOM 2417 O O . ALA A 1 333 ? 8.093 1.686 -22.844 1.00 93.12 333 ALA A O 1
ATOM 2418 N N . THR A 1 334 ? 8.451 0.549 -24.759 1.00 95.88 334 THR A N 1
ATOM 2419 C CA . THR A 1 334 ? 7.469 -0.508 -24.535 1.00 95.88 334 THR A CA 1
ATOM 2420 C C . THR A 1 334 ? 8.226 -1.817 -24.523 1.00 95.88 334 THR A C 1
ATOM 2422 O O . THR A 1 334 ? 8.993 -2.089 -25.448 1.00 95.88 334 THR A O 1
ATOM 2425 N N . GLU A 1 335 ? 8.031 -2.601 -23.477 1.00 95.94 335 GLU A N 1
ATOM 2426 C CA . GLU A 1 335 ? 8.768 -3.835 -23.266 1.00 95.94 335 GLU A CA 1
ATOM 2427 C C . GLU A 1 335 ? 7.836 -4.887 -22.663 1.00 95.94 335 GLU A C 1
ATOM 2429 O O . GLU A 1 335 ? 7.122 -4.603 -21.701 1.00 95.94 335 GLU A O 1
ATOM 2434 N N . GLY A 1 336 ? 7.818 -6.071 -23.276 1.00 96.75 336 GLY A N 1
ATOM 2435 C CA . GLY A 1 336 ? 7.194 -7.273 -22.734 1.00 96.75 336 GLY A CA 1
ATOM 2436 C C . GLY A 1 336 ? 8.226 -8.153 -22.039 1.00 96.75 336 GLY A C 1
ATOM 2437 O O . GLY A 1 336 ? 9.427 -8.019 -22.295 1.00 96.75 336 GLY A O 1
ATOM 2438 N N . TRP A 1 337 ? 7.776 -9.056 -21.177 1.00 96.56 337 TRP A N 1
ATOM 2439 C CA . TRP A 1 337 ? 8.635 -9.999 -20.468 1.00 96.56 337 TRP A CA 1
ATOM 2440 C C . TRP A 1 337 ? 7.950 -11.339 -20.232 1.00 96.56 337 TRP A C 1
ATOM 2442 O O . TRP A 1 337 ? 6.725 -11.445 -20.198 1.00 96.56 337 TRP A O 1
ATOM 2452 N N . ASN A 1 338 ? 8.786 -12.344 -19.988 1.00 94.06 338 ASN A N 1
ATOM 2453 C CA . ASN A 1 338 ? 8.373 -13.637 -19.471 1.00 94.06 338 ASN A CA 1
ATOM 2454 C C . ASN A 1 338 ? 8.605 -13.689 -17.948 1.00 94.06 338 ASN A C 1
ATOM 2456 O O . ASN A 1 338 ? 9.739 -13.565 -17.477 1.00 94.06 338 ASN A O 1
ATOM 2460 N N . GLY A 1 339 ? 7.539 -13.881 -17.176 1.00 91.62 339 GLY A N 1
ATOM 2461 C CA . GLY A 1 339 ? 7.523 -13.856 -15.715 1.00 91.62 339 GLY A CA 1
ATOM 2462 C C . GLY A 1 339 ? 8.295 -14.993 -15.047 1.00 91.62 339 GLY A C 1
ATOM 2463 O O . GLY A 1 339 ? 8.756 -14.820 -13.921 1.00 91.62 339 GLY A O 1
ATOM 2464 N N . ASP A 1 340 ? 8.491 -16.124 -15.734 1.00 89.94 340 ASP A N 1
ATOM 2465 C CA . ASP A 1 340 ? 9.264 -17.265 -15.216 1.00 89.94 340 ASP A CA 1
ATOM 2466 C C . ASP A 1 340 ? 10.783 -17.085 -15.367 1.00 89.94 340 ASP A C 1
ATOM 2468 O O . ASP A 1 340 ? 11.569 -17.760 -14.700 1.00 89.94 340 ASP A O 1
ATOM 2472 N N . THR A 1 341 ? 11.226 -16.209 -16.273 1.00 91.75 341 THR A N 1
ATOM 2473 C CA . THR A 1 341 ? 12.655 -16.032 -16.593 1.00 91.75 341 THR A CA 1
ATOM 2474 C C . THR A 1 341 ? 13.167 -14.619 -16.381 1.00 91.75 341 THR A C 1
ATOM 2476 O O . THR A 1 341 ? 14.377 -14.400 -16.430 1.00 91.75 341 THR A O 1
ATOM 2479 N N . THR A 1 342 ? 12.269 -13.658 -16.168 1.00 93.19 342 THR A N 1
ATOM 2480 C CA . THR A 1 342 ? 12.509 -12.209 -16.187 1.00 93.19 342 THR A CA 1
ATOM 2481 C C . THR A 1 342 ? 12.998 -11.646 -17.520 1.00 93.19 342 THR A C 1
ATOM 2483 O O . THR A 1 342 ? 13.253 -10.448 -17.618 1.00 93.19 342 THR A O 1
ATOM 2486 N N . ALA A 1 343 ? 13.170 -12.479 -18.550 1.00 94.62 343 ALA A N 1
ATOM 2487 C CA . ALA A 1 343 ? 13.763 -12.065 -19.813 1.00 94.62 343 ALA A CA 1
ATOM 2488 C C . ALA A 1 343 ? 12.789 -11.197 -20.630 1.00 94.62 343 ALA A C 1
ATOM 2490 O O . ALA A 1 343 ? 11.581 -11.454 -20.596 1.00 94.62 343 ALA A O 1
ATOM 2491 N N . PRO A 1 344 ? 13.290 -10.217 -21.407 1.00 95.06 344 PRO A N 1
ATOM 2492 C CA . PRO A 1 344 ? 12.479 -9.500 -22.377 1.00 95.06 344 PRO A CA 1
ATOM 2493 C C . PRO A 1 344 ? 11.826 -10.469 -23.365 1.00 95.06 344 PRO A C 1
ATOM 2495 O O . PRO A 1 344 ? 12.496 -11.339 -23.931 1.00 95.06 344 PRO A O 1
ATOM 2498 N N . ASP A 1 345 ? 10.539 -10.268 -23.617 1.00 95.44 345 ASP A N 1
ATOM 2499 C CA . ASP A 1 345 ? 9.759 -11.014 -24.593 1.00 95.44 345 ASP A CA 1
ATOM 2500 C C . ASP A 1 345 ? 9.065 -10.044 -25.551 1.00 95.44 345 ASP A C 1
ATOM 2502 O O . ASP A 1 345 ? 8.125 -9.333 -25.202 1.00 95.44 345 ASP A O 1
ATOM 2506 N N . SER A 1 346 ? 9.551 -10.004 -26.791 1.00 93.50 346 SER A N 1
ATOM 2507 C CA . SER A 1 346 ? 8.977 -9.162 -27.842 1.00 93.50 346 SER A CA 1
ATOM 2508 C C . SER A 1 346 ? 7.653 -9.689 -28.404 1.00 93.50 346 SER A C 1
ATOM 2510 O O . SER A 1 346 ? 7.032 -8.995 -29.208 1.00 93.50 346 SER A O 1
ATOM 2512 N N . GLU A 1 347 ? 7.262 -10.918 -28.058 1.00 92.25 347 GLU A N 1
ATOM 2513 C CA . GLU A 1 347 ? 6.022 -11.563 -28.501 1.00 92.25 347 GLU A CA 1
ATOM 2514 C C . GLU A 1 347 ? 4.956 -11.639 -27.392 1.00 92.25 347 GLU A C 1
ATOM 2516 O O . GLU A 1 347 ? 3.883 -12.187 -27.648 1.00 92.25 347 GLU A O 1
ATOM 2521 N N . ALA A 1 348 ? 5.205 -11.052 -26.212 1.00 91.12 348 ALA A N 1
ATOM 2522 C CA . ALA A 1 348 ? 4.243 -11.010 -25.108 1.00 91.12 348 ALA A CA 1
ATOM 2523 C C . ALA A 1 348 ? 2.889 -10.419 -25.552 1.00 91.12 348 ALA A C 1
ATOM 2525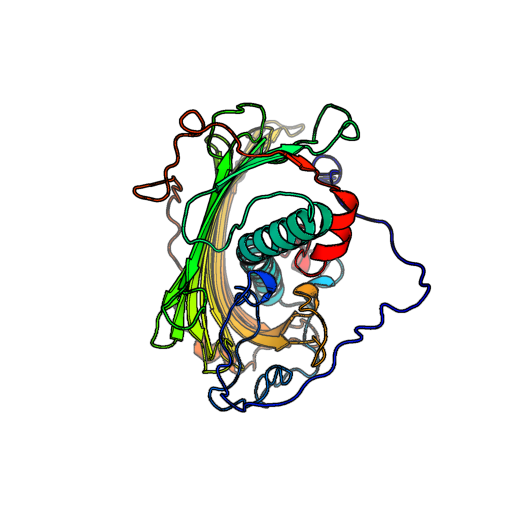 O O . ALA A 1 348 ? 2.826 -9.366 -26.202 1.00 91.12 348 ALA A O 1
ATOM 2526 N N . GLU A 1 349 ? 1.789 -11.089 -25.197 1.00 89.19 349 GLU A N 1
ATOM 2527 C CA . GLU A 1 349 ? 0.441 -10.735 -25.665 1.00 89.19 349 GLU A CA 1
ATOM 2528 C C . GLU A 1 349 ? -0.007 -9.356 -25.131 1.00 89.19 349 GLU A C 1
ATOM 2530 O O . GLU A 1 349 ? -0.700 -8.588 -25.818 1.00 89.19 349 GLU A O 1
ATOM 2535 N N . GLU A 1 350 ? 0.467 -8.995 -23.937 1.00 92.75 350 GLU A N 1
ATOM 2536 C CA . GLU A 1 350 ? 0.171 -7.762 -23.209 1.00 92.75 350 GLU A CA 1
ATOM 2537 C C . GLU A 1 350 ? 0.743 -6.514 -23.879 1.00 92.75 350 GLU A C 1
ATOM 2539 O O . GLU A 1 350 ? 0.241 -5.415 -23.621 1.00 92.75 350 GLU A O 1
ATOM 2544 N N . ILE A 1 351 ? 1.734 -6.649 -24.773 1.00 94.31 351 ILE A N 1
ATOM 2545 C CA . ILE A 1 351 ? 2.316 -5.510 -25.504 1.00 94.31 351 ILE A CA 1
ATOM 2546 C C . ILE A 1 351 ? 1.202 -4.708 -26.179 1.00 94.31 351 ILE A C 1
ATOM 2548 O O . ILE A 1 351 ? 1.138 -3.488 -26.046 1.00 94.31 351 ILE A O 1
ATOM 2552 N N . SER A 1 352 ? 0.251 -5.393 -26.816 1.00 91.88 352 SER A N 1
ATOM 2553 C CA . SER A 1 352 ? -0.875 -4.747 -27.499 1.00 91.88 352 SER A CA 1
ATOM 2554 C C . SER A 1 352 ? -1.831 -3.985 -26.564 1.00 91.88 352 SER A C 1
ATOM 2556 O O . SER A 1 352 ? -2.533 -3.079 -27.016 1.00 91.88 352 SER A O 1
ATOM 2558 N N . SER A 1 353 ? -1.852 -4.325 -25.271 1.00 90.75 353 SER A N 1
ATOM 2559 C CA . SER A 1 353 ? -2.682 -3.678 -24.246 1.00 90.75 353 SER A CA 1
ATOM 2560 C C . SER A 1 353 ? -2.047 -2.395 -23.706 1.00 90.75 353 SER A C 1
ATOM 2562 O O . SER A 1 353 ? -2.766 -1.465 -23.324 1.00 90.75 353 SER A O 1
ATOM 2564 N N . VAL A 1 354 ? -0.712 -2.328 -23.690 1.00 94.69 354 VAL A N 1
ATOM 2565 C CA . VAL A 1 354 ? 0.048 -1.155 -23.228 1.00 94.69 354 VAL A CA 1
ATOM 2566 C C . VAL A 1 354 ? 0.448 -0.219 -24.371 1.00 94.69 354 VAL A C 1
ATOM 2568 O O . VAL A 1 354 ? 0.628 0.984 -24.160 1.00 94.69 354 VAL A O 1
ATOM 2571 N N . GLU A 1 355 ? 0.537 -0.732 -25.600 1.00 90.94 355 GLU A N 1
ATOM 2572 C CA . GLU A 1 355 ? 0.768 0.072 -26.796 1.00 90.94 355 GLU A CA 1
ATOM 2573 C C . GLU A 1 355 ? -0.356 1.101 -26.995 1.00 90.94 355 GLU A C 1
ATOM 2575 O O . GLU A 1 355 ? -1.542 0.787 -27.076 1.00 90.94 355 GLU A O 1
ATOM 2580 N N . GLY A 1 356 ? 0.020 2.377 -27.102 1.00 85.88 356 GLY A N 1
ATOM 2581 C CA . GLY A 1 356 ? -0.931 3.475 -27.300 1.00 85.88 356 GLY A CA 1
ATOM 2582 C C . GLY A 1 356 ? -1.616 3.974 -26.025 1.00 85.88 356 GLY A C 1
ATOM 2583 O O . GLY A 1 356 ? -2.408 4.917 -26.107 1.00 85.88 356 GLY A O 1
ATOM 2584 N N . GLN A 1 357 ? -1.285 3.411 -24.860 1.00 94.44 357 GLN A N 1
ATOM 2585 C CA . GLN A 1 357 ? -1.691 3.982 -23.580 1.00 94.44 357 GLN A CA 1
ATOM 2586 C C . GLN A 1 357 ? -0.976 5.308 -23.320 1.00 94.44 357 GLN A C 1
ATOM 2588 O O . GLN A 1 357 ? 0.074 5.616 -23.890 1.00 94.44 357 GLN A O 1
ATOM 2593 N N . THR A 1 358 ? -1.575 6.129 -22.462 1.00 92.62 358 THR A N 1
ATOM 2594 C CA . THR A 1 358 ? -0.977 7.395 -22.035 1.00 92.62 358 THR A CA 1
ATOM 2595 C C . THR A 1 358 ? -0.351 7.203 -20.668 1.00 92.62 358 THR A C 1
ATOM 2597 O O . THR A 1 358 ? -1.040 6.835 -19.722 1.00 92.62 358 THR A O 1
ATOM 2600 N N . LEU A 1 359 ? 0.947 7.482 -20.568 1.00 93.25 359 LEU A N 1
ATOM 2601 C CA . LEU A 1 359 ? 1.628 7.512 -19.281 1.00 93.25 359 LEU A CA 1
ATOM 2602 C C . LEU A 1 359 ? 1.017 8.587 -18.372 1.00 93.25 359 LEU A C 1
ATOM 2604 O O . LEU A 1 359 ? 0.693 9.679 -18.859 1.00 93.25 359 LEU A O 1
ATOM 2608 N N . PRO A 1 360 ? 0.905 8.320 -17.062 1.00 92.12 360 PRO A N 1
ATOM 2609 C CA . PRO A 1 360 ? 0.391 9.297 -16.119 1.00 92.12 360 PRO A CA 1
ATOM 2610 C C . PRO A 1 360 ? 1.244 10.569 -16.128 1.00 92.12 360 PRO A C 1
ATOM 2612 O O . PRO A 1 360 ? 2.451 10.559 -16.385 1.00 92.12 360 PRO A O 1
ATOM 2615 N N . THR A 1 361 ? 0.590 11.701 -15.890 1.00 89.44 361 THR A N 1
ATOM 2616 C CA . THR A 1 361 ? 1.286 12.981 -15.752 1.00 89.44 361 THR A CA 1
ATOM 2617 C C . THR A 1 361 ? 1.808 13.113 -14.334 1.00 89.44 361 THR A C 1
ATOM 2619 O O . THR A 1 361 ? 1.065 12.875 -13.392 1.00 89.44 361 THR A O 1
ATOM 2622 N N . VAL A 1 362 ? 3.071 13.516 -14.201 1.00 86.81 362 VAL A N 1
ATOM 2623 C CA . VAL A 1 362 ? 3.661 13.840 -12.901 1.00 86.81 362 VAL A CA 1
ATOM 2624 C C . VAL A 1 362 ? 3.025 15.119 -12.386 1.00 86.81 362 VAL A C 1
ATOM 2626 O O . VAL A 1 362 ? 3.018 16.139 -13.083 1.00 86.81 362 VAL A O 1
ATOM 2629 N N . THR A 1 363 ? 2.508 15.064 -11.170 1.00 87.69 363 THR A N 1
ATOM 2630 C CA . THR A 1 363 ? 1.914 16.203 -10.477 1.00 87.69 363 THR A CA 1
ATOM 2631 C C . THR A 1 363 ? 2.407 16.246 -9.044 1.00 87.69 363 THR A C 1
ATOM 2633 O O . THR A 1 363 ? 2.747 15.208 -8.483 1.00 87.69 363 THR A O 1
ATOM 2636 N N . ASP A 1 364 ? 2.390 17.432 -8.443 1.00 85.50 364 ASP A N 1
ATOM 2637 C CA . ASP A 1 364 ? 2.675 17.569 -7.019 1.00 85.50 364 ASP A CA 1
ATOM 2638 C C . ASP A 1 364 ? 1.606 16.828 -6.207 1.00 85.50 364 ASP A C 1
ATOM 2640 O O . ASP A 1 364 ? 0.402 17.010 -6.422 1.00 85.50 364 ASP A O 1
ATOM 2644 N N . VAL A 1 365 ? 2.057 16.001 -5.269 1.00 90.12 365 VAL A N 1
ATOM 2645 C CA . VAL A 1 365 ? 1.200 15.288 -4.322 1.00 90.12 365 VAL A CA 1
ATOM 2646 C C . VAL A 1 365 ? 1.174 16.079 -3.020 1.00 90.12 365 VAL A C 1
ATOM 2648 O O . VAL A 1 365 ? 2.213 16.454 -2.483 1.00 90.12 365 VAL A O 1
ATOM 2651 N N . SER A 1 366 ? -0.023 16.351 -2.508 1.00 90.31 366 SER A N 1
ATOM 2652 C CA . SER A 1 366 ? -0.212 16.967 -1.197 1.00 90.31 366 SER A CA 1
ATOM 2653 C C . SER A 1 366 ? -1.204 16.131 -0.411 1.00 90.31 366 SER A C 1
ATOM 2655 O O . SER A 1 366 ? -2.328 15.906 -0.862 1.00 90.31 366 SER A O 1
ATOM 2657 N N . ILE A 1 367 ? -0.767 15.658 0.753 1.00 93.69 367 ILE A N 1
ATOM 2658 C CA . ILE A 1 367 ? -1.539 14.779 1.623 1.00 93.69 367 ILE A CA 1
ATOM 2659 C C . ILE A 1 367 ? -1.719 15.494 2.957 1.00 93.69 367 ILE A C 1
ATOM 2661 O O . ILE A 1 367 ? -0.764 15.975 3.559 1.00 93.69 367 ILE A O 1
ATOM 2665 N N . ALA A 1 368 ? -2.968 15.586 3.398 1.00 93.44 368 ALA A N 1
ATOM 2666 C CA . ALA A 1 368 ? -3.334 16.126 4.696 1.00 93.44 368 ALA A CA 1
ATOM 2667 C C . ALA A 1 368 ? -4.621 15.456 5.187 1.00 93.44 368 ALA A C 1
ATOM 2669 O O . ALA A 1 368 ? -5.442 14.996 4.381 1.00 93.44 368 ALA A O 1
ATOM 2670 N N . PHE A 1 369 ? -4.810 15.435 6.506 1.00 94.50 369 PHE A N 1
ATOM 2671 C CA . PHE A 1 369 ? -6.096 15.094 7.108 1.00 94.50 369 PHE A CA 1
ATOM 2672 C C . PHE A 1 369 ? -7.119 16.199 6.826 1.00 94.50 369 PHE A C 1
ATOM 2674 O O . PHE A 1 369 ? -6.820 17.394 6.909 1.00 94.50 369 PHE A O 1
ATOM 2681 N N . THR A 1 370 ? -8.342 15.807 6.492 1.00 95.25 370 THR A N 1
ATOM 2682 C CA . THR A 1 370 ? -9.443 16.703 6.137 1.00 95.25 370 THR A CA 1
ATOM 2683 C C . THR A 1 370 ? -10.768 16.202 6.703 1.00 95.25 370 THR A C 1
ATOM 2685 O O . THR A 1 370 ? -10.976 15.006 6.861 1.00 95.25 370 THR A O 1
ATOM 2688 N N . GLY A 1 371 ? -11.701 17.114 6.994 1.00 94.94 371 GLY A N 1
ATOM 2689 C CA . GLY A 1 371 ? -13.061 16.742 7.401 1.00 94.94 371 GLY A CA 1
ATOM 2690 C C . GLY A 1 371 ? -13.092 15.787 8.599 1.00 94.94 371 GLY A C 1
ATOM 2691 O O . GLY A 1 371 ? -12.537 16.105 9.649 1.00 94.94 371 GLY A O 1
ATOM 2692 N N . ASP A 1 372 ? -13.731 14.630 8.414 1.00 93.81 372 ASP A N 1
ATOM 2693 C CA . ASP A 1 372 ? -13.911 13.598 9.446 1.00 93.81 372 ASP A CA 1
ATOM 2694 C C . ASP A 1 372 ? -12.624 12.797 9.739 1.00 93.81 372 ASP A C 1
ATOM 2696 O O . ASP A 1 372 ? -12.577 12.019 10.691 1.00 93.81 372 ASP A O 1
ATOM 2700 N N . GLU A 1 373 ? -11.559 13.003 8.962 1.00 95.81 373 GLU A N 1
ATOM 2701 C CA . GLU A 1 373 ? -10.241 12.397 9.186 1.00 95.81 373 GLU A CA 1
ATOM 2702 C C . GLU A 1 373 ? -9.452 13.117 10.291 1.00 95.81 373 GLU A C 1
ATOM 2704 O O . GLU A 1 373 ? -8.448 12.588 10.758 1.00 95.81 373 GLU A O 1
ATOM 2709 N N . ILE A 1 374 ? -9.871 14.323 10.699 1.00 95.38 374 ILE A N 1
ATOM 2710 C CA . ILE A 1 374 ? -9.175 15.129 11.709 1.00 95.38 374 ILE A CA 1
ATOM 2711 C C . ILE A 1 374 ? -9.674 14.762 13.106 1.00 95.38 374 ILE A C 1
ATOM 2713 O O . ILE A 1 374 ? -10.858 14.906 13.420 1.00 95.38 374 ILE A O 1
ATOM 2717 N N . TYR A 1 375 ? -8.741 14.393 13.975 1.00 94.12 375 TYR A N 1
ATOM 2718 C CA . TYR A 1 375 ? -8.969 14.156 15.389 1.00 94.12 375 TYR A CA 1
ATOM 2719 C C . TYR A 1 375 ? -8.111 15.088 16.251 1.00 94.12 375 TYR A C 1
ATOM 2721 O O . TYR A 1 375 ? -6.908 15.232 16.050 1.00 94.12 375 TYR A O 1
ATOM 2729 N N . ASP A 1 376 ? -8.743 15.731 17.235 1.00 93.44 376 ASP A N 1
ATOM 2730 C CA . ASP A 1 376 ? -8.039 16.517 18.245 1.00 93.44 376 ASP A CA 1
ATOM 2731 C C . ASP A 1 376 ? -7.446 15.578 19.300 1.00 93.44 376 ASP A C 1
ATOM 2733 O O . ASP A 1 376 ? -8.128 15.100 20.211 1.00 93.44 376 ASP A O 1
ATOM 2737 N N . CYS A 1 377 ? -6.145 15.333 19.188 1.00 91.69 377 CYS A N 1
ATOM 2738 C CA . CYS A 1 377 ? -5.404 14.468 20.095 1.00 91.69 377 CYS A CA 1
ATOM 2739 C C . CYS A 1 377 ? -5.318 14.998 21.537 1.00 91.69 377 CYS A C 1
ATOM 2741 O O . CYS A 1 377 ? -4.857 14.268 22.409 1.00 91.69 377 CYS A O 1
ATOM 2743 N N . THR A 1 378 ? -5.820 16.195 21.836 1.00 90.44 378 THR A N 1
ATOM 2744 C CA . THR A 1 378 ? -5.911 16.716 23.209 1.00 90.44 378 THR A CA 1
ATOM 2745 C C . THR A 1 378 ? -7.306 16.578 23.822 1.00 90.44 378 THR A C 1
ATOM 2747 O O . THR A 1 378 ? -7.481 16.830 25.014 1.00 90.44 378 THR A O 1
ATOM 2750 N N . ALA A 1 379 ? -8.311 16.192 23.029 1.00 85.69 379 ALA A N 1
ATOM 2751 C CA . ALA A 1 379 ? -9.710 16.284 23.438 1.00 85.69 379 ALA A CA 1
ATOM 2752 C C . ALA A 1 379 ? -10.147 15.198 24.434 1.00 85.69 379 ALA A C 1
ATOM 2754 O O . ALA A 1 379 ? -10.942 15.489 25.331 1.00 85.69 379 ALA A O 1
ATOM 2755 N N . ASP A 1 380 ? -9.630 13.974 24.285 1.00 88.25 380 ASP A N 1
ATOM 2756 C CA . ASP A 1 380 ? -10.084 12.813 25.053 1.00 88.25 380 ASP A CA 1
ATOM 2757 C C . ASP A 1 380 ? -8.954 12.158 25.853 1.00 88.25 380 ASP A C 1
ATOM 2759 O O . ASP A 1 380 ? -7.861 11.893 25.334 1.00 88.25 380 ASP A O 1
ATOM 2763 N N . GLU A 1 381 ? -9.276 11.836 27.105 1.00 91.50 381 GLU A N 1
ATOM 2764 C CA . GLU A 1 381 ? -8.440 11.042 28.002 1.00 91.50 381 GLU A CA 1
ATOM 2765 C C . GLU A 1 381 ? -8.594 9.542 27.697 1.00 91.50 381 GLU A C 1
ATOM 2767 O O . GLU A 1 381 ? -9.721 9.079 27.499 1.00 91.50 381 GLU A O 1
ATOM 2772 N N . PRO A 1 382 ? -7.500 8.760 27.712 1.00 94.06 382 PRO A N 1
ATOM 2773 C CA . PRO A 1 382 ? -7.568 7.313 27.554 1.00 94.06 382 PRO A CA 1
ATOM 2774 C C . PRO A 1 382 ? -8.418 6.612 28.622 1.00 94.06 382 PRO A C 1
ATOM 2776 O O . PRO A 1 382 ? -8.265 6.851 29.821 1.00 94.06 382 PRO A O 1
ATOM 2779 N N . GLU A 1 383 ? -9.261 5.675 28.194 1.00 95.06 383 GLU A N 1
ATOM 2780 C CA . GLU A 1 383 ? -10.060 4.809 29.071 1.00 95.06 383 GLU A CA 1
ATOM 2781 C C . GLU A 1 383 ? -9.207 3.723 29.730 1.00 95.06 383 GLU A C 1
ATOM 2783 O O . GLU A 1 383 ? -9.479 3.296 30.856 1.00 95.06 383 GLU A O 1
ATOM 2788 N N . ALA A 1 384 ? -8.166 3.276 29.026 1.00 94.00 384 ALA A N 1
ATOM 2789 C CA . ALA A 1 384 ? -7.222 2.282 29.501 1.00 94.00 384 ALA A CA 1
ATOM 2790 C C . ALA A 1 384 ? -5.879 2.367 28.762 1.00 94.00 384 ALA A C 1
ATOM 2792 O O . ALA A 1 384 ? -5.735 3.072 27.760 1.00 94.00 384 ALA A O 1
ATOM 2793 N N . THR A 1 385 ? -4.902 1.609 29.258 1.00 93.44 385 THR A N 1
ATOM 2794 C CA . THR A 1 385 ? -3.596 1.424 28.620 1.00 93.44 385 THR A CA 1
ATOM 2795 C C . THR A 1 385 ? -3.517 0.029 28.016 1.00 93.44 385 THR A C 1
ATOM 2797 O O . THR A 1 385 ? -3.765 -0.961 28.706 1.00 93.44 385 THR A O 1
ATOM 2800 N N . VAL A 1 386 ? -3.155 -0.039 26.741 1.00 92.44 386 VAL A N 1
ATOM 2801 C CA . VAL A 1 386 ? -2.861 -1.270 26.011 1.00 92.44 386 VAL A CA 1
ATOM 2802 C C . VAL A 1 386 ? -1.350 -1.472 26.048 1.00 92.44 386 VAL A C 1
ATOM 2804 O O . VAL A 1 386 ? -0.597 -0.626 25.568 1.00 92.44 386 VAL A O 1
ATOM 2807 N N . ILE A 1 387 ? -0.907 -2.585 26.632 1.00 90.06 387 ILE A N 1
ATOM 2808 C CA . ILE A 1 387 ? 0.510 -2.956 26.635 1.00 90.06 387 ILE A CA 1
ATOM 2809 C C . ILE A 1 387 ? 0.851 -3.589 25.288 1.00 90.06 387 ILE A C 1
ATOM 2811 O O . ILE A 1 387 ? 0.192 -4.548 24.876 1.00 90.06 387 ILE A O 1
ATOM 2815 N N . ILE A 1 388 ? 1.875 -3.066 24.624 1.00 88.06 388 ILE A N 1
ATOM 2816 C CA . ILE A 1 388 ? 2.328 -3.506 23.311 1.00 88.06 388 ILE A CA 1
ATOM 2817 C C . ILE A 1 388 ? 3.638 -4.279 23.450 1.00 88.06 388 ILE A C 1
ATOM 2819 O O . ILE A 1 388 ? 4.647 -3.743 23.905 1.00 88.06 388 ILE A O 1
ATOM 2823 N N . ASP A 1 389 ? 3.624 -5.540 23.021 1.00 87.62 389 ASP A N 1
ATOM 2824 C CA . ASP A 1 389 ? 4.836 -6.326 22.794 1.00 87.62 389 ASP A CA 1
ATOM 2825 C C . ASP A 1 389 ? 5.205 -6.233 21.310 1.00 87.62 389 ASP A C 1
ATOM 2827 O O . ASP A 1 389 ? 4.645 -6.936 20.471 1.00 87.62 389 ASP A O 1
ATOM 2831 N N . GLN A 1 390 ? 6.134 -5.332 20.981 1.00 83.50 390 GLN A N 1
ATOM 2832 C CA . GLN A 1 390 ? 6.542 -5.098 19.594 1.00 83.50 390 GLN A CA 1
ATOM 2833 C C . GLN A 1 390 ? 7.096 -6.366 18.930 1.00 83.50 390 GLN A C 1
ATOM 2835 O O . GLN A 1 390 ? 6.880 -6.574 17.744 1.00 83.50 390 GLN A O 1
ATOM 2840 N N . THR A 1 391 ? 7.777 -7.237 19.685 1.00 84.81 391 THR A N 1
ATOM 2841 C CA . THR A 1 391 ? 8.358 -8.459 19.109 1.00 84.81 391 THR A CA 1
ATOM 2842 C C . THR A 1 391 ? 7.261 -9.433 18.685 1.00 84.81 391 THR A C 1
ATOM 2844 O O . THR A 1 391 ? 7.339 -10.004 17.600 1.00 84.81 391 THR A O 1
ATOM 2847 N N . ASP A 1 392 ? 6.227 -9.587 19.515 1.00 84.94 392 ASP A N 1
ATOM 2848 C CA . ASP A 1 392 ? 5.063 -10.425 19.206 1.00 84.94 392 ASP A CA 1
ATOM 2849 C C . ASP A 1 392 ? 4.271 -9.877 18.008 1.00 84.94 392 ASP A C 1
ATOM 2851 O O . ASP A 1 392 ? 3.853 -10.639 17.134 1.00 84.94 392 ASP A O 1
ATOM 2855 N N . LEU A 1 393 ? 4.120 -8.548 17.925 1.00 85.38 393 LEU A N 1
ATOM 2856 C CA . LEU A 1 393 ? 3.491 -7.883 16.782 1.00 85.38 393 LEU A CA 1
ATOM 2857 C C . LEU A 1 393 ? 4.265 -8.120 15.481 1.00 85.38 393 LEU A C 1
ATOM 2859 O O . LEU A 1 393 ? 3.674 -8.547 14.487 1.00 85.38 393 LEU A O 1
ATOM 2863 N N . ASP A 1 394 ? 5.574 -7.869 15.496 1.00 84.25 394 ASP A N 1
ATOM 2864 C CA . ASP A 1 394 ? 6.432 -8.015 14.322 1.00 84.25 394 ASP A CA 1
ATOM 2865 C C . ASP A 1 394 ? 6.454 -9.472 13.839 1.00 84.25 394 ASP A C 1
ATOM 2867 O O . ASP A 1 394 ? 6.387 -9.723 12.637 1.00 84.25 394 ASP A O 1
ATOM 2871 N N . GLU A 1 395 ? 6.503 -10.450 14.753 1.00 87.69 395 GLU A N 1
ATOM 2872 C CA . GLU A 1 395 ? 6.451 -11.873 14.402 1.00 87.69 395 GLU A CA 1
ATOM 2873 C C . GLU A 1 395 ? 5.083 -12.251 13.812 1.00 87.69 395 GLU A C 1
ATOM 2875 O O . GLU A 1 395 ? 5.020 -12.837 12.726 1.00 87.69 395 GLU A O 1
ATOM 2880 N N . THR A 1 396 ? 3.994 -11.869 14.487 1.00 89.06 396 THR A N 1
ATOM 2881 C CA . THR A 1 396 ? 2.621 -12.255 14.127 1.00 89.06 396 THR A CA 1
ATOM 2882 C C . THR A 1 396 ? 2.159 -11.646 12.806 1.00 89.06 396 THR A C 1
ATOM 2884 O O . THR A 1 396 ? 1.466 -12.316 12.043 1.00 89.06 396 THR A O 1
ATOM 2887 N N . CYS A 1 397 ? 2.546 -10.401 12.524 1.00 91.38 397 CYS A N 1
ATOM 2888 C CA . CYS A 1 397 ? 2.083 -9.653 11.355 1.00 91.38 397 CYS A CA 1
ATOM 2889 C C . CYS A 1 397 ? 3.128 -9.576 10.223 1.00 91.38 397 CYS A C 1
ATOM 2891 O O . CYS A 1 397 ? 2.888 -8.929 9.201 1.00 91.38 397 CYS A O 1
ATOM 2893 N N . SER A 1 398 ? 4.276 -10.253 10.368 1.00 90.94 398 SER A N 1
ATOM 2894 C CA . SER A 1 398 ? 5.384 -10.255 9.394 1.00 90.94 398 SER A CA 1
ATOM 2895 C C . SER A 1 398 ? 4.976 -10.638 7.967 1.00 90.94 398 SER A C 1
ATOM 2897 O O . SER A 1 398 ? 5.557 -10.150 7.002 1.00 90.94 398 SER A O 1
ATOM 2899 N N . ASN A 1 399 ? 3.948 -11.474 7.814 1.00 90.81 399 ASN A N 1
ATOM 2900 C CA . ASN A 1 399 ? 3.381 -11.912 6.536 1.00 90.81 399 ASN A CA 1
ATOM 2901 C C . ASN A 1 399 ? 2.772 -10.772 5.695 1.00 90.81 399 ASN A C 1
ATOM 2903 O O . ASN A 1 399 ? 2.505 -10.971 4.509 1.00 90.81 399 ASN A O 1
ATOM 2907 N N . LEU A 1 400 ? 2.537 -9.603 6.294 1.00 92.00 400 LEU A N 1
ATOM 2908 C CA . LEU A 1 400 ? 2.028 -8.399 5.634 1.00 92.00 400 LEU A CA 1
ATOM 2909 C C . LEU A 1 400 ? 3.126 -7.350 5.382 1.00 92.00 400 LEU A C 1
ATOM 2911 O O . LEU A 1 400 ? 2.820 -6.244 4.947 1.00 92.00 400 LEU A O 1
ATOM 2915 N N . SER A 1 401 ? 4.396 -7.678 5.629 1.00 89.62 401 SER A N 1
ATOM 2916 C CA . SER A 1 401 ? 5.532 -6.795 5.364 1.00 89.62 401 SER A CA 1
ATOM 2917 C C . SER A 1 401 ? 6.437 -7.383 4.284 1.00 89.62 401 SER A C 1
ATOM 2919 O O . SER A 1 401 ? 6.833 -8.544 4.354 1.00 89.62 401 SER A O 1
ATOM 2921 N N . LEU A 1 402 ? 6.782 -6.572 3.281 1.00 85.25 402 LEU A N 1
ATOM 2922 C CA . LEU A 1 402 ? 7.725 -6.953 2.223 1.00 85.25 402 LEU A CA 1
ATOM 2923 C C . LEU A 1 402 ? 9.143 -6.449 2.496 1.00 85.25 402 LEU A C 1
ATOM 2925 O O . LEU A 1 402 ? 10.055 -6.839 1.780 1.00 85.25 402 LEU A O 1
ATOM 2929 N N . GLY A 1 403 ? 9.364 -5.591 3.496 1.00 77.31 403 GLY A N 1
ATOM 2930 C CA . GLY A 1 403 ? 10.617 -4.837 3.621 1.00 77.31 403 GLY A CA 1
ATOM 2931 C C . GLY A 1 403 ? 10.849 -3.859 2.454 1.00 77.31 403 GLY A C 1
ATOM 2932 O O . GLY A 1 403 ? 10.026 -3.752 1.544 1.00 77.31 403 GLY A O 1
ATOM 2933 N N . HIS A 1 404 ? 11.986 -3.158 2.476 1.00 66.44 404 HIS A N 1
ATOM 2934 C CA . HIS A 1 404 ? 12.286 -2.026 1.581 1.00 66.44 404 HIS A CA 1
ATOM 2935 C C . HIS A 1 404 ? 13.522 -2.250 0.695 1.00 66.44 404 HIS A C 1
ATOM 2937 O O . HIS A 1 404 ? 14.324 -1.339 0.485 1.00 66.44 404 HIS A O 1
ATOM 2943 N N . ASP A 1 405 ? 13.706 -3.466 0.181 1.00 77.25 405 ASP A N 1
ATOM 2944 C CA . ASP A 1 405 ? 14.795 -3.731 -0.759 1.00 77.25 405 ASP A CA 1
ATOM 2945 C C . ASP A 1 405 ? 14.389 -3.271 -2.164 1.00 77.25 405 ASP A C 1
ATOM 2947 O O . ASP A 1 405 ? 13.711 -3.986 -2.901 1.00 77.25 405 ASP A O 1
ATOM 2951 N N . TYR A 1 406 ? 14.795 -2.052 -2.521 1.00 82.31 406 TYR A N 1
ATOM 2952 C CA . TYR A 1 406 ? 14.650 -1.529 -3.877 1.00 82.31 406 TYR A CA 1
ATOM 2953 C C . TYR A 1 406 ? 15.695 -2.161 -4.803 1.00 82.31 406 TYR A C 1
ATOM 2955 O O . TYR A 1 406 ? 16.893 -2.152 -4.497 1.00 82.31 406 TYR A O 1
ATOM 2963 N N . VAL A 1 407 ? 15.260 -2.684 -5.949 1.00 87.62 407 VAL A N 1
ATOM 2964 C CA . VAL A 1 407 ? 16.166 -3.204 -6.980 1.00 87.62 407 VAL A CA 1
ATOM 2965 C C . VAL A 1 407 ? 16.550 -2.084 -7.941 1.00 87.62 407 VAL A C 1
ATOM 2967 O O . VAL A 1 407 ? 15.682 -1.445 -8.530 1.00 87.62 407 VAL A O 1
ATOM 2970 N N . ASP A 1 408 ? 17.848 -1.858 -8.149 1.00 86.62 408 ASP A N 1
ATOM 2971 C CA . ASP A 1 408 ? 18.303 -0.902 -9.158 1.00 86.62 408 ASP A CA 1
ATOM 2972 C C . ASP A 1 408 ? 18.102 -1.459 -10.577 1.00 86.62 408 ASP A C 1
ATOM 2974 O O . ASP A 1 408 ? 18.853 -2.310 -11.053 1.00 86.62 408 ASP A O 1
ATOM 2978 N N . CYS A 1 409 ? 17.067 -0.969 -11.259 1.00 87.88 409 CYS A N 1
ATOM 2979 C CA . CYS A 1 409 ? 16.725 -1.394 -12.612 1.00 87.88 409 CYS A CA 1
ATOM 2980 C C . CYS A 1 409 ? 17.572 -0.722 -13.707 1.00 87.88 409 CYS A C 1
ATOM 2982 O O . CYS A 1 409 ? 17.452 -1.085 -14.880 1.00 87.88 409 CYS A O 1
ATOM 2984 N N . TYR A 1 410 ? 18.403 0.269 -13.368 1.00 79.94 410 TYR A N 1
ATOM 2985 C CA . TYR A 1 410 ? 19.238 0.989 -14.332 1.00 79.94 410 TYR A CA 1
ATOM 2986 C C . TYR A 1 410 ? 20.560 0.261 -14.585 1.00 79.94 410 TYR A C 1
ATOM 2988 O O . TYR A 1 410 ? 20.992 0.166 -15.737 1.00 79.94 410 TYR A O 1
ATOM 2996 N N . ASP A 1 411 ? 21.127 -0.345 -13.542 1.00 74.25 411 ASP A N 1
ATOM 2997 C CA . ASP A 1 411 ? 22.372 -1.121 -13.612 1.00 74.25 411 ASP A CA 1
ATOM 2998 C C . ASP A 1 411 ? 22.222 -2.445 -14.384 1.00 74.25 411 ASP A C 1
ATOM 3000 O O . ASP A 1 411 ? 23.218 -3.033 -14.812 1.00 74.25 411 ASP A O 1
ATOM 3004 N N . ILE A 1 412 ? 20.984 -2.881 -14.653 1.00 71.81 412 ILE A N 1
ATOM 3005 C CA . ILE A 1 412 ? 20.677 -4.066 -15.467 1.00 71.81 412 ILE A CA 1
ATOM 3006 C C . ILE A 1 412 ? 21.412 -4.008 -16.819 1.00 71.81 412 ILE A C 1
ATOM 3008 O O . ILE A 1 412 ? 21.946 -5.010 -17.273 1.00 71.81 412 ILE A O 1
ATOM 3012 N N . ASN A 1 413 ? 21.555 -2.843 -17.451 1.00 55.50 413 ASN A N 1
ATOM 3013 C CA . ASN A 1 413 ? 22.138 -2.762 -18.795 1.00 55.50 413 ASN A CA 1
ATOM 3014 C C . ASN A 1 413 ? 23.647 -2.442 -18.843 1.00 55.50 413 ASN A C 1
ATOM 3016 O O . ASN A 1 413 ? 24.204 -2.386 -19.942 1.00 55.50 413 ASN A O 1
ATOM 3020 N N . GLU A 1 414 ? 24.325 -2.230 -17.707 1.00 50.72 414 GLU A N 1
ATOM 3021 C CA . GLU A 1 414 ? 25.712 -1.725 -17.698 1.00 50.72 414 GLU A CA 1
ATOM 3022 C C . GLU A 1 414 ? 26.809 -2.809 -17.602 1.00 50.72 414 GLU A C 1
ATOM 3024 O O . GLU A 1 414 ? 27.977 -2.516 -17.859 1.00 50.72 414 GLU A O 1
ATOM 3029 N N . GLU A 1 415 ? 26.473 -4.076 -17.329 1.00 41.31 415 GLU A N 1
ATOM 3030 C CA . GLU A 1 415 ? 27.458 -5.179 -17.242 1.00 41.31 415 GLU A CA 1
ATOM 3031 C C . GLU A 1 415 ? 27.699 -5.956 -18.565 1.00 41.31 415 GLU A C 1
ATOM 3033 O O . GLU A 1 415 ? 28.199 -7.085 -18.548 1.00 41.31 415 GLU A O 1
ATOM 3038 N N . GLY A 1 416 ? 27.356 -5.367 -19.719 1.00 36.78 416 GLY A N 1
ATOM 3039 C CA . GLY A 1 416 ? 27.505 -5.963 -21.064 1.00 36.78 416 GLY A CA 1
ATOM 3040 C C . GLY A 1 416 ? 28.851 -5.747 -21.757 1.00 36.78 416 GLY A C 1
ATOM 3041 O O . GLY A 1 416 ? 29.264 -4.575 -21.909 1.00 36.78 416 GLY A O 1
#